Protein 2ZDO (pdb70)

InterPro domains:
  IPR007138 Antibiotic biosynthesis monooxygenase domain [PF03992] (3-78)
  IPR007138 Antibiotic biosynthesis monooxygenase domain [PS51725] (3-92)
  IPR011008 Dimeric alpha-beta barrel [SSF54909] (1-104)
  IPR023953 Heme oxygenase IsdG [MF_01272] (2-107)
  IPR050404 Heme-degrading monooxygenase [PTHR34474] (3-103)

Organism: Staphylococcus aureus (strain N315) (NCBI:txid158879)

CATH classification: 3.30.70.100

Secondary structure (DSSP, 8-state):
---EEEEEEEEEETT-HHHHHHHTTS--SGGG-TTEEEEEEEEETT-SSEEEEEEEEEES-HHHHHHHHTSHHHHHHHTT---TTT-TT--EEEEEEEEEEEEEEEE-/---EEEEEEEEEETT-HHHHHHGGGS--SGGG-TTEEEEEEEEESS-SSEEEEEEEEEES-HHHHHHHHTSHHHHHHHTT---TTT-TT--EEEEEEEEEEEEEEEE-/---EEEEEEEEEETT-HHHHHHGGGS--SGGG-TTEEEEEEEEETT-SSEEEEEEEEEES-HHHHHHHHTSHHHHHHHTT---TTT-TT--EEEEEEEEEEEEEEEE-/----EEEEEEEEEETT-HHHHHGGGGS--SGGG-TTEEEEEEEEESS-SSEEEEEEEEEES-HHHHHHHTTSHHHHHHHTT---TTT-TT--EEEEEEEEEEEEEEEE-

Nearest PDB structures (foldseek):
  2zdo-assembly2_C  TM=1.009E+00  e=5.649E-21  Staphylococcus aureus
  1xbw-assembly2_D  TM=9.839E-01  e=9.891E-18  Staphylococcus aureus subsp. aureus MW2
  3lgm-assembly1_A  TM=9.649E-01  e=5.621E-16  Staphylococcus aureus subsp. aureus N315
  4fni-assembly1_B  TM=9.742E-01  e=1.591E-15  Staphylococcus aureus subsp. aureus N315
  8avi-assembly1_B  TM=8.873E-01  e=7.777E-10  Bacillus cereus ATCC 14579

Solvent-accessible surface area: 23780 Å² total; per-residue (Å²): 109,35,124,4,2,4,6,27,58,17,23,0,54,110,64,26,1,126,94,10,12,114,121,39,135,80,61,78,10,14,64,101,41,132,8,0,12,0,6,1,0,1,20,9,49,163,70,145,111,101,11,25,0,21,26,10,8,0,0,54,46,126,130,22,12,46,72,26,77,158,27,114,39,51,133,58,29,67,136,140,48,114,22,79,135,118,62,158,96,12,34,10,70,76,83,114,88,27,34,3,66,16,29,30,32,39,59,105,104,33,123,4,3,4,7,28,62,20,22,0,56,111,66,35,2,143,76,7,15,89,129,41,142,54,22,69,0,14,12,55,35,131,8,0,11,0,6,1,0,0,51,9,55,162,65,142,117,90,11,32,0,24,26,9,8,0,0,61,44,128,110,15,13,38,66,26,78,156,27,117,23,51,127,54,30,69,152,123,79,112,29,76,136,122,48,155,97,10,22,14,67,68,81,113,93,44,30,4,65,14,26,32,32,65,55,106,107,23,117,6,2,4,5,30,62,19,21,0,54,110,67,35,1,151,80,12,10,116,150,38,141,54,21,68,0,14,11,53,47,139,12,0,13,0,6,0,0,1,33,10,48,168,70,146,93,98,8,25,0,21,24,9,8,0,0,74,45,127,113,19,12,40,70,26,77,147,26,115,24,48,115,38,30,70,126,168,73,104,25,78,139,117,63,151,101,13,29,15,70,52,72,103,96,44,30,3,65,11,29,31,36,64,62,118,106,72,26,116,4,2,4,6,28,48,22,22,0,60,114,65,19,2,144,91,12,15,89,151,40,143,82,65,84,13,16,53,99,35,133,11,1,4,0,9,1,0,0,45,11,54,161,68,140,112,83,11,26,0,20,24,8,9,0,0,71,44,119,122,21,10,33,82,25,59,147,31,116,38,47,117,50,34,64,129,152,60,114,38,72,150,132,59,134,95,10,37,25,64,71,86,102,88,38,30,3,65,10,25,31,32,38,59,102

Radius of gyration: 27.75 Å; Cα contacts (8 Å, |Δi|>4): 948; chains: 4; bounding box: 49×83×62 Å

Sequence (433 aa):
TMKFMAEARLTLTKGTAKDIIERFYTRHGIETLEGFDGMFVTQTLEQEDFDEVKILTVWKSKQAFTDWLKSDVFKAAHKHVRSKNEDESSPIINNKVITYDIGYSYMKTMKFMAEARLTLTKGTAKDIIERFYTRHGIETLEGFDGMFVTQTLEQEDFDEVKILTVWKSKQAFTDWLKSDVFKAAHKHVRSKNEDESSPIINNKVITYDIGYSYMKTMKFMAEARLTLTKGTAKDIIERFYTRHGIETLEGFDGMFVTQTLEQEDFDEVKILTVWKSKQAFTDWLKSDVFKAAHKHVRSKNEDESSPIINNKVITYDIGYSYMKSTMKFMAEARLTLTKGTAKDIIERFYTRHGIETLEGFDGMFVTQTLEQEDFDEVKILTVWKSKQAFTDWLKSDVFKAAHKHVRSKNEDESSPIINNKVITYDIGYSYMK

Structure (mmCIF, N/CA/C/O backbone):
data_2ZDO
#
_entry.id   2ZDO
#
_cell.length_a   46.585
_cell.length_b   58.631
_cell.length_c   59.692
_cell.angle_alpha   77.57
_cell.angle_beta   74.39
_cell.angle_gamma   75.15
#
_symmetry.space_group_name_H-M   'P 1'
#
loop_
_entity.id
_entity.type
_entity.pdbx_description
1 polymer 'Heme-degrading monooxygenase isdG'
2 non-polymer 'PROTOPORPHYRIN IX CONTAINING FE'
3 water water
#
loop_
_atom_site.group_PDB
_atom_site.id
_atom_site.type_symbol
_atom_site.label_atom_id
_atom_site.label_alt_id
_atom_site.label_comp_id
_atom_site.label_asym_id
_atom_site.label_entity_id
_atom_site.label_seq_id
_atom_site.pdbx_PDB_ins_code
_atom_site.Cartn_x
_atom_site.Cartn_y
_atom_site.Cartn_z
_atom_site.occupancy
_atom_site.B_iso_or_equiv
_atom_site.auth_seq_id
_atom_site.auth_comp_id
_atom_site.auth_asym_id
_atom_site.auth_atom_id
_atom_site.pdbx_PDB_model_num
ATOM 1 N N . THR A 1 2 ? 56.060 8.811 9.068 1.00 36.40 0 THR A N 1
ATOM 2 C CA . THR A 1 2 ? 55.209 9.966 8.598 1.00 36.49 0 THR A CA 1
ATOM 3 C C . THR A 1 2 ? 54.343 9.695 7.350 1.00 34.72 0 THR A C 1
ATOM 4 O O . THR A 1 2 ? 53.538 10.539 6.969 1.00 36.02 0 THR A O 1
ATOM 8 N N . MET A 1 3 ? 54.506 8.540 6.722 1.00 32.53 1 MET A N 1
ATOM 9 C CA . MET A 1 3 ? 53.545 8.046 5.728 1.00 29.63 1 MET A CA 1
ATOM 10 C C . MET A 1 3 ? 53.176 9.041 4.614 1.00 27.16 1 MET A C 1
ATOM 11 O O . MET A 1 3 ? 52.064 9.569 4.582 1.00 26.85 1 MET A O 1
ATOM 16 N N . LYS A 1 4 ? 54.123 9.282 3.716 1.00 24.70 2 LYS A N 1
ATOM 17 C CA . LYS A 1 4 ? 53.955 10.221 2.618 1.00 22.98 2 LYS A CA 1
ATOM 18 C C . LYS A 1 4 ? 53.895 9.524 1.249 1.00 20.45 2 LYS A C 1
ATOM 19 O O . LYS A 1 4 ? 53.449 10.126 0.281 1.00 17.88 2 LYS A O 1
ATOM 25 N N . PHE A 1 5 ? 54.316 8.259 1.176 1.00 17.47 3 PHE A N 1
ATOM 26 C CA . PHE A 1 5 ? 54.400 7.547 -0.111 1.00 17.26 3 PHE A CA 1
ATOM 27 C C . PHE A 1 5 ? 53.921 6.096 0.042 1.00 17.20 3 PHE A C 1
ATOM 28 O O . PHE A 1 5 ? 54.243 5.457 1.038 1.00 17.83 3 PHE A O 1
ATOM 36 N N . MET A 1 6 ? 53.130 5.605 -0.920 1.00 16.95 4 MET A N 1
ATOM 37 C CA . MET A 1 6 ? 52.716 4.207 -0.929 1.00 17.22 4 MET A CA 1
ATOM 38 C C . MET A 1 6 ? 53.181 3.536 -2.222 1.00 16.93 4 MET A C 1
ATOM 39 O O . MET A 1 6 ? 53.032 4.109 -3.325 1.00 16.28 4 MET A O 1
ATOM 44 N N . ALA A 1 7 ? 53.718 2.322 -2.107 1.00 16.53 5 ALA A N 1
ATOM 45 C CA . ALA A 1 7 ? 53.940 1.471 -3.266 1.00 16.28 5 ALA A CA 1
ATOM 46 C C . ALA A 1 7 ? 53.148 0.171 -3.102 1.00 17.65 5 ALA A C 1
ATOM 47 O O . ALA A 1 7 ? 53.142 -0.432 -2.018 1.00 16.53 5 ALA A O 1
ATOM 49 N N . GLU A 1 8 ? 52.506 -0.252 -4.191 1.00 17.47 6 GLU A N 1
ATOM 50 C CA . GLU A 1 8 ? 51.668 -1.443 -4.224 1.00 18.13 6 GLU A CA 1
ATOM 51 C C . GLU A 1 8 ? 52.199 -2.437 -5.260 1.00 18.05 6 GLU A C 1
ATOM 52 O O . GLU A 1 8 ? 52.477 -2.049 -6.401 1.00 18.31 6 GLU A O 1
ATOM 58 N N . ALA A 1 9 ? 52.316 -3.707 -4.870 1.00 17.48 7 ALA A N 1
ATOM 59 C CA . ALA A 1 9 ? 52.511 -4.795 -5.819 1.00 17.29 7 ALA A CA 1
ATOM 60 C C . ALA A 1 9 ? 51.203 -5.573 -5.902 1.00 18.12 7 ALA A C 1
ATOM 61 O O . ALA A 1 9 ? 50.738 -6.132 -4.909 1.00 18.38 7 ALA A O 1
ATOM 63 N N . ARG A 1 10 ? 50.595 -5.579 -7.081 1.00 18.32 8 ARG A N 1
ATOM 64 C CA . ARG A 1 10 ? 49.329 -6.284 -7.284 1.00 18.21 8 ARG A CA 1
ATOM 65 C C . ARG A 1 10 ? 49.657 -7.598 -7.960 1.00 19.24 8 ARG A C 1
ATOM 66 O O . ARG A 1 10 ? 50.165 -7.581 -9.090 1.00 18.46 8 ARG A O 1
ATOM 74 N N . LEU A 1 11 ? 49.353 -8.715 -7.289 1.00 19.00 9 LEU A N 1
ATOM 75 C CA . LEU A 1 11 ? 49.626 -10.059 -7.817 1.00 19.91 9 LEU A CA 1
ATOM 76 C C . LEU A 1 11 ? 48.359 -10.769 -8.259 1.00 20.40 9 LEU A C 1
ATOM 77 O O . LEU A 1 11 ? 47.405 -10.881 -7.484 1.00 20.03 9 LEU A O 1
ATOM 82 N N . THR A 1 12 ? 48.345 -11.239 -9.507 1.00 20.54 10 THR A N 1
ATOM 83 C CA . THR A 1 12 ? 47.268 -12.121 -9.991 1.00 20.92 10 THR A CA 1
ATOM 84 C C . THR A 1 12 ? 47.707 -13.565 -9.807 1.00 20.86 10 THR A C 1
ATOM 85 O O . THR A 1 12 ? 48.773 -13.973 -10.290 1.00 20.94 10 THR A O 1
ATOM 89 N N . LEU A 1 13 ? 46.884 -14.338 -9.111 1.00 20.60 11 LEU A N 1
ATOM 90 C CA . LEU A 1 13 ? 47.242 -15.691 -8.702 1.00 21.39 11 LEU A CA 1
ATOM 91 C C . LEU A 1 13 ? 46.213 -16.693 -9.185 1.00 21.82 11 LEU A C 1
ATOM 92 O O . LEU A 1 13 ? 45.033 -16.363 -9.353 1.00 21.98 11 LEU A O 1
ATOM 97 N N . THR A 1 14 ? 46.671 -17.924 -9.390 1.00 23.52 12 THR A N 1
ATOM 98 C CA . THR A 1 14 ? 45.769 -19.062 -9.579 1.00 24.56 12 THR A CA 1
ATOM 99 C C . THR A 1 14 ? 44.735 -19.099 -8.444 1.00 25.75 12 THR A C 1
ATOM 100 O O . THR A 1 14 ? 45.104 -19.087 -7.264 1.00 26.34 12 THR A O 1
ATOM 104 N N . LYS A 1 15 ? 43.456 -19.158 -8.817 1.00 26.53 13 LYS A N 1
ATOM 105 C CA . LYS A 1 15 ? 42.344 -19.250 -7.876 1.00 28.22 13 LYS A CA 1
ATOM 106 C C . LYS A 1 15 ? 42.609 -20.300 -6.802 1.00 28.25 13 LYS A C 1
ATOM 107 O O . LYS A 1 15 ? 42.982 -21.435 -7.108 1.00 28.33 13 LYS A O 1
ATOM 113 N N . GLY A 1 16 ? 42.431 -19.909 -5.541 1.00 27.99 14 GLY A N 1
ATOM 114 C CA . GLY A 1 16 ? 42.629 -20.819 -4.415 1.00 27.94 14 GLY A CA 1
ATOM 115 C C . GLY A 1 16 ? 44.027 -20.851 -3.812 1.00 27.44 14 GLY A C 1
ATOM 116 O O . GLY A 1 16 ? 44.274 -21.598 -2.855 1.00 28.08 14 GLY A O 1
ATOM 117 N N . THR A 1 17 ? 44.939 -20.037 -4.340 1.00 26.36 15 THR A N 1
ATOM 118 C CA . THR A 1 17 ? 46.317 -20.031 -3.853 1.00 25.90 15 THR A CA 1
ATOM 119 C C . THR A 1 17 ? 46.716 -18.829 -2.978 1.00 25.97 15 THR A C 1
ATOM 120 O O . THR A 1 17 ? 47.850 -18.773 -2.488 1.00 25.88 15 THR A O 1
ATOM 124 N N . ALA A 1 18 ? 45.789 -17.886 -2.776 1.00 25.65 16 ALA A N 1
ATOM 125 C CA . ALA A 1 18 ? 46.086 -16.671 -2.023 1.00 26.04 16 ALA A CA 1
ATOM 126 C C . ALA A 1 18 ? 46.538 -16.968 -0.598 1.00 26.79 16 ALA A C 1
ATOM 127 O O . ALA A 1 18 ? 47.481 -16.363 -0.108 1.00 25.55 16 ALA A O 1
ATOM 129 N N . LYS A 1 19 ? 45.867 -17.903 0.068 1.00 27.49 17 LYS A N 1
ATOM 130 C CA . LYS A 1 19 ? 46.201 -18.189 1.469 1.00 29.45 17 LYS A CA 1
ATOM 131 C C . LYS A 1 19 ? 47.657 -18.583 1.643 1.00 29.33 17 LYS A C 1
ATOM 132 O O . LYS A 1 19 ? 48.352 -18.016 2.497 1.00 29.34 17 LYS A O 1
ATOM 138 N N . ASP A 1 20 ? 48.113 -19.519 0.812 1.00 29.53 18 ASP A N 1
ATOM 139 C CA . ASP A 1 20 ? 49.514 -19.964 0.783 1.00 30.04 18 ASP A CA 1
ATOM 140 C C . ASP A 1 20 ? 50.510 -18.814 0.567 1.00 28.60 18 ASP A C 1
ATOM 141 O O . ASP A 1 20 ? 51.519 -18.725 1.266 1.00 28.94 18 ASP A O 1
ATOM 146 N N . ILE A 1 21 ? 50.219 -17.946 -0.397 1.00 26.79 19 ILE A N 1
ATOM 147 C CA . ILE A 1 21 ? 51.070 -16.791 -0.690 1.00 25.36 19 ILE A CA 1
ATOM 148 C C . ILE A 1 21 ? 51.056 -15.796 0.482 1.00 24.14 19 ILE A C 1
ATOM 149 O O . ILE A 1 21 ? 52.109 -15.332 0.906 1.00 23.38 19 ILE A O 1
ATOM 154 N N . ILE A 1 22 ? 49.871 -15.499 1.013 1.00 23.33 20 ILE A N 1
ATOM 155 C CA . ILE A 1 22 ? 49.738 -14.510 2.094 1.00 22.74 20 ILE A CA 1
ATOM 156 C C . ILE A 1 22 ? 50.535 -14.944 3.332 1.00 23.11 20 ILE A C 1
ATOM 157 O O . ILE A 1 22 ? 51.238 -14.137 3.930 1.00 21.53 20 ILE A O 1
ATOM 162 N N . GLU A 1 23 ? 50.465 -16.229 3.672 1.00 23.76 21 GLU A N 1
ATOM 163 C CA . GLU A 1 23 ? 51.231 -16.763 4.807 1.00 25.82 21 GLU A CA 1
ATOM 164 C C . GLU A 1 23 ? 52.751 -16.523 4.751 1.00 25.22 21 GLU A C 1
ATOM 165 O O . GLU A 1 23 ? 53.417 -16.410 5.809 1.00 24.88 21 GLU A O 1
ATOM 171 N N . ARG A 1 24 ? 53.296 -16.420 3.541 1.00 25.09 22 ARG A N 1
ATOM 172 C CA . ARG A 1 24 ? 54.723 -16.135 3.349 1.00 26.73 22 ARG A CA 1
ATOM 173 C C . ARG A 1 24 ? 55.120 -14.779 3.955 1.00 26.10 22 ARG A C 1
ATOM 174 O O . ARG A 1 24 ? 56.251 -14.604 4.448 1.00 26.80 22 ARG A O 1
ATOM 182 N N . PHE A 1 25 ? 54.174 -13.841 3.964 1.00 24.45 23 PHE A N 1
ATOM 183 C CA . PHE A 1 25 ? 54.448 -12.484 4.460 1.00 23.86 23 PHE A CA 1
ATOM 184 C C . PHE A 1 25 ? 54.543 -12.351 5.973 1.00 23.15 23 PHE A C 1
ATOM 185 O O . PHE A 1 25 ? 54.953 -11.319 6.477 1.00 22.11 23 PHE A O 1
ATOM 193 N N . TYR A 1 26 ? 54.201 -13.402 6.708 1.00 22.64 24 TYR A N 1
ATOM 194 C CA . TYR A 1 26 ? 54.417 -13.428 8.149 1.00 23.46 24 TYR A CA 1
ATOM 195 C C . TYR A 1 26 ? 55.891 -13.380 8.542 1.00 22.48 24 TYR A C 1
ATOM 196 O O . TYR A 1 26 ? 56.229 -12.991 9.669 1.00 23.30 24 TYR A O 1
ATOM 205 N N . THR A 1 27 ? 56.761 -13.760 7.613 1.00 20.76 25 THR A N 1
ATOM 206 C CA . THR A 1 27 ? 58.193 -13.777 7.857 1.00 20.25 25 THR A CA 1
ATOM 207 C C . THR A 1 27 ? 58.857 -12.509 7.343 1.00 19.22 25 THR A C 1
ATOM 208 O O . THR A 1 27 ? 58.843 -12.244 6.150 1.00 19.67 25 THR A O 1
ATOM 212 N N . ARG A 1 28 ? 59.480 -11.745 8.239 1.00 18.11 26 ARG A N 1
ATOM 213 C CA . ARG A 1 28 ? 60.190 -10.544 7.820 1.00 18.11 26 ARG A CA 1
ATOM 214 C C . ARG A 1 28 ? 61.542 -10.896 7.220 1.00 17.65 26 ARG A C 1
ATOM 215 O O . ARG A 1 28 ? 62.136 -11.901 7.601 1.00 18.57 26 ARG A O 1
ATOM 223 N N . HIS A 1 29 ? 62.018 -10.059 6.295 1.00 17.60 27 HIS A N 1
ATOM 224 C CA . HIS A 1 29 ? 63.320 -10.234 5.658 1.00 18.17 27 HIS A CA 1
ATOM 225 C C . HIS A 1 29 ? 64.198 -8.992 5.743 1.00 18.61 27 HIS A C 1
ATOM 226 O O . HIS A 1 29 ? 65.178 -8.862 4.996 1.00 19.52 27 HIS A O 1
ATOM 233 N N . GLY A 1 30 ? 63.837 -8.069 6.627 1.00 18.28 28 GLY A N 1
ATOM 234 C CA . GLY A 1 30 ? 64.681 -6.916 6.874 1.00 17.44 28 GLY A CA 1
ATOM 235 C C . GLY A 1 30 ? 64.123 -5.566 6.475 1.00 17.53 28 GLY A C 1
ATOM 236 O O . GLY A 1 30 ? 64.732 -4.542 6.768 1.00 16.87 28 GLY A O 1
ATOM 237 N N . ILE A 1 31 ? 62.971 -5.548 5.807 1.00 17.11 29 ILE A N 1
ATOM 238 C CA . ILE A 1 31 ? 62.355 -4.256 5.452 1.00 16.50 29 ILE A CA 1
ATOM 239 C C . ILE A 1 31 ? 62.165 -3.356 6.688 1.00 16.49 29 ILE A C 1
ATOM 240 O O . ILE A 1 31 ? 62.329 -2.128 6.611 1.00 16.70 29 ILE A O 1
ATOM 245 N N . GLU A 1 32 ? 61.891 -3.978 7.836 1.00 17.47 30 GLU A N 1
ATOM 246 C CA . GLU A 1 32 ? 61.635 -3.261 9.086 1.00 18.00 30 GLU A CA 1
ATOM 247 C C . GLU A 1 32 ? 62.860 -2.492 9.616 1.00 18.81 30 GLU A C 1
ATOM 248 O O . GLU A 1 32 ? 62.721 -1.627 10.487 1.00 18.58 30 GLU A O 1
ATOM 254 N N . THR A 1 33 ? 64.034 -2.802 9.070 1.00 18.60 31 THR A N 1
ATOM 255 C CA . THR A 1 33 ? 65.285 -2.160 9.493 1.00 18.73 31 THR A CA 1
ATOM 256 C C . THR A 1 33 ? 65.521 -0.818 8.798 1.00 19.23 31 THR A C 1
ATOM 257 O O . THR A 1 33 ? 66.505 -0.114 9.123 1.00 19.37 31 THR A O 1
ATOM 261 N N . LEU A 1 34 ? 64.644 -0.457 7.854 1.00 18.57 32 LEU A N 1
ATOM 262 C CA . LEU A 1 34 ? 64.842 0.770 7.058 1.00 19.91 32 LEU A CA 1
ATOM 263 C C . LEU A 1 34 ? 64.061 1.883 7.726 1.00 19.43 32 LEU A C 1
ATOM 264 O O . LEU A 1 34 ? 62.851 1.747 7.955 1.00 18.93 32 LEU A O 1
ATOM 269 N N . GLU A 1 35 ? 64.747 2.978 8.054 1.00 19.57 33 GLU A N 1
ATOM 270 C CA . GLU A 1 35 ? 64.122 4.098 8.773 1.00 20.99 33 GLU A CA 1
ATOM 271 C C . GLU A 1 35 ? 62.884 4.634 8.041 1.00 19.64 33 GLU A C 1
ATOM 272 O O . GLU A 1 35 ? 61.912 5.020 8.681 1.00 20.84 33 GLU A O 1
ATOM 278 N N . GLY A 1 36 ? 62.955 4.673 6.715 1.00 19.84 34 GLY A N 1
ATOM 279 C CA . GLY A 1 36 ? 61.903 5.240 5.865 1.00 18.71 34 GLY A CA 1
ATOM 280 C C . GLY A 1 36 ? 60.697 4.329 5.648 1.00 17.93 34 GLY A C 1
ATOM 281 O O . GLY A 1 36 ? 59.737 4.743 5.029 1.00 18.82 34 GLY A O 1
ATOM 282 N N . PHE A 1 37 ? 60.762 3.090 6.123 1.00 17.43 35 PHE A N 1
ATOM 283 C CA . PHE A 1 37 ? 59.618 2.166 6.048 1.00 16.26 35 PHE A CA 1
ATOM 284 C C . PHE A 1 37 ? 58.702 2.365 7.239 1.00 16.68 35 PHE A C 1
ATOM 285 O O . PHE A 1 37 ? 59.160 2.313 8.376 1.00 18.23 35 PHE A O 1
ATOM 293 N N . ASP A 1 38 ? 57.401 2.534 6.984 1.00 16.24 36 ASP A N 1
ATOM 294 C CA . ASP A 1 38 ? 56.404 2.794 8.032 1.00 16.70 36 ASP A CA 1
ATOM 295 C C . ASP A 1 38 ? 55.482 1.622 8.251 1.00 16.12 36 ASP A C 1
ATOM 296 O O . ASP A 1 38 ? 54.943 1.440 9.358 1.00 17.17 36 ASP A O 1
ATOM 301 N N . GLY A 1 39 ? 55.241 0.829 7.208 1.00 14.72 37 GLY A N 1
ATOM 302 C CA . GLY A 1 39 ? 54.304 -0.298 7.422 1.00 13.94 37 GLY A CA 1
ATOM 303 C C . GLY A 1 39 ? 53.847 -1.007 6.159 1.00 13.67 37 GLY A C 1
ATOM 304 O O . GLY A 1 39 ? 54.104 -0.537 5.070 1.00 13.94 37 GLY A O 1
ATOM 305 N N . MET A 1 40 ? 53.122 -2.118 6.308 1.00 13.48 38 MET A N 1
ATOM 306 C CA . MET A 1 40 ? 52.673 -2.864 5.137 1.00 14.83 38 MET A CA 1
ATOM 307 C C . MET A 1 40 ? 51.350 -3.556 5.428 1.00 14.32 38 MET A C 1
ATOM 308 O O . MET A 1 40 ? 51.043 -3.856 6.579 1.00 14.88 38 MET A O 1
ATOM 313 N N . PHE A 1 41 ? 50.569 -3.761 4.381 1.00 15.11 39 PHE A N 1
ATOM 314 C CA . PHE A 1 41 ? 49.334 -4.545 4.450 1.00 15.52 39 PHE A CA 1
ATOM 315 C C . PHE A 1 41 ? 49.385 -5.521 3.302 1.00 15.78 39 PHE A C 1
ATOM 316 O O . PHE A 1 41 ? 49.828 -5.160 2.203 1.00 17.23 39 PHE A O 1
ATOM 324 N N . VAL A 1 42 ? 48.870 -6.731 3.527 1.00 15.50 40 VAL A N 1
ATOM 325 C CA . VAL A 1 42 ? 48.777 -7.711 2.458 1.00 15.92 40 VAL A CA 1
ATOM 326 C C . VAL A 1 42 ? 47.311 -8.115 2.389 1.00 16.30 40 VAL A C 1
ATOM 327 O O . VAL A 1 42 ? 46.766 -8.609 3.371 1.00 15.49 40 VAL A O 1
ATOM 331 N N . THR A 1 43 ? 46.695 -7.864 1.235 1.00 16.76 41 THR A N 1
ATOM 332 C CA . THR A 1 43 ? 45.256 -7.960 1.095 1.00 17.29 41 THR A CA 1
ATOM 333 C C . THR A 1 43 ? 44.851 -8.971 0.036 1.00 17.41 41 THR A C 1
ATOM 334 O O . THR A 1 43 ? 45.618 -9.272 -0.876 1.00 16.02 41 THR A O 1
ATOM 338 N N . GLN A 1 44 ? 43.639 -9.496 0.190 1.00 17.21 42 GLN A N 1
ATOM 339 C CA . GLN A 1 44 ? 43.016 -10.309 -0.853 1.00 18.32 42 GLN A CA 1
ATOM 340 C C . GLN A 1 44 ? 41.724 -9.648 -1.302 1.00 17.97 42 GLN A C 1
ATOM 341 O O . GLN A 1 44 ? 40.847 -9.377 -0.478 1.00 17.18 42 GLN A O 1
ATOM 347 N N . THR A 1 45 ? 41.615 -9.365 -2.597 1.00 18.27 43 THR A N 1
ATOM 348 C CA . THR A 1 45 ? 40.421 -8.727 -3.133 1.00 19.28 43 THR A CA 1
ATOM 349 C C . THR A 1 45 ? 39.207 -9.653 -3.057 1.00 21.06 43 THR A C 1
ATOM 350 O O . THR A 1 45 ? 39.268 -10.817 -3.445 1.00 20.95 43 THR A O 1
ATOM 354 N N . LEU A 1 46 ? 38.099 -9.117 -2.555 1.00 22.09 44 LEU A N 1
ATOM 355 C CA . LEU A 1 46 ? 36.881 -9.886 -2.443 1.00 24.95 44 LEU A CA 1
ATOM 356 C C . LEU A 1 46 ? 36.090 -9.872 -3.751 1.00 27.16 44 LEU A C 1
ATOM 357 O O . LEU A 1 46 ? 36.142 -8.911 -4.519 1.00 27.67 44 LEU A O 1
ATOM 362 N N . GLU A 1 47 ? 35.380 -10.967 -3.979 1.00 30.13 45 GLU A N 1
ATOM 363 C CA . GLU A 1 47 ? 34.471 -11.160 -5.128 1.00 33.89 45 GLU A CA 1
ATOM 364 C C . GLU A 1 47 ? 35.156 -11.372 -6.485 1.00 34.43 45 GLU A C 1
ATOM 365 O O . GLU A 1 47 ? 34.565 -11.095 -7.532 1.00 35.69 45 GLU A O 1
ATOM 371 N N . GLN A 1 48 ? 36.392 -11.866 -6.468 1.00 35.52 46 GLN A N 1
ATOM 372 C CA . GLN A 1 48 ? 37.119 -12.199 -7.700 1.00 36.30 46 GLN A CA 1
ATOM 373 C C . GLN A 1 48 ? 36.695 -13.568 -8.206 1.00 36.84 46 GLN A C 1
ATOM 374 O O . GLN A 1 48 ? 36.632 -14.531 -7.425 1.00 37.17 46 GLN A O 1
ATOM 380 N N . GLU A 1 49 ? 36.398 -13.649 -9.505 1.00 36.90 47 GLU A N 1
ATOM 381 C CA . GLU A 1 49 ? 35.827 -14.868 -10.080 1.00 37.36 47 GLU A CA 1
ATOM 382 C C . GLU A 1 49 ? 36.848 -15.889 -10.609 1.00 36.11 47 GLU A C 1
ATOM 383 O O . GLU A 1 49 ? 36.798 -17.060 -10.219 1.00 36.88 47 GLU A O 1
ATOM 389 N N . ASP A 1 50 ? 37.751 -15.457 -11.491 1.00 34.26 48 ASP A N 1
ATOM 390 C CA . ASP A 1 50 ? 38.619 -16.396 -12.230 1.00 32.73 48 ASP A CA 1
ATOM 391 C C . ASP A 1 50 ? 40.014 -16.572 -11.643 1.00 30.73 48 ASP A C 1
ATOM 392 O O . ASP A 1 50 ? 40.697 -17.568 -11.923 1.00 30.25 48 ASP A O 1
ATOM 397 N N . PHE A 1 51 ? 40.448 -15.584 -10.865 1.00 28.57 49 PHE A N 1
ATOM 398 C CA . PHE A 1 51 ? 41.796 -15.564 -10.279 1.00 27.03 49 PHE A CA 1
ATOM 399 C C . PHE A 1 51 ? 41.706 -14.965 -8.887 1.00 25.74 49 PHE A C 1
ATOM 400 O O . PHE A 1 51 ? 40.763 -14.233 -8.606 1.00 25.86 49 PHE A O 1
ATOM 408 N N . ASP A 1 52 ? 42.664 -15.303 -8.022 1.00 24.06 50 ASP A N 1
ATOM 409 C CA . ASP A 1 52 ? 42.801 -14.628 -6.733 1.00 22.70 50 ASP A CA 1
ATOM 410 C C . ASP A 1 52 ? 43.615 -13.356 -7.004 1.00 21.68 50 ASP A C 1
ATOM 411 O O . ASP A 1 52 ? 44.470 -13.340 -7.887 1.00 20.53 50 ASP A O 1
ATOM 416 N N . GLU A 1 53 ? 43.356 -12.300 -6.243 1.00 20.57 51 GLU A N 1
ATOM 417 C CA . GLU A 1 53 ? 44.152 -11.095 -6.370 1.00 20.25 51 GLU A CA 1
ATOM 418 C C . GLU A 1 53 ? 44.716 -10.712 -5.011 1.00 20.13 51 GLU A C 1
ATOM 419 O O . GLU A 1 53 ? 43.961 -10.500 -4.057 1.00 19.55 51 GLU A O 1
ATOM 425 N N . VAL A 1 54 ? 46.037 -10.624 -4.932 1.00 19.62 52 VAL A N 1
ATOM 426 C CA . VAL A 1 54 ? 46.695 -10.274 -3.674 1.00 19.02 52 VAL A CA 1
ATOM 427 C C . VAL A 1 54 ? 47.450 -8.972 -3.867 1.00 18.85 52 VAL A C 1
ATOM 428 O O . VAL A 1 54 ? 48.148 -8.812 -4.848 1.00 19.52 52 VAL A O 1
ATOM 432 N N . LYS A 1 55 ? 47.281 -8.024 -2.952 1.00 17.39 53 LYS A N 1
ATOM 433 C CA . LYS A 1 55 ? 48.032 -6.778 -3.071 1.00 16.76 53 LYS A CA 1
ATOM 434 C C . LYS A 1 55 ? 48.971 -6.656 -1.890 1.00 16.64 53 LYS A C 1
ATOM 435 O O . LYS A 1 55 ? 48.609 -6.976 -0.769 1.00 16.99 53 LYS A O 1
ATOM 441 N N . ILE A 1 56 ? 50.176 -6.174 -2.146 1.00 15.50 54 ILE A N 1
ATOM 442 C CA . ILE A 1 56 ? 51.107 -5.869 -1.065 1.00 15.77 54 ILE A CA 1
ATOM 443 C C . ILE A 1 56 ? 51.209 -4.352 -1.066 1.00 15.83 54 ILE A C 1
ATOM 444 O O . ILE A 1 56 ? 51.696 -3.758 -2.045 1.00 15.47 54 ILE A O 1
ATOM 449 N N . LEU A 1 57 ? 50.705 -3.722 -0.011 1.00 15.73 55 LEU A N 1
ATOM 450 C CA . LEU A 1 57 ? 50.766 -2.267 0.115 1.00 16.41 55 LEU A CA 1
ATOM 451 C C . LEU A 1 57 ? 51.869 -1.913 1.098 1.00 16.65 55 LEU A C 1
ATOM 452 O O . LEU A 1 57 ? 51.941 -2.490 2.192 1.00 17.64 55 LEU A O 1
ATOM 457 N N . THR A 1 58 ? 52.757 -1.007 0.700 1.00 15.06 56 THR A N 1
ATOM 458 C CA . THR A 1 58 ? 53.822 -0.588 1.589 1.00 15.06 56 THR A CA 1
ATOM 459 C C . THR A 1 58 ? 53.788 0.933 1.747 1.00 15.29 56 THR A C 1
ATOM 460 O O . THR A 1 58 ? 53.511 1.664 0.804 1.00 14.86 56 THR A O 1
ATOM 464 N N . VAL A 1 59 ? 54.039 1.391 2.968 1.00 14.66 57 VAL A N 1
ATOM 465 C CA . VAL A 1 59 ? 53.901 2.781 3.314 1.00 16.34 57 VAL A CA 1
ATOM 466 C C . VAL A 1 59 ? 55.266 3.301 3.750 1.00 16.31 57 VAL A C 1
ATOM 467 O O . VAL A 1 59 ? 55.972 2.638 4.529 1.00 15.72 57 VAL A O 1
ATOM 471 N N . TRP A 1 60 ? 55.646 4.461 3.202 1.00 16.04 58 TRP A N 1
ATOM 472 C CA . TRP A 1 60 ? 57.001 4.998 3.326 1.00 16.70 58 TRP A CA 1
ATOM 473 C C . TRP A 1 60 ? 56.998 6.490 3.664 1.00 17.53 58 TRP A C 1
ATOM 474 O O . TRP A 1 60 ? 56.061 7.234 3.335 1.00 17.04 58 TRP A O 1
ATOM 485 N N . LYS A 1 61 ?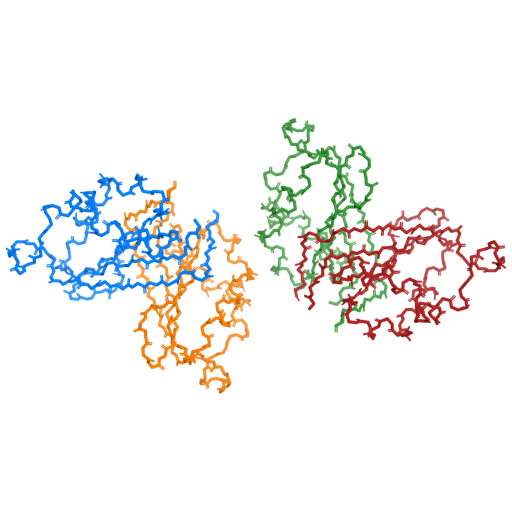 58.084 6.942 4.279 1.00 18.87 59 LYS A N 1
ATOM 486 C CA . LYS A 1 61 ? 58.273 8.373 4.534 1.00 19.44 59 LYS A CA 1
ATOM 487 C C . LYS A 1 61 ? 58.524 9.197 3.258 1.00 20.27 59 LYS A C 1
ATOM 488 O O . LYS A 1 61 ? 58.354 10.411 3.283 1.00 19.84 59 LYS A O 1
ATOM 494 N N . SER A 1 62 ? 58.942 8.544 2.173 1.00 20.65 60 SER A N 1
ATOM 495 C CA . SER A 1 62 ? 59.304 9.219 0.925 1.00 21.32 60 SER A CA 1
ATOM 496 C C . SER A 1 62 ? 59.443 8.223 -0.228 1.00 21.70 60 SER A C 1
ATOM 497 O O . SER A 1 62 ? 59.695 7.033 -0.006 1.00 21.52 60 SER A O 1
ATOM 500 N N . LYS A 1 63 ? 59.291 8.706 -1.466 1.00 22.69 61 LYS A N 1
ATOM 501 C CA . LYS A 1 63 ? 59.549 7.879 -2.643 1.00 23.26 61 LYS A CA 1
A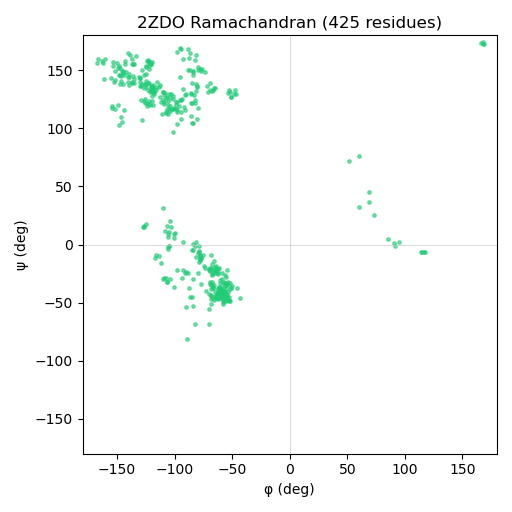TOM 502 C C . LYS A 1 63 ? 60.976 7.318 -2.623 1.00 24.04 61 LYS A C 1
ATOM 503 O O . LYS A 1 63 ? 61.199 6.153 -2.962 1.00 24.26 61 LYS A O 1
ATOM 509 N N . GLN A 1 64 ? 61.940 8.154 -2.237 1.00 24.73 62 GLN A N 1
ATOM 510 C CA . GLN A 1 64 ? 63.345 7.739 -2.178 1.00 25.29 62 GLN A CA 1
ATOM 511 C C . GLN A 1 64 ? 63.575 6.534 -1.263 1.00 24.30 62 GLN A C 1
ATOM 512 O O . GLN A 1 64 ? 64.322 5.638 -1.619 1.00 24.77 62 GLN A O 1
ATOM 518 N N . ALA A 1 65 ? 62.931 6.508 -0.100 1.00 23.29 63 ALA A N 1
ATOM 519 C CA . ALA A 1 65 ? 63.021 5.333 0.794 1.00 21.94 63 ALA A CA 1
ATOM 520 C C . ALA A 1 65 ? 62.634 4.045 0.077 1.00 21.08 63 ALA A C 1
ATOM 521 O O . ALA A 1 65 ? 63.327 3.032 0.194 1.00 20.09 63 ALA A O 1
ATOM 523 N N . PHE A 1 66 ? 61.536 4.090 -0.680 1.00 20.62 64 PHE A N 1
ATOM 524 C CA . PHE A 1 66 ? 61.058 2.937 -1.445 1.00 20.70 64 PHE A CA 1
ATOM 525 C C . PHE A 1 66 ? 61.990 2.556 -2.609 1.00 21.12 64 PHE A C 1
ATOM 526 O O . PHE A 1 66 ? 62.284 1.381 -2.811 1.00 20.16 64 PHE A O 1
ATOM 534 N N . THR A 1 67 ? 62.427 3.540 -3.394 1.00 22.47 65 THR A N 1
ATOM 535 C CA . THR A 1 67 ? 63.306 3.206 -4.526 1.00 24.41 65 THR A CA 1
ATOM 536 C C . THR A 1 67 ? 64.671 2.694 -4.050 1.00 24.81 65 THR A C 1
ATOM 537 O O . THR A 1 67 ? 65.254 1.832 -4.700 1.00 26.16 65 THR A O 1
ATOM 541 N N . ASP A 1 68 ? 65.154 3.200 -2.910 1.00 25.06 66 ASP A N 1
ATOM 542 C CA . ASP A 1 68 ? 66.363 2.658 -2.262 1.00 24.88 66 ASP A CA 1
ATOM 543 C C . ASP A 1 68 ? 66.178 1.197 -1.817 1.00 24.64 66 ASP A C 1
ATOM 544 O O . ASP A 1 68 ? 67.071 0.370 -2.014 1.00 24.33 66 ASP A O 1
ATOM 549 N N . TRP A 1 69 ? 65.011 0.872 -1.251 1.00 23.42 67 TRP A N 1
ATOM 550 C CA . TRP A 1 69 ? 64.700 -0.510 -0.879 1.00 22.30 67 TRP A CA 1
ATOM 551 C C . TRP A 1 69 ? 64.699 -1.424 -2.089 1.00 22.80 67 TRP A C 1
ATOM 552 O O . TRP A 1 69 ? 65.223 -2.525 -2.022 1.00 22.47 67 TRP A O 1
ATOM 563 N N . LEU A 1 70 ? 64.119 -0.961 -3.197 1.00 24.00 68 LEU A N 1
ATOM 564 C CA . LEU A 1 70 ? 64.064 -1.744 -4.431 1.00 26.26 68 LEU A CA 1
ATOM 565 C C . LEU A 1 70 ? 65.430 -2.284 -4.860 1.00 27.00 68 LEU A C 1
ATOM 566 O O . LEU A 1 70 ? 65.528 -3.401 -5.355 1.00 27.41 68 LEU A O 1
ATOM 571 N N . LYS A 1 71 ? 66.479 -1.493 -4.667 1.00 28.10 69 LYS A N 1
ATOM 572 C CA . LYS A 1 71 ? 67.821 -1.931 -5.061 1.00 29.24 69 LYS A CA 1
ATOM 573 C C . LYS A 1 71 ? 68.667 -2.455 -3.881 1.00 29.28 69 LYS A C 1
ATOM 574 O O . LYS A 1 71 ? 69.865 -2.727 -4.038 1.00 30.62 69 LYS A O 1
ATOM 580 N N . SER A 1 72 ? 68.031 -2.626 -2.722 1.00 28.59 70 SER A N 1
ATOM 581 C CA . SER A 1 72 ? 68.709 -3.047 -1.484 1.00 27.49 70 SER A CA 1
ATOM 582 C C . SER A 1 72 ? 68.945 -4.555 -1.364 1.00 27.40 70 SER A C 1
ATOM 583 O O . SER A 1 72 ? 68.314 -5.365 -2.051 1.00 26.57 70 SER A O 1
ATOM 586 N N . ASP A 1 73 ? 69.847 -4.927 -0.454 1.00 27.14 71 ASP A N 1
ATOM 587 C CA . ASP A 1 73 ? 70.115 -6.340 -0.179 1.00 27.25 71 ASP A CA 1
ATOM 588 C C . ASP A 1 73 ? 68.950 -7.032 0.516 1.00 25.75 71 ASP A C 1
ATOM 589 O O . ASP A 1 73 ? 68.694 -8.211 0.273 1.00 25.58 71 ASP A O 1
ATOM 594 N N . VAL A 1 74 ? 68.228 -6.302 1.369 1.00 24.60 72 VAL A N 1
ATOM 595 C CA . VAL A 1 74 ? 67.050 -6.896 2.029 1.00 23.36 72 VAL A CA 1
ATOM 596 C C . VAL A 1 74 ? 65.907 -7.144 1.038 1.00 22.70 72 VAL A C 1
ATOM 597 O O . VAL A 1 74 ? 65.163 -8.106 1.211 1.00 22.10 72 VAL A O 1
ATOM 601 N N . PHE A 1 75 ? 65.773 -6.302 0.008 1.00 22.95 73 PHE A N 1
ATOM 602 C CA . PHE A 1 75 ? 64.829 -6.618 -1.084 1.00 23.36 73 PHE A CA 1
ATOM 603 C C . PHE A 1 75 ? 65.179 -7.965 -1.752 1.00 23.73 73 PHE A C 1
ATOM 604 O O . PHE A 1 75 ? 64.310 -8.816 -1.972 1.00 23.72 73 PHE A O 1
ATOM 612 N N . LYS A 1 76 ? 66.463 -8.153 -2.063 1.00 25.31 74 LYS A N 1
ATOM 613 C CA . LYS A 1 76 ? 66.932 -9.415 -2.665 1.00 26.53 74 LYS A CA 1
ATOM 614 C C . LYS A 1 76 ? 66.693 -10.620 -1.775 1.00 26.64 74 LYS A C 1
ATOM 615 O O . LYS A 1 76 ? 66.285 -11.677 -2.251 1.00 26.59 74 LYS A O 1
ATOM 621 N N . ALA A 1 77 ? 66.944 -10.463 -0.478 1.00 26.96 75 ALA A N 1
ATOM 622 C CA . ALA A 1 77 ? 66.720 -11.531 0.482 1.00 26.67 75 ALA A CA 1
ATOM 623 C C . ALA A 1 77 ? 65.238 -11.931 0.490 1.00 26.72 75 ALA A C 1
ATOM 624 O O . ALA A 1 77 ? 64.902 -13.119 0.529 1.00 26.51 75 ALA A O 1
ATOM 626 N N . ALA A 1 78 ? 64.355 -10.938 0.433 1.00 25.87 76 ALA A N 1
ATOM 627 C CA . ALA A 1 78 ? 62.914 -11.201 0.431 1.00 25.89 76 ALA A CA 1
ATOM 628 C C . ALA A 1 78 ? 62.455 -11.918 -0.846 1.00 26.40 76 ALA A C 1
ATOM 629 O O . ALA A 1 78 ? 61.580 -12.788 -0.806 1.00 26.17 76 ALA A O 1
ATOM 631 N N . HIS A 1 79 ? 63.059 -11.549 -1.971 1.00 26.79 77 HIS A N 1
ATOM 632 C CA . HIS A 1 79 ? 62.567 -11.990 -3.270 1.00 27.32 77 HIS A CA 1
ATOM 633 C C . HIS A 1 79 ? 63.455 -13.068 -3.910 1.00 29.13 77 HIS A C 1
ATOM 634 O O . HIS A 1 79 ? 63.217 -13.470 -5.047 1.00 27.93 77 HIS A O 1
ATOM 641 N N . LYS A 1 80 ? 64.443 -13.540 -3.146 1.00 30.92 78 LYS A N 1
ATOM 642 C CA . LYS A 1 80 ? 65.425 -14.521 -3.637 1.00 34.31 78 LYS A CA 1
ATOM 643 C C . LYS A 1 80 ? 64.788 -15.762 -4.268 1.00 34.87 78 LYS A C 1
ATOM 644 O O . LYS A 1 80 ? 65.182 -16.172 -5.372 1.00 36.07 78 LYS A O 1
ATOM 650 N N . HIS A 1 81 ? 63.814 -16.350 -3.575 1.00 36.09 79 HIS A N 1
ATOM 651 C CA . HIS A 1 81 ? 63.191 -17.591 -4.029 1.00 37.25 79 HIS A CA 1
ATOM 652 C C . HIS A 1 81 ? 61.746 -17.381 -4.504 1.00 36.99 79 HIS A C 1
ATOM 653 O O . HIS A 1 81 ? 60.886 -18.272 -4.348 1.00 37.39 79 HIS A O 1
ATOM 660 N N . VAL A 1 82 ? 61.493 -16.189 -5.055 1.00 35.94 80 VAL A N 1
ATOM 661 C CA . VAL A 1 82 ? 60.209 -15.830 -5.649 1.00 34.86 80 VAL A CA 1
ATOM 662 C C . VAL A 1 82 ? 60.256 -15.977 -7.168 1.00 34.66 80 VAL A C 1
ATOM 663 O O . VAL A 1 82 ? 61.072 -15.346 -7.848 1.00 34.52 80 VAL A O 1
ATOM 667 N N . ARG A 1 83 ? 59.352 -16.796 -7.690 1.00 34.68 81 ARG A N 1
ATOM 668 C CA . ARG A 1 83 ? 59.246 -16.998 -9.126 1.00 34.78 81 ARG A CA 1
ATOM 669 C C . ARG A 1 83 ? 57.809 -16.830 -9.579 1.00 34.45 81 ARG A C 1
ATOM 670 O O . ARG A 1 83 ? 56.884 -17.208 -8.864 1.00 34.06 81 ARG A O 1
ATOM 678 N N . SER A 1 84 ? 57.636 -16.248 -10.762 1.00 33.97 82 SER A N 1
ATOM 679 C CA . SER A 1 84 ? 56.335 -16.216 -11.417 1.00 33.99 82 SER A CA 1
ATOM 680 C C . SER A 1 84 ? 56.197 -17.381 -12.402 1.00 33.77 82 SER A C 1
ATOM 681 O O . SER A 1 84 ? 57.177 -18.083 -12.696 1.00 33.29 82 SER A O 1
ATOM 684 N N . LYS A 1 85 ? 54.975 -17.600 -12.880 1.00 33.80 83 LYS A N 1
ATOM 685 C CA . LYS A 1 85 ? 54.645 -18.777 -13.692 1.00 34.61 83 LYS A CA 1
ATOM 686 C C . LYS A 1 85 ? 55.515 -18.877 -14.953 1.00 35.14 83 LYS A C 1
ATOM 687 O O . LYS A 1 85 ? 55.859 -19.984 -15.386 1.00 34.87 83 LYS A O 1
ATOM 693 N N . ASN A 1 86 ? 55.881 -17.721 -15.511 1.00 36.49 84 ASN A N 1
ATOM 694 C CA . ASN A 1 86 ? 56.724 -17.629 -16.712 1.00 38.26 84 ASN A CA 1
ATOM 695 C C . ASN A 1 86 ? 58.153 -18.151 -16.519 1.00 39.05 84 ASN A C 1
ATOM 696 O O . ASN A 1 86 ? 58.854 -18.449 -17.495 1.00 39.27 84 ASN A O 1
ATOM 701 N N . GLU A 1 87 ? 58.572 -18.236 -15.256 1.00 39.62 85 GLU A N 1
ATOM 702 C CA . GLU A 1 87 ? 59.914 -18.659 -14.878 1.00 39.96 85 GLU A CA 1
ATOM 703 C C . GLU A 1 87 ? 59.890 -20.058 -14.288 1.00 40.03 85 GLU A C 1
ATOM 704 O O . GLU A 1 87 ? 60.857 -20.812 -14.430 1.00 40.43 85 GLU A O 1
ATOM 710 N N . ASP A 1 88 ? 58.794 -20.388 -13.604 1.00 39.67 86 ASP A N 1
ATOM 711 C CA . ASP A 1 88 ? 58.614 -21.683 -12.959 1.00 39.37 86 ASP A CA 1
ATOM 712 C C . ASP A 1 88 ? 57.122 -22.036 -12.981 1.00 39.20 86 ASP A C 1
ATOM 713 O O . ASP A 1 88 ? 56.338 -21.499 -12.195 1.00 38.59 86 ASP A O 1
ATOM 718 N N . GLU A 1 89 ? 56.738 -22.932 -13.894 1.00 38.78 87 GLU A N 1
ATOM 719 C CA . GLU A 1 89 ? 55.323 -23.254 -14.149 1.00 38.80 87 GLU A CA 1
ATOM 720 C C . GLU A 1 89 ? 54.537 -23.671 -12.908 1.00 37.27 87 GLU A C 1
ATOM 721 O O . GLU A 1 89 ? 53.312 -23.576 -12.899 1.00 37.08 87 GLU A O 1
ATOM 727 N N . SER A 1 90 ? 55.236 -24.140 -11.875 1.00 36.17 88 SER A N 1
ATOM 728 C CA . SER A 1 90 ? 54.591 -24.523 -10.617 1.00 35.05 88 SER A CA 1
ATOM 729 C C . SER A 1 90 ? 54.141 -23.323 -9.751 1.00 33.74 88 SER A C 1
ATOM 730 O O . SER A 1 90 ? 53.304 -23.487 -8.871 1.00 34.11 88 SER A O 1
ATOM 733 N N . SER A 1 91 ? 54.694 -22.134 -10.004 1.00 32.06 89 SER A N 1
ATOM 734 C CA . SER A 1 91 ? 54.287 -20.909 -9.281 1.00 30.37 89 SER A CA 1
ATOM 735 C C . SER A 1 91 ? 52.836 -20.523 -9.589 1.00 29.62 89 SER A C 1
ATOM 736 O O . SER A 1 91 ? 52.436 -20.529 -10.761 1.00 28.63 89 SER A O 1
ATOM 739 N N . PRO A 1 92 ? 52.041 -20.164 -8.545 1.00 28.21 90 PRO A N 1
ATOM 740 C CA . PRO A 1 92 ? 50.698 -19.654 -8.847 1.00 27.49 90 PRO A CA 1
ATOM 741 C C . PRO A 1 92 ? 50.690 -18.178 -9.233 1.00 26.71 90 PRO A C 1
ATOM 742 O O . PRO A 1 92 ? 49.631 -17.624 -9.481 1.00 25.93 90 PRO A O 1
ATOM 746 N N . ILE A 1 93 ? 51.863 -17.545 -9.292 1.00 26.33 91 ILE A N 1
ATOM 747 C CA . ILE A 1 93 ? 51.941 -16.111 -9.616 1.00 26.63 91 ILE A CA 1
ATOM 748 C C . ILE A 1 93 ? 51.945 -15.881 -11.127 1.00 26.59 91 ILE A C 1
ATOM 749 O O . ILE A 1 93 ? 52.956 -16.066 -11.811 1.00 26.98 91 ILE A O 1
ATOM 754 N N . ILE A 1 94 ? 50.800 -15.443 -11.623 1.00 25.89 92 ILE A N 1
ATOM 755 C CA . ILE A 1 94 ? 50.577 -15.294 -13.052 1.00 26.05 92 ILE A CA 1
ATOM 756 C C . ILE A 1 94 ? 51.118 -13.961 -13.543 1.00 26.15 92 ILE A C 1
ATOM 757 O O . ILE A 1 94 ? 51.929 -13.911 -14.479 1.00 26.89 92 ILE A O 1
ATOM 762 N N . ASN A 1 95 ? 50.691 -12.883 -12.890 1.00 24.80 93 ASN A N 1
ATOM 763 C CA . ASN A 1 95 ? 51.044 -11.546 -13.319 1.00 24.51 93 ASN A CA 1
ATOM 764 C C . ASN A 1 95 ? 51.274 -10.644 -12.107 1.00 23.76 93 ASN A C 1
ATOM 765 O O . ASN A 1 95 ? 50.805 -10.950 -11.019 1.00 21.91 93 ASN A O 1
ATOM 770 N N . ASN A 1 96 ? 52.024 -9.564 -12.322 1.00 23.10 94 ASN A N 1
ATOM 771 C CA . ASN A 1 96 ? 52.265 -8.542 -11.317 1.00 23.71 94 ASN A CA 1
ATOM 772 C C . ASN A 1 96 ? 52.250 -7.148 -11.948 1.00 24.11 94 ASN A C 1
ATOM 773 O O . ASN A 1 96 ? 52.680 -6.957 -13.110 1.00 23.29 94 ASN A O 1
ATOM 778 N N . LYS A 1 97 ? 51.726 -6.181 -11.197 1.00 23.12 95 LYS A N 1
ATOM 779 C CA . LYS A 1 97 ? 51.756 -4.783 -11.618 1.00 24.37 95 LYS A CA 1
ATOM 780 C C . LYS A 1 97 ? 52.177 -3.941 -10.426 1.00 22.91 95 LYS A C 1
ATOM 781 O O . LYS A 1 97 ? 51.741 -4.209 -9.314 1.00 22.41 95 LYS A O 1
ATOM 787 N N . VAL A 1 98 ? 53.026 -2.945 -10.641 1.00 21.80 96 VAL A N 1
ATOM 788 C CA . VAL A 1 98 ? 53.420 -2.061 -9.546 1.00 22.30 96 VAL A CA 1
ATOM 789 C C . VAL A 1 98 ? 52.802 -0.681 -9.762 1.00 21.75 96 VAL A C 1
ATOM 790 O O . VAL A 1 98 ? 52.869 -0.127 -10.863 1.00 20.81 96 VAL A O 1
ATOM 794 N N . ILE A 1 99 ? 52.171 -0.152 -8.714 1.00 20.72 97 ILE A N 1
ATOM 795 C CA . ILE A 1 99 ? 51.508 1.158 -8.757 1.00 20.65 97 ILE A CA 1
ATOM 796 C C . ILE A 1 99 ? 52.031 1.969 -7.583 1.00 19.72 97 ILE A C 1
ATOM 797 O O . ILE A 1 99 ? 52.204 1.427 -6.490 1.00 18.43 97 ILE A O 1
ATOM 802 N N . THR A 1 100 ? 52.308 3.252 -7.796 1.00 18.94 98 THR A N 1
ATOM 803 C CA . THR A 1 100 ? 52.791 4.098 -6.695 1.00 18.52 98 THR A CA 1
ATOM 804 C C . THR A 1 100 ? 51.876 5.295 -6.468 1.00 18.17 98 THR A C 1
ATOM 805 O O . THR A 1 100 ? 51.137 5.726 -7.376 1.00 17.63 98 THR A O 1
ATOM 809 N N . TYR A 1 101 ? 51.925 5.823 -5.248 1.00 17.35 99 TYR A N 1
ATOM 810 C CA . TYR A 1 101 ? 50.997 6.853 -4.806 1.00 17.70 99 TYR A CA 1
ATOM 811 C C . TYR A 1 101 ? 51.677 7.851 -3.873 1.00 17.78 99 TYR A C 1
ATOM 812 O O . TYR A 1 101 ? 52.561 7.492 -3.094 1.00 17.25 99 TYR A O 1
ATOM 821 N N . ASP A 1 102 ? 51.230 9.106 -3.922 1.00 17.74 100 ASP A N 1
ATOM 822 C CA . ASP A 1 102 ? 51.505 10.042 -2.859 1.00 18.34 100 ASP A CA 1
ATOM 823 C C . ASP A 1 102 ? 50.438 9.817 -1.799 1.00 17.92 100 ASP A C 1
ATOM 824 O O . ASP A 1 102 ? 49.262 9.677 -2.140 1.00 18.73 100 ASP A O 1
ATOM 829 N N . ILE A 1 103 ? 50.800 9.837 -0.519 1.00 16.83 101 ILE A N 1
ATOM 830 C CA . ILE A 1 103 ? 49.768 9.772 0.526 1.00 16.70 101 ILE A CA 1
ATOM 831 C C . ILE A 1 103 ? 49.504 11.189 1.000 1.00 17.78 101 ILE A C 1
ATOM 832 O O . ILE A 1 103 ? 50.403 11.864 1.559 1.00 18.66 101 ILE A O 1
ATOM 837 N N . GLY A 1 104 ? 48.296 11.665 0.728 1.00 17.70 102 GLY A N 1
ATOM 838 C CA . GLY A 1 104 ? 47.931 13.045 0.995 1.00 17.92 102 GLY A CA 1
ATOM 839 C C . GLY A 1 104 ? 47.354 13.226 2.378 1.00 18.29 102 GLY A C 1
ATOM 840 O O . GLY A 1 104 ? 47.376 14.309 2.921 1.00 18.05 102 GLY A O 1
ATOM 841 N N . TYR A 1 105 ? 46.811 12.157 2.961 1.00 17.66 103 TYR A N 1
ATOM 842 C CA . TYR A 1 105 ? 46.324 12.226 4.323 1.00 17.89 103 TYR A CA 1
ATOM 843 C C . TYR A 1 105 ? 46.343 10.825 4.911 1.00 17.67 103 TYR A C 1
ATOM 844 O O . TYR A 1 105 ? 46.085 9.860 4.202 1.00 16.24 103 TYR A O 1
ATOM 853 N N . SER A 1 106 ? 46.664 10.726 6.197 1.00 17.93 104 SER A N 1
ATOM 854 C CA . SER A 1 106 ? 46.550 9.437 6.890 1.00 18.45 104 SER A CA 1
ATOM 855 C C . SER A 1 106 ? 46.174 9.637 8.347 1.00 19.08 104 SER A C 1
ATOM 856 O O . SER A 1 106 ? 46.492 10.660 8.946 1.00 18.74 104 SER A O 1
ATOM 859 N N . TYR A 1 107 ? 45.490 8.649 8.914 1.00 19.05 105 TYR A N 1
ATOM 860 C CA . TYR A 1 107 ? 45.122 8.700 10.314 1.00 19.91 105 TYR A CA 1
ATOM 861 C C . TYR A 1 107 ? 44.952 7.277 10.784 1.00 21.00 105 TYR A C 1
ATOM 862 O O . TYR A 1 107 ? 44.116 6.556 10.250 1.00 20.07 105 TYR A O 1
ATOM 871 N N . MET A 1 108 ? 45.760 6.878 11.770 1.00 22.01 106 MET A N 1
ATOM 872 C CA . MET A 1 108 ? 45.620 5.558 12.401 1.00 23.90 106 MET A CA 1
ATOM 873 C C . MET A 1 108 ? 45.092 5.758 13.816 1.00 25.12 106 MET A C 1
ATOM 874 O O . MET A 1 108 ? 45.726 6.445 14.629 1.00 25.45 106 MET A O 1
ATOM 879 N N . LYS A 1 109 ? 43.936 5.166 14.099 1.00 26.49 107 LYS A N 1
ATOM 880 C CA . LYS A 1 109 ? 43.177 5.437 15.332 1.00 28.34 107 LYS A CA 1
ATOM 881 C C . LYS A 1 109 ? 43.902 4.963 16.581 1.00 28.91 107 LYS A C 1
ATOM 882 O O . LYS A 1 109 ? 44.851 4.178 16.500 1.00 30.62 107 LYS A O 1
ATOM 888 N N . THR B 1 2 ? 43.722 -7.293 14.788 1.00 33.22 0 THR B N 1
ATOM 889 C CA . THR B 1 2 ? 42.980 -5.990 14.829 1.00 32.59 0 THR B CA 1
ATOM 890 C C . THR B 1 2 ? 42.571 -5.469 13.432 1.00 31.16 0 THR B C 1
ATOM 891 O O . THR B 1 2 ? 41.420 -5.093 13.233 1.00 32.83 0 THR B O 1
ATOM 895 N N . MET B 1 3 ? 43.488 -5.450 12.469 1.00 27.94 1 MET B N 1
ATOM 896 C CA . MET B 1 3 ? 43.185 -4.877 11.142 1.00 26.23 1 MET B CA 1
ATOM 897 C C . MET B 1 3 ? 42.912 -6.001 10.145 1.00 23.79 1 MET B C 1
ATOM 898 O O . MET B 1 3 ? 43.848 -6.560 9.589 1.00 23.29 1 MET B O 1
ATOM 903 N N . LYS B 1 4 ? 41.640 -6.313 9.917 1.00 19.99 2 LYS B N 1
ATOM 904 C CA . LYS B 1 4 ? 41.264 -7.522 9.186 1.00 19.29 2 LYS B CA 1
ATOM 905 C C . LYS B 1 4 ? 40.514 -7.279 7.869 1.00 16.84 2 LYS B C 1
ATOM 906 O O . LYS B 1 4 ? 40.362 -8.184 7.073 1.00 15.85 2 LYS B O 1
ATOM 912 N N . PHE B 1 5 ? 40.077 -6.046 7.636 1.00 15.24 3 PHE B N 1
ATOM 913 C CA . PHE B 1 5 ? 39.251 -5.757 6.464 1.00 14.93 3 PHE B CA 1
ATOM 914 C C . PHE B 1 5 ? 39.569 -4.354 5.957 1.00 14.58 3 PHE B C 1
ATOM 915 O O . PHE B 1 5 ? 39.788 -3.448 6.758 1.00 13.84 3 PHE B O 1
ATOM 923 N N . MET B 1 6 ? 39.611 -4.197 4.638 1.00 14.44 4 MET B N 1
ATOM 924 C CA . MET B 1 6 ? 39.869 -2.901 4.016 1.00 15.87 4 MET B CA 1
ATOM 925 C C . MET B 1 6 ? 38.798 -2.616 2.975 1.00 14.51 4 MET B C 1
ATOM 926 O O . MET B 1 6 ? 38.446 -3.500 2.173 1.00 13.96 4 MET B O 1
ATOM 931 N N . ALA B 1 7 ? 38.309 -1.377 2.981 1.00 14.64 5 ALA B N 1
ATOM 932 C CA . ALA B 1 7 ? 37.401 -0.881 1.957 1.00 14.99 5 ALA B CA 1
ATOM 933 C C . ALA B 1 7 ? 38.046 0.330 1.281 1.00 16.04 5 ALA B C 1
ATOM 934 O O . ALA B 1 7 ? 38.570 1.240 1.951 1.00 15.92 5 ALA B O 1
ATOM 936 N N . GLU B 1 8 ? 37.975 0.350 -0.046 1.00 16.47 6 GLU B N 1
ATOM 937 C CA . GLU B 1 8 ? 38.535 1.425 -0.836 1.00 17.23 6 GLU B CA 1
ATOM 938 C C . GLU B 1 8 ? 37.455 2.130 -1.657 1.00 17.17 6 GLU B C 1
ATOM 939 O O . GLU B 1 8 ? 36.632 1.473 -2.273 1.00 17.19 6 GLU B O 1
ATOM 945 N N . ALA B 1 9 ? 37.446 3.461 -1.635 1.00 17.17 7 ALA B N 1
ATOM 946 C CA . ALA B 1 9 ? 36.649 4.222 -2.603 1.00 17.00 7 ALA B CA 1
ATOM 947 C C . ALA B 1 9 ? 37.634 4.796 -3.587 1.00 17.85 7 ALA B C 1
ATOM 948 O O . ALA B 1 9 ? 38.522 5.536 -3.191 1.00 17.24 7 ALA B O 1
ATOM 950 N N . ARG B 1 10 ? 37.490 4.440 -4.871 1.00 17.44 8 ARG B N 1
ATOM 951 C CA . ARG B 1 10 ? 38.406 4.917 -5.885 1.00 17.86 8 ARG B CA 1
ATOM 952 C C . ARG B 1 10 ? 37.670 6.013 -6.645 1.00 18.97 8 ARG B C 1
ATOM 953 O O . ARG B 1 10 ? 36.641 5.731 -7.280 1.00 17.95 8 ARG B O 1
ATOM 961 N N . LEU B 1 11 ? 38.179 7.241 -6.537 1.00 18.68 9 LEU B N 1
ATOM 962 C CA . LEU B 1 11 ? 37.566 8.409 -7.151 1.00 19.07 9 LEU B CA 1
ATOM 963 C C . LEU B 1 11 ? 38.342 8.852 -8.366 1.00 18.94 9 LEU B C 1
ATOM 964 O O . LEU B 1 11 ? 39.546 9.038 -8.308 1.00 18.76 9 LEU B O 1
ATOM 969 N N . THR B 1 12 ? 37.630 9.045 -9.473 1.00 19.48 10 THR B N 1
ATOM 970 C CA . THR B 1 12 ? 38.229 9.613 -10.669 1.00 20.78 10 THR B CA 1
ATOM 971 C C . THR B 1 12 ? 37.802 11.074 -10.701 1.00 20.43 10 THR B C 1
ATOM 972 O O . THR B 1 12 ? 36.611 11.365 -10.626 1.00 20.99 10 THR B O 1
ATOM 976 N N . LEU B 1 13 ? 38.776 11.974 -10.7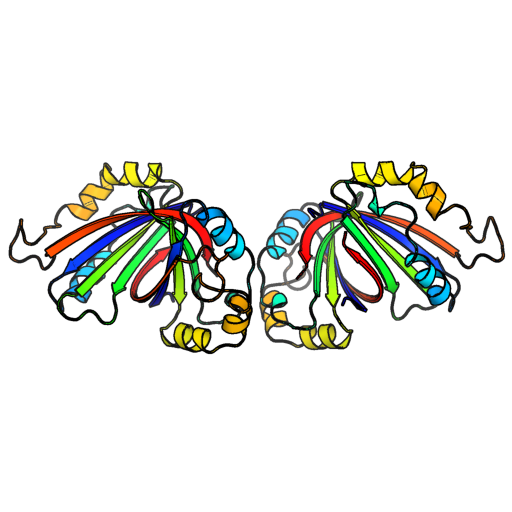80 1.00 20.23 11 LEU B N 1
ATOM 977 C CA . LEU B 1 13 ? 38.550 13.414 -10.639 1.00 21.29 11 LEU B CA 1
ATOM 978 C C . LEU B 1 13 ? 39.079 14.202 -11.828 1.00 22.02 11 LEU B C 1
ATOM 979 O O . LEU B 1 13 ? 40.029 13.793 -12.487 1.00 21.22 11 LEU B O 1
ATOM 984 N N . THR B 1 14 ? 38.471 15.362 -12.065 1.00 23.52 12 THR B N 1
ATOM 985 C CA . THR B 1 14 ? 38.989 16.291 -13.051 1.00 24.57 12 THR B CA 1
ATOM 986 C C . THR B 1 14 ? 40.439 16.547 -12.713 1.00 25.99 12 THR B C 1
ATOM 987 O O . THR B 1 14 ? 40.785 16.829 -11.542 1.00 26.60 12 THR B O 1
ATOM 991 N N . LYS B 1 15 ? 41.292 16.424 -13.723 1.00 26.97 13 LYS B N 1
ATOM 992 C CA . LYS B 1 15 ? 42.718 16.639 -13.544 1.00 29.11 13 LYS B CA 1
ATOM 993 C C . LYS B 1 15 ? 42.989 17.986 -12.866 1.00 29.68 13 LYS B C 1
ATOM 994 O O . LYS B 1 15 ? 42.409 19.004 -13.246 1.00 30.00 13 LYS B O 1
ATOM 1000 N N . GLY B 1 16 ? 43.830 17.964 -11.828 1.00 29.27 14 GLY B N 1
ATOM 1001 C CA . GLY B 1 16 ? 44.180 19.156 -11.068 1.00 29.09 14 GLY B CA 1
ATOM 1002 C C . GLY B 1 16 ? 43.322 19.459 -9.849 1.00 28.68 14 GLY B C 1
ATOM 1003 O O . GLY B 1 16 ? 43.566 20.442 -9.152 1.00 29.74 14 GLY B O 1
ATOM 1004 N N . THR B 1 17 ? 42.315 18.638 -9.573 1.00 27.81 15 THR B N 1
ATOM 1005 C CA . THR B 1 17 ? 41.434 18.906 -8.440 1.00 28.00 15 THR B CA 1
ATOM 1006 C C . THR B 1 17 ? 41.682 18.006 -7.222 1.00 27.41 15 THR B C 1
ATOM 1007 O O . THR B 1 17 ? 41.013 18.150 -6.199 1.00 27.77 15 THR B O 1
ATOM 1011 N N . ALA B 1 18 ? 42.628 17.086 -7.349 1.00 27.36 16 ALA B N 1
ATOM 1012 C CA . ALA B 1 18 ? 42.967 16.149 -6.275 1.00 27.36 16 ALA B CA 1
ATOM 1013 C C . ALA B 1 18 ? 43.338 16.839 -4.960 1.00 28.19 16 ALA B C 1
ATOM 1014 O O . ALA B 1 18 ? 42.820 16.475 -3.912 1.00 27.87 16 ALA B O 1
ATOM 1016 N N . LYS B 1 19 ? 44.218 17.836 -5.003 1.00 29.47 17 LYS B N 1
ATOM 1017 C CA . LYS B 1 19 ? 44.600 18.545 -3.770 1.00 31.48 17 LYS B CA 1
ATOM 1018 C C . LYS B 1 19 ? 43.405 19.104 -2.985 1.00 31.03 17 LYS B C 1
ATOM 1019 O O . LYS B 1 19 ? 43.355 18.985 -1.759 1.00 31.16 17 LYS B O 1
ATOM 1025 N N . ASP B 1 20 ? 42.444 19.699 -3.690 1.00 31.08 18 ASP B N 1
ATOM 1026 C CA . ASP B 1 20 ? 41.254 20.270 -3.064 1.00 31.09 18 ASP B CA 1
ATOM 1027 C C . ASP B 1 20 ? 40.373 19.209 -2.391 1.00 29.40 18 ASP B C 1
ATOM 1028 O O . ASP B 1 20 ? 39.865 19.431 -1.291 1.00 29.51 18 ASP B O 1
ATOM 1033 N N . ILE B 1 21 ? 40.218 18.062 -3.037 1.00 27.05 19 ILE B N 1
ATOM 1034 C CA . ILE B 1 21 ? 39.418 16.966 -2.478 1.00 25.59 19 ILE B CA 1
ATOM 1035 C C . ILE B 1 21 ? 40.149 16.401 -1.252 1.00 24.89 19 ILE B C 1
ATOM 1036 O O . ILE B 1 21 ? 39.533 16.145 -0.215 1.00 23.29 19 ILE B O 1
ATOM 1041 N N . ILE B 1 22 ? 41.465 16.237 -1.385 1.00 23.12 20 ILE B N 1
ATOM 1042 C CA . ILE B 1 22 ? 42.267 15.604 -0.332 1.00 23.34 20 ILE B CA 1
ATOM 1043 C C . ILE B 1 22 ? 42.226 16.408 0.976 1.00 23.08 20 ILE B C 1
ATOM 1044 O O . ILE B 1 22 ? 42.071 15.829 2.055 1.00 21.72 20 ILE B O 1
ATOM 1049 N N . GLU B 1 23 ? 42.314 17.735 0.868 1.00 23.33 21 GLU B N 1
ATOM 1050 C CA . GLU B 1 23 ? 42.288 18.595 2.064 1.00 24.46 21 GLU B CA 1
ATOM 1051 C C . GLU B 1 23 ? 41.022 18.459 2.910 1.00 23.74 21 GLU B C 1
ATOM 1052 O O . GLU B 1 23 ? 41.052 18.714 4.111 1.00 23.82 21 GLU B O 1
ATOM 1058 N N . ARG B 1 24 ? 39.930 18.033 2.285 1.00 23.00 22 ARG B N 1
ATOM 1059 C CA . ARG B 1 24 ? 38.670 17.815 2.994 1.00 23.63 22 ARG B CA 1
ATOM 1060 C C . ARG B 1 24 ? 38.776 16.726 4.070 1.00 23.41 22 ARG B C 1
ATOM 1061 O O . ARG B 1 24 ? 38.037 16.739 5.057 1.00 22.66 22 ARG B O 1
ATOM 1069 N N . PHE B 1 25 ? 39.721 15.807 3.883 1.00 22.54 23 PHE B N 1
ATOM 1070 C CA . PHE B 1 25 ? 39.829 14.636 4.774 1.00 22.08 23 PHE B CA 1
ATOM 1071 C C . PHE B 1 25 ? 40.471 14.908 6.126 1.00 21.88 23 PHE B C 1
ATOM 1072 O O . PHE B 1 25 ? 40.396 14.080 7.034 1.00 20.78 23 PHE B O 1
ATOM 1080 N N . TYR B 1 26 ? 41.072 16.088 6.272 1.00 22.26 24 TYR B N 1
ATOM 1081 C CA . TYR B 1 26 ? 41.569 16.557 7.574 1.00 23.29 24 TYR B CA 1
ATOM 1082 C C . TYR B 1 26 ? 40.471 16.737 8.627 1.00 23.21 24 TYR B C 1
ATOM 1083 O O . TYR B 1 26 ? 40.728 16.677 9.835 1.00 24.07 24 TYR B O 1
ATOM 1092 N N . THR B 1 27 ? 39.248 16.928 8.161 1.00 22.05 25 THR B N 1
ATOM 1093 C CA . THR B 1 27 ? 38.112 17.153 9.040 1.00 21.19 25 THR B CA 1
ATOM 1094 C C . THR B 1 27 ? 37.321 15.859 9.271 1.00 20.48 25 THR B C 1
ATOM 1095 O O . THR B 1 27 ? 36.728 15.319 8.335 1.00 20.07 25 THR B O 1
ATOM 1099 N N . ARG B 1 28 ? 37.296 15.391 10.519 1.00 19.28 26 ARG B N 1
ATOM 1100 C CA . ARG B 1 28 ? 36.514 14.202 10.881 1.00 19.57 26 ARG B CA 1
ATOM 1101 C C . ARG B 1 28 ? 35.025 14.482 10.912 1.00 19.41 26 ARG B C 1
ATOM 1102 O O . ARG B 1 28 ? 34.608 15.598 11.239 1.00 19.79 26 ARG B O 1
ATOM 1110 N N . HIS B 1 29 ? 34.233 13.459 10.583 1.00 19.52 27 HIS B N 1
ATOM 1111 C CA . HIS B 1 29 ? 32.780 13.518 10.663 1.00 20.12 27 HIS B CA 1
ATOM 1112 C C . HIS B 1 29 ? 32.188 12.380 11.485 1.00 19.52 27 HIS B C 1
ATOM 1113 O O . HIS B 1 29 ? 30.979 12.134 11.425 1.00 20.94 27 HIS B O 1
ATOM 1120 N N . GLY B 1 30 ? 33.029 11.695 12.250 1.00 18.32 28 GLY B N 1
ATOM 1121 C CA . GLY B 1 30 ? 32.554 10.718 13.231 1.00 17.63 28 GLY B CA 1
ATOM 1122 C C . GLY B 1 30 ? 32.985 9.272 12.994 1.00 17.22 28 GLY B C 1
ATOM 1123 O O . GLY B 1 30 ? 32.718 8.402 13.829 1.00 16.79 28 GLY B O 1
ATOM 1124 N N . ILE B 1 31 ? 33.634 9.001 11.864 1.00 15.49 29 ILE B N 1
ATOM 1125 C CA . ILE B 1 31 ? 34.140 7.647 11.598 1.00 15.18 29 ILE B CA 1
ATOM 1126 C C . ILE B 1 31 ? 35.015 7.151 12.749 1.00 15.97 29 ILE B C 1
ATOM 1127 O O . ILE B 1 31 ? 35.023 5.957 13.086 1.00 16.37 29 ILE B O 1
ATOM 1132 N N . GLU B 1 32 ? 35.743 8.082 13.358 1.00 16.60 30 GLU B N 1
ATOM 1133 C CA . GLU B 1 32 ? 36.623 7.783 14.491 1.00 17.52 30 GLU B CA 1
ATOM 1134 C C . GLU B 1 32 ? 35.902 7.237 15.724 1.00 18.25 30 GLU B C 1
ATOM 1135 O O . GLU B 1 32 ? 36.538 6.586 16.551 1.00 19.04 30 GLU B O 1
ATOM 1141 N N . THR B 1 33 ? 34.589 7.471 15.826 1.00 18.56 31 THR B N 1
ATOM 1142 C CA . THR B 1 33 ? 33.796 7.028 16.982 1.00 19.75 31 THR B CA 1
ATOM 1143 C C . THR B 1 33 ? 33.459 5.544 16.940 1.00 20.72 31 THR B C 1
ATOM 1144 O O . THR B 1 33 ? 33.024 4.989 17.962 1.00 21.72 31 THR B O 1
ATOM 1148 N N . LEU B 1 34 ? 33.671 4.909 15.779 1.00 20.39 32 LEU B N 1
ATOM 1149 C CA . LEU B 1 34 ? 33.360 3.482 15.597 1.00 21.00 32 LEU B CA 1
ATOM 1150 C C . LEU B 1 34 ? 34.463 2.590 16.132 1.00 20.19 32 LEU B C 1
ATOM 1151 O O . LEU B 1 34 ? 35.616 2.671 15.692 1.00 18.82 32 LEU B O 1
ATOM 1156 N N . GLU B 1 35 ? 34.099 1.717 17.069 1.00 19.98 33 GLU B N 1
ATOM 1157 C CA . GLU B 1 35 ? 35.058 0.809 17.706 1.00 20.37 33 GLU B CA 1
ATOM 1158 C C . GLU B 1 35 ? 35.792 -0.030 16.651 1.00 19.22 33 GLU B C 1
ATOM 1159 O O . GLU B 1 35 ? 36.984 -0.333 16.793 1.00 19.39 33 GLU B O 1
ATOM 1165 N N . GLY B 1 36 ? 35.069 -0.392 15.602 1.00 17.95 34 GLY B N 1
ATOM 1166 C CA . GLY B 1 36 ? 35.602 -1.238 14.540 1.00 16.84 34 GLY B CA 1
ATOM 1167 C C . GLY B 1 36 ? 36.513 -0.546 13.536 1.00 15.68 34 GLY B C 1
ATOM 1168 O O . GLY B 1 36 ? 37.149 -1.220 12.721 1.00 15.23 34 GLY B O 1
ATOM 1169 N N . PHE B 1 37 ? 36.582 0.780 13.579 1.00 14.80 35 PHE B N 1
ATOM 1170 C CA . PHE B 1 37 ? 37.428 1.534 12.648 1.00 15.51 35 PHE B CA 1
ATOM 1171 C C . PHE B 1 37 ? 38.858 1.652 13.162 1.00 15.68 35 PHE B C 1
ATOM 1172 O O . PHE B 1 37 ? 39.060 2.054 14.315 1.00 16.86 35 PHE B O 1
ATOM 1180 N N . ASP B 1 38 ? 39.843 1.323 12.314 1.00 15.23 36 ASP B N 1
ATOM 1181 C CA . ASP B 1 38 ? 41.259 1.350 12.688 1.00 16.02 36 ASP B CA 1
ATOM 1182 C C . ASP B 1 38 ? 42.046 2.490 12.088 1.00 16.03 36 ASP B C 1
ATOM 1183 O O . ASP B 1 38 ? 43.021 2.952 12.687 1.00 16.14 36 ASP B O 1
ATOM 1188 N N . GLY B 1 39 ? 41.684 2.931 10.886 1.00 15.46 37 GLY B N 1
ATOM 1189 C CA . GLY B 1 39 ? 42.512 3.977 10.267 1.00 14.55 37 GLY B CA 1
ATOM 1190 C C . GLY B 1 39 ? 42.183 4.177 8.806 1.00 15.32 37 GLY B C 1
ATOM 1191 O O . GLY B 1 39 ? 41.366 3.438 8.244 1.00 14.05 37 GLY B O 1
ATOM 1192 N N . MET B 1 40 ? 42.809 5.186 8.202 1.00 15.00 38 MET B N 1
ATOM 1193 C CA . MET B 1 40 ? 42.503 5.551 6.825 1.00 16.07 38 MET B CA 1
ATOM 1194 C C . MET B 1 40 ? 43.713 6.208 6.194 1.00 15.58 38 MET B C 1
ATOM 1195 O O . MET B 1 40 ? 44.562 6.779 6.899 1.00 14.76 38 MET B O 1
ATOM 1200 N N . PHE B 1 41 ? 43.780 6.094 4.870 1.00 16.00 39 PHE B N 1
ATOM 1201 C CA . PHE B 1 41 ? 44.821 6.704 4.044 1.00 16.22 39 PHE B CA 1
ATOM 1202 C C . PHE B 1 41 ? 44.076 7.271 2.857 1.00 16.78 39 PHE B C 1
ATOM 1203 O O . PHE B 1 41 ? 43.167 6.615 2.319 1.00 17.16 39 PHE B O 1
ATOM 1211 N N . VAL B 1 42 ? 44.476 8.464 2.440 1.00 15.73 40 VAL B N 1
ATOM 1212 C CA . VAL B 1 42 ? 43.930 9.056 1.220 1.00 16.05 40 VAL B CA 1
ATOM 1213 C C . VAL B 1 42 ? 45.122 9.298 0.289 1.00 16.30 40 VAL B C 1
ATOM 1214 O O . VAL B 1 42 ? 46.047 10.010 0.639 1.00 16.47 40 VAL B O 1
ATOM 1218 N N . THR B 1 43 ? 45.092 8.670 -0.881 1.00 16.78 41 THR B N 1
ATOM 1219 C CA . THR B 1 43 ? 46.238 8.613 -1.774 1.00 17.85 41 THR B CA 1
ATOM 1220 C C . THR B 1 43 ? 45.900 9.235 -3.119 1.00 18.07 41 THR B C 1
ATOM 1221 O O . THR B 1 43 ? 44.732 9.293 -3.492 1.00 17.30 41 THR B O 1
ATOM 1225 N N . GLN B 1 44 ? 46.919 9.710 -3.816 1.00 17.97 42 GLN B N 1
ATOM 1226 C CA . GLN B 1 44 ? 46.747 10.123 -5.204 1.00 18.79 42 GLN B CA 1
ATOM 1227 C C . GLN B 1 44 ? 47.675 9.271 -6.065 1.00 18.21 42 GLN B C 1
ATOM 1228 O O . GLN B 1 44 ? 48.879 9.182 -5.801 1.00 18.16 42 GLN B O 1
ATOM 1234 N N . THR B 1 45 ? 47.125 8.646 -7.101 1.00 19.08 43 THR B N 1
ATOM 1235 C CA . THR B 1 45 ? 47.901 7.750 -7.943 1.00 19.84 43 THR B CA 1
ATOM 1236 C C . THR B 1 45 ? 48.888 8.546 -8.785 1.00 21.36 43 THR B C 1
ATOM 1237 O O . THR B 1 45 ? 48.524 9.561 -9.381 1.00 21.65 43 THR B O 1
ATOM 1241 N N . LEU B 1 46 ? 50.144 8.114 -8.791 1.00 22.97 44 LEU B N 1
ATOM 1242 C CA . LEU B 1 46 ? 51.174 8.783 -9.588 1.00 25.04 44 LEU B CA 1
ATOM 1243 C C . LEU B 1 46 ? 51.079 8.363 -11.053 1.00 26.62 44 LEU B C 1
ATOM 1244 O O . LEU B 1 46 ? 50.603 7.277 -11.365 1.00 26.97 44 LEU B O 1
ATOM 1249 N N . GLU B 1 47 ? 51.474 9.270 -11.938 1.00 28.91 45 GLU B N 1
ATOM 1250 C CA . GLU B 1 47 ? 51.560 9.013 -13.380 1.00 31.85 45 GLU B CA 1
ATOM 1251 C C . GLU B 1 47 ? 50.223 8.816 -14.093 1.00 32.40 45 GLU B C 1
ATOM 1252 O O . GLU B 1 47 ? 50.111 8.008 -15.011 1.00 33.59 45 GLU B O 1
ATOM 1258 N N . GLN B 1 48 ? 49.211 9.565 -13.679 1.00 33.25 46 GLN B N 1
ATOM 1259 C CA . GLN B 1 48 ? 47.924 9.511 -14.360 1.00 34.37 46 GLN B CA 1
ATOM 1260 C C . GLN B 1 48 ? 47.836 10.574 -15.442 1.00 34.96 46 GLN B C 1
ATOM 1261 O O . GLN B 1 48 ? 48.199 11.742 -15.218 1.00 36.00 46 GLN B O 1
ATOM 1267 N N . GLU B 1 49 ? 47.355 10.168 -16.614 1.00 35.05 47 GLU B N 1
ATOM 1268 C CA . GLU B 1 49 ? 47.263 11.080 -17.757 1.00 35.81 47 GLU B CA 1
ATOM 1269 C C . GLU B 1 49 ? 46.024 11.982 -17.767 1.00 34.75 47 GLU B C 1
ATOM 1270 O O . GLU B 1 49 ? 46.146 13.190 -17.594 1.00 35.69 47 GLU B O 1
ATOM 1276 N N . ASP B 1 50 ? 44.846 11.396 -17.961 1.00 33.66 48 ASP B N 1
ATOM 1277 C CA . ASP B 1 50 ? 43.639 12.162 -18.297 1.00 32.15 48 ASP B CA 1
ATOM 1278 C C . ASP B 1 50 ? 42.897 12.763 -17.111 1.00 30.65 48 ASP B C 1
ATOM 1279 O O . ASP B 1 50 ? 42.248 13.814 -17.234 1.00 29.49 48 ASP B O 1
ATOM 1284 N N . PHE B 1 51 ? 42.997 12.078 -15.974 1.00 28.38 49 PHE B N 1
ATOM 1285 C CA . PHE B 1 51 ? 42.260 12.430 -14.775 1.00 26.46 49 PHE B CA 1
ATOM 1286 C C . PHE B 1 51 ? 43.185 12.266 -13.570 1.00 25.16 49 PHE B C 1
ATOM 1287 O O . PHE B 1 51 ? 44.229 11.616 -13.664 1.00 24.93 49 PHE B O 1
ATOM 1295 N N . ASP B 1 52 ? 42.798 12.860 -12.454 1.00 23.58 50 ASP B N 1
ATOM 1296 C CA . ASP B 1 52 ? 43.452 12.563 -11.178 1.00 22.56 50 ASP B CA 1
ATOM 1297 C C . ASP B 1 52 ? 42.738 11.348 -10.611 1.00 21.72 50 ASP B C 1
ATOM 1298 O O . ASP B 1 52 ? 41.536 11.154 -10.842 1.00 20.71 50 ASP B O 1
ATOM 1303 N N . GLU B 1 53 ? 43.456 10.525 -9.845 1.00 20.38 51 GLU B N 1
ATOM 1304 C CA . GLU B 1 53 ? 42.786 9.413 -9.185 1.00 19.15 51 GLU B CA 1
ATOM 1305 C C . GLU B 1 53 ? 43.098 9.525 -7.697 1.00 18.93 51 GLU B C 1
ATOM 1306 O O . GLU B 1 53 ? 44.268 9.613 -7.340 1.00 18.12 51 GLU B O 1
ATOM 1312 N N . VAL B 1 54 ? 42.062 9.563 -6.866 1.00 18.27 52 VAL B N 1
ATOM 1313 C CA . VAL B 1 54 ? 42.239 9.626 -5.412 1.00 18.00 52 VAL B CA 1
ATOM 1314 C C . VAL B 1 54 ? 41.578 8.365 -4.829 1.00 18.32 52 VAL B C 1
ATOM 1315 O O . VAL B 1 54 ? 40.440 8.045 -5.158 1.00 18.27 52 VAL B O 1
ATOM 1319 N N . LYS B 1 55 ? 42.290 7.655 -3.956 1.00 16.97 53 LYS B N 1
ATOM 1320 C CA . LYS B 1 55 ? 41.706 6.487 -3.313 1.00 16.69 53 LYS B CA 1
ATOM 1321 C C . LYS B 1 55 ? 41.560 6.762 -1.828 1.00 16.70 53 LYS B C 1
ATOM 1322 O O . LYS B 1 55 ? 42.464 7.305 -1.209 1.00 16.46 53 LYS B O 1
ATOM 1328 N N . ILE B 1 56 ? 40.411 6.412 -1.261 1.00 15.93 54 ILE B N 1
ATOM 1329 C CA . ILE B 1 56 ? 40.241 6.527 0.169 1.00 16.14 54 ILE B CA 1
ATOM 1330 C C . ILE B 1 56 ? 40.260 5.102 0.697 1.00 16.37 54 ILE B C 1
ATOM 1331 O O . ILE B 1 56 ? 39.379 4.302 0.378 1.00 15.54 54 ILE B O 1
ATOM 1336 N N . LEU B 1 57 ? 41.285 4.777 1.470 1.00 15.98 55 LEU B N 1
ATOM 1337 C CA . LEU B 1 57 ? 41.473 3.426 1.969 1.00 16.36 55 LEU B CA 1
ATOM 1338 C C . LEU B 1 57 ? 41.120 3.425 3.438 1.00 16.69 55 LEU B C 1
ATOM 1339 O O . LEU B 1 57 ? 41.603 4.276 4.190 1.00 16.84 55 LEU B O 1
ATOM 1344 N N . THR B 1 58 ? 40.229 2.517 3.839 1.00 15.33 56 THR B N 1
ATOM 1345 C CA . THR B 1 58 ? 39.802 2.469 5.239 1.00 15.41 56 THR B CA 1
ATOM 1346 C C . THR B 1 58 ? 40.048 1.067 5.770 1.00 15.65 56 THR B C 1
ATOM 1347 O O . THR B 1 58 ? 39.781 0.080 5.072 1.00 14.73 56 THR B O 1
ATOM 1351 N N . VAL B 1 59 ? 40.549 1.005 7.002 1.00 15.10 57 VAL B N 1
ATOM 1352 C CA . VAL B 1 59 ? 40.980 -0.240 7.648 1.00 15.79 57 VAL B CA 1
ATOM 1353 C C . VAL B 1 59 ? 40.103 -0.501 8.857 1.00 15.40 57 VAL B C 1
ATOM 1354 O O . VAL B 1 59 ? 39.862 0.408 9.676 1.00 14.77 57 VAL B O 1
ATOM 1358 N N . TRP B 1 60 ? 39.629 -1.747 8.963 1.00 14.90 58 TRP B N 1
ATOM 1359 C CA . TRP B 1 60 ? 38.580 -2.093 9.914 1.00 15.20 58 TRP B CA 1
ATOM 1360 C C . TRP B 1 60 ? 38.913 -3.395 10.625 1.00 15.65 58 TRP B C 1
ATOM 1361 O O . TRP B 1 60 ? 39.636 -4.236 10.086 1.00 15.49 58 TRP B O 1
ATOM 1372 N N . LYS B 1 61 ? 38.356 -3.549 11.816 1.00 15.80 59 LYS B N 1
ATOM 1373 C CA . LYS B 1 61 ? 38.466 -4.794 12.604 1.00 17.39 59 LYS B CA 1
ATOM 1374 C C . LYS B 1 61 ? 37.656 -5.947 11.982 1.00 17.33 59 LYS B C 1
ATOM 1375 O O . LYS B 1 61 ? 37.955 -7.119 12.239 1.00 17.41 59 LYS B O 1
ATOM 1381 N N . SER B 1 62 ? 36.651 -5.613 11.156 1.00 17.57 60 SER B N 1
ATOM 1382 C CA . SER B 1 62 ? 35.763 -6.589 10.524 1.00 17.56 60 SER B CA 1
ATOM 1383 C C . SER B 1 62 ? 35.018 -5.980 9.335 1.00 17.37 60 SER B C 1
ATOM 1384 O O . SER B 1 62 ? 34.794 -4.762 9.275 1.00 16.96 60 SER B O 1
ATOM 1387 N N . LYS B 1 63 ? 34.596 -6.837 8.414 1.00 17.91 61 LYS B N 1
ATOM 1388 C CA . LYS B 1 63 ? 33.647 -6.433 7.375 1.00 19.41 61 LYS B CA 1
ATOM 1389 C C . LYS B 1 63 ? 32.381 -5.798 7.967 1.00 19.42 61 LYS B C 1
ATOM 1390 O O . LYS B 1 63 ? 31.871 -4.809 7.433 1.00 18.90 61 LYS B O 1
ATOM 1396 N N . GLN B 1 64 ? 31.884 -6.377 9.066 1.00 20.13 62 GLN B N 1
ATOM 1397 C CA . GLN B 1 64 ? 30.674 -5.875 9.749 1.00 20.43 62 GLN B CA 1
ATOM 1398 C C . GLN B 1 64 ? 30.824 -4.412 10.202 1.00 19.88 62 GLN B C 1
ATOM 1399 O O . GLN B 1 64 ? 29.877 -3.626 10.102 1.00 20.04 62 GLN B O 1
ATOM 1405 N N . ALA B 1 65 ? 32.001 -4.043 10.703 1.00 19.64 63 ALA B N 1
ATOM 1406 C CA . ALA B 1 65 ? 32.221 -2.639 11.107 1.00 18.50 63 ALA B CA 1
ATOM 1407 C C . ALA B 1 65 ? 32.041 -1.685 9.915 1.00 17.87 63 ALA B C 1
ATOM 1408 O O . ALA B 1 65 ? 31.438 -0.608 10.056 1.00 17.64 63 ALA B O 1
ATOM 1410 N N . PHE B 1 66 ? 32.574 -2.065 8.759 1.00 16.66 64 PHE B N 1
ATOM 1411 C CA . PHE B 1 66 ? 32.457 -1.257 7.548 1.00 16.45 64 PHE B CA 1
ATOM 1412 C C . PHE B 1 66 ? 30.998 -1.234 7.046 1.00 17.95 64 PHE B C 1
ATOM 1413 O O . PHE B 1 66 ? 30.473 -0.172 6.679 1.00 16.36 64 PHE B O 1
ATOM 1421 N N . THR B 1 67 ? 30.345 -2.397 7.044 1.00 18.61 65 THR B N 1
ATOM 1422 C CA . THR B 1 67 ? 28.991 -2.445 6.485 1.00 21.71 65 THR B CA 1
ATOM 1423 C C . THR B 1 67 ? 28.004 -1.631 7.360 1.00 21.39 65 THR B C 1
ATOM 1424 O O . THR B 1 67 ? 27.080 -0.984 6.832 1.00 22.97 65 THR B O 1
ATOM 1428 N N . ASP B 1 68 ? 28.228 -1.649 8.676 1.00 21.38 66 ASP B N 1
ATOM 1429 C CA . ASP B 1 68 ? 27.493 -0.832 9.623 1.00 21.54 66 ASP B CA 1
ATOM 1430 C C . ASP B 1 68 ? 27.759 0.655 9.393 1.00 20.86 66 ASP B C 1
ATOM 1431 O O . ASP B 1 68 ? 26.826 1.464 9.402 1.00 20.36 66 ASP B O 1
ATOM 1436 N N . TRP B 1 69 ? 29.029 1.019 9.181 1.00 18.68 67 TRP B N 1
ATOM 1437 C CA . TRP B 1 69 ? 29.358 2.419 8.872 1.00 18.02 67 TRP B CA 1
ATOM 1438 C C . TRP B 1 69 ? 28.590 2.945 7.666 1.00 18.54 67 TRP B C 1
ATOM 1439 O O . TRP B 1 69 ? 28.050 4.051 7.707 1.00 17.94 67 TRP B O 1
ATOM 1450 N N . LEU B 1 70 ? 28.574 2.173 6.583 1.00 18.69 68 LEU B N 1
ATOM 1451 C CA . LEU B 1 70 ? 27.853 2.562 5.383 1.00 19.50 68 LEU B CA 1
ATOM 1452 C C . LEU B 1 70 ? 26.405 2.928 5.680 1.00 20.64 68 LEU B C 1
ATOM 1453 O O . LEU B 1 70 ? 25.861 3.794 5.007 1.00 20.53 68 LEU B O 1
ATOM 1458 N N . LYS B 1 71 ? 25.805 2.258 6.672 1.00 21.52 69 LYS B N 1
ATOM 1459 C CA . LYS B 1 71 ? 24.404 2.484 7.059 1.00 23.37 69 LYS B CA 1
ATOM 1460 C C . LYS B 1 71 ? 24.241 3.519 8.187 1.00 23.73 69 LYS B C 1
ATOM 1461 O O . LYS B 1 71 ? 23.117 3.776 8.639 1.00 25.76 69 LYS B O 1
ATOM 1467 N N . SER B 1 72 ? 25.346 4.114 8.653 1.00 23.15 70 SER B N 1
ATOM 1468 C CA . SER B 1 72 ? 25.314 4.928 9.878 1.00 21.60 70 SER B CA 1
ATOM 1469 C C . SER B 1 72 ? 24.960 6.393 9.622 1.00 21.43 70 SER B C 1
ATOM 1470 O O . SER B 1 72 ? 25.099 6.905 8.515 1.00 19.94 70 SER B O 1
ATOM 1473 N N . ASP B 1 73 ? 24.521 7.074 10.687 1.00 21.97 71 ASP B N 1
ATOM 1474 C CA . ASP B 1 73 ? 24.315 8.519 10.633 1.00 22.00 71 ASP B CA 1
ATOM 1475 C C . ASP B 1 73 ? 25.597 9.288 10.332 1.00 20.67 71 ASP B C 1
ATOM 1476 O O . ASP B 1 73 ? 25.550 10.298 9.635 1.00 21.05 71 ASP B O 1
ATOM 1481 N N . VAL B 1 74 ? 26.735 8.830 10.859 1.00 20.39 72 VAL B N 1
ATOM 1482 C CA . VAL B 1 74 ? 28.009 9.548 10.624 1.00 20.05 72 VAL B CA 1
ATOM 1483 C C . VAL B 1 74 ? 28.470 9.449 9.158 1.00 19.78 72 VAL B C 1
ATOM 1484 O O . VAL B 1 74 ? 29.054 10.404 8.608 1.00 18.29 72 VAL B O 1
ATOM 1488 N N . PHE B 1 75 ? 28.200 8.309 8.524 1.00 19.54 73 PHE B N 1
ATOM 1489 C CA . PHE B 1 75 ? 28.468 8.191 7.088 1.00 20.26 73 PHE B CA 1
ATOM 1490 C C . PHE B 1 75 ? 27.646 9.229 6.331 1.00 20.47 73 PHE B C 1
ATOM 1491 O O . PHE B 1 75 ? 28.169 9.925 5.464 1.00 19.77 73 PHE B O 1
ATOM 1499 N N . LYS B 1 76 ? 26.361 9.334 6.676 1.00 21.60 74 LYS B N 1
ATOM 1500 C CA . LYS B 1 76 ? 25.453 10.344 6.062 1.00 23.31 74 LYS B CA 1
ATOM 1501 C C . LYS B 1 76 ? 25.998 11.780 6.229 1.00 22.94 74 LYS B C 1
ATOM 1502 O O . LYS B 1 76 ? 26.021 12.585 5.283 1.00 23.03 74 LYS B O 1
ATOM 1508 N N . ALA B 1 77 ? 26.472 12.081 7.434 1.00 23.29 75 ALA B N 1
ATOM 1509 C CA . ALA B 1 77 ? 27.031 13.395 7.756 1.00 22.54 75 ALA B CA 1
ATOM 1510 C C . ALA B 1 77 ? 28.253 13.706 6.927 1.00 22.95 75 ALA B C 1
ATOM 1511 O O . ALA B 1 77 ? 28.382 14.820 6.404 1.00 22.81 75 ALA B O 1
ATOM 1513 N N . ALA B 1 78 ? 29.171 12.744 6.818 1.00 22.24 76 ALA B N 1
ATOM 1514 C CA . ALA B 1 78 ? 30.398 12.956 6.039 1.00 23.08 76 ALA B CA 1
ATOM 1515 C C . ALA B 1 78 ? 30.064 13.252 4.572 1.00 23.90 76 ALA B C 1
ATOM 1516 O O . ALA B 1 78 ? 30.715 14.077 3.940 1.00 23.87 76 ALA B O 1
ATOM 1518 N N . HIS B 1 79 ? 29.032 12.593 4.054 1.00 25.33 77 HIS B N 1
ATOM 1519 C CA . HIS B 1 79 ? 28.747 12.628 2.615 1.00 26.85 77 HIS B CA 1
ATOM 1520 C C . HIS B 1 79 ? 27.555 13.515 2.239 1.00 28.90 77 HIS B C 1
ATOM 1521 O O 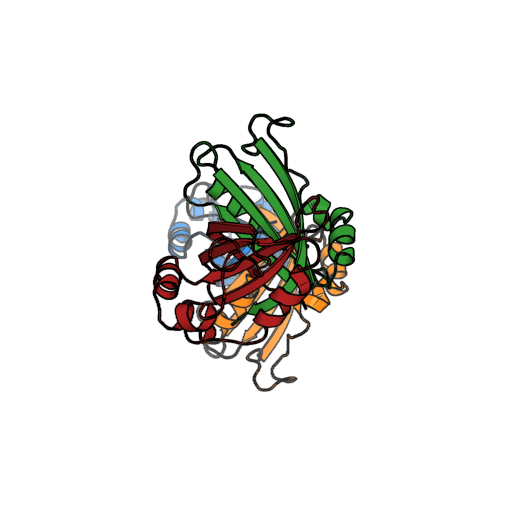. HIS B 1 79 ? 27.098 13.494 1.087 1.00 28.28 77 HIS B O 1
ATOM 1528 N N . LYS B 1 80 ? 27.081 14.298 3.208 1.00 30.79 78 LYS B N 1
ATOM 1529 C CA . LYS B 1 80 ? 25.878 15.122 3.053 1.00 33.81 78 LYS B CA 1
ATOM 1530 C C . LYS B 1 80 ? 25.964 16.041 1.836 1.00 34.42 78 LYS B C 1
ATOM 1531 O O . LYS B 1 80 ? 25.025 16.109 1.038 1.00 34.82 78 LYS B O 1
ATOM 1537 N N . HIS B 1 81 ? 27.097 16.725 1.704 1.00 35.46 79 HIS B N 1
ATOM 1538 C CA . HIS B 1 81 ? 27.304 17.710 0.649 1.00 36.60 79 HIS B CA 1
ATOM 1539 C C . HIS B 1 81 ? 28.198 17.188 -0.474 1.00 36.54 79 HIS B C 1
ATOM 1540 O O . HIS B 1 81 ? 28.767 17.968 -1.248 1.00 37.06 79 HIS B O 1
ATOM 1547 N N . VAL B 1 82 ? 28.310 15.867 -0.563 1.00 35.88 80 VAL B N 1
ATOM 1548 C CA . VAL B 1 82 ? 29.108 15.240 -1.602 1.00 35.44 80 VAL B CA 1
ATOM 1549 C C . VAL B 1 82 ? 28.225 14.952 -2.805 1.00 35.83 80 VAL B C 1
ATOM 1550 O O . VAL B 1 82 ? 27.252 14.186 -2.715 1.00 35.42 80 VAL B O 1
ATOM 1554 N N . ARG B 1 83 ? 28.580 15.574 -3.927 1.00 36.05 81 ARG B N 1
ATOM 1555 C CA . ARG B 1 83 ? 27.891 15.345 -5.188 1.00 36.73 81 ARG B CA 1
ATOM 1556 C C . ARG B 1 83 ? 28.899 14.958 -6.261 1.00 36.68 81 ARG B C 1
ATOM 1557 O O . ARG B 1 83 ? 30.034 15.431 -6.254 1.00 36.00 81 ARG B O 1
ATOM 1565 N N . SER B 1 84 ? 28.476 14.091 -7.175 1.00 36.80 82 SER B N 1
ATOM 1566 C CA . SER B 1 84 ? 29.270 13.791 -8.358 1.00 37.06 82 SER B CA 1
ATOM 1567 C C . SER B 1 84 ? 28.765 14.623 -9.540 1.00 37.43 82 SER B C 1
ATOM 1568 O O . SER B 1 84 ? 27.673 15.210 -9.473 1.00 36.48 82 SER B O 1
ATOM 1571 N N . LYS B 1 85 ? 29.568 14.673 -10.606 1.00 37.76 83 LYS B N 1
ATOM 1572 C CA . LYS B 1 85 ? 29.307 15.570 -11.741 1.00 38.98 83 LYS B CA 1
ATOM 1573 C C . LYS B 1 85 ? 27.908 15.423 -12.350 1.00 39.95 83 LYS B C 1
ATOM 1574 O O . LYS B 1 85 ? 27.337 16.406 -12.825 1.00 40.25 83 LYS B O 1
ATOM 1580 N N . ASN B 1 86 ? 27.361 14.207 -12.309 1.00 41.42 84 ASN B N 1
ATOM 1581 C CA . ASN B 1 86 ? 26.002 13.914 -12.788 1.00 42.97 84 ASN B CA 1
ATOM 1582 C C . ASN B 1 86 ? 24.883 14.579 -11.972 1.00 43.62 84 ASN B C 1
ATOM 1583 O O . ASN B 1 86 ? 23.751 14.730 -12.455 1.00 43.94 84 ASN B O 1
ATOM 1588 N N . GLU B 1 87 ? 25.203 14.947 -10.731 1.00 43.87 85 GLU B N 1
ATOM 1589 C CA . GLU B 1 87 ? 24.247 15.568 -9.805 1.00 44.26 85 GLU B CA 1
ATOM 1590 C C . GLU B 1 87 ? 24.505 17.065 -9.686 1.00 43.66 85 GLU B C 1
ATOM 1591 O O . GLU B 1 87 ? 23.581 17.842 -9.436 1.00 43.83 85 GLU B O 1
ATOM 1597 N N . ASP B 1 88 ? 25.769 17.450 -9.861 1.00 42.94 86 ASP B N 1
ATOM 1598 C CA . ASP B 1 88 ? 26.215 18.843 -9.805 1.00 42.58 86 ASP B CA 1
ATOM 1599 C C . ASP B 1 88 ? 27.367 19.000 -10.790 1.00 42.14 86 ASP B C 1
ATOM 1600 O O . ASP B 1 88 ? 28.461 18.492 -10.549 1.00 42.04 86 ASP B O 1
ATOM 1605 N N . GLU B 1 89 ? 27.120 19.711 -11.892 1.00 41.34 87 GLU B N 1
ATOM 1606 C CA . GLU B 1 89 ? 28.110 19.892 -12.965 1.00 41.07 87 GLU B CA 1
ATOM 1607 C C . GLU B 1 89 ? 29.440 20.489 -12.501 1.00 39.46 87 GLU B C 1
ATOM 1608 O O . GLU B 1 89 ? 30.474 20.240 -13.110 1.00 39.16 87 GLU B O 1
ATOM 1614 N N . SER B 1 90 ? 29.409 21.255 -11.414 1.00 37.75 88 SER B N 1
ATOM 1615 C CA . SER B 1 90 ? 30.608 21.883 -10.866 1.00 36.71 88 SER B CA 1
ATOM 1616 C C . SER B 1 90 ? 31.486 20.909 -10.062 1.00 35.09 88 SER B C 1
ATOM 1617 O O . SER B 1 90 ? 32.619 21.233 -9.709 1.00 35.35 88 SER B O 1
ATOM 1620 N N . SER B 1 91 ? 30.960 19.729 -9.769 1.00 33.40 89 SER B N 1
ATOM 1621 C CA . SER B 1 91 ? 31.727 18.724 -9.025 1.00 31.84 89 SER B CA 1
ATOM 1622 C C . SER B 1 91 ? 32.831 18.136 -9.898 1.00 30.31 89 SER B C 1
ATOM 1623 O O . SER B 1 91 ? 32.581 17.814 -11.067 1.00 29.24 89 SER B O 1
ATOM 1626 N N . PRO B 1 92 ? 34.048 17.976 -9.335 1.00 29.24 90 PRO B N 1
ATOM 1627 C CA . PRO B 1 92 ? 35.129 17.354 -10.104 1.00 28.23 90 PRO B CA 1
ATOM 1628 C C . PRO B 1 92 ? 35.102 15.823 -10.055 1.00 27.94 90 PRO B C 1
ATOM 1629 O O . PRO B 1 92 ? 35.958 15.189 -10.650 1.00 26.52 90 PRO B O 1
ATOM 1633 N N . ILE B 1 93 ? 34.127 15.238 -9.354 1.00 27.75 91 ILE B N 1
ATOM 1634 C CA . ILE B 1 93 ? 34.067 13.791 -9.214 1.00 28.67 91 ILE B CA 1
ATOM 1635 C C . ILE B 1 93 ? 33.450 13.165 -10.471 1.00 28.75 91 ILE B C 1
ATOM 1636 O O . ILE B 1 93 ? 32.242 13.280 -10.700 1.00 29.62 91 ILE B O 1
ATOM 1641 N N . ILE B 1 94 ? 34.295 12.497 -11.256 1.00 28.09 92 ILE B N 1
ATOM 1642 C CA . ILE B 1 94 ? 33.931 11.926 -12.564 1.00 28.74 92 ILE B CA 1
ATOM 1643 C C . ILE B 1 94 ? 33.304 10.535 -12.420 1.00 28.22 92 ILE B C 1
ATOM 1644 O O . ILE B 1 94 ? 32.285 10.237 -13.040 1.00 28.77 92 ILE B O 1
ATOM 1649 N N . ASN B 1 95 ? 33.909 9.684 -11.594 1.00 26.27 93 ASN B N 1
ATOM 1650 C CA . ASN B 1 95 ? 33.470 8.303 -11.441 1.00 24.98 93 ASN B CA 1
ATOM 1651 C C . ASN B 1 95 ? 33.888 7.851 -10.036 1.00 24.44 93 ASN B C 1
ATOM 1652 O O . ASN B 1 95 ? 34.760 8.464 -9.433 1.00 23.02 93 ASN B O 1
ATOM 1657 N N . ASN B 1 96 ? 33.221 6.836 -9.507 1.00 23.99 94 ASN B N 1
ATOM 1658 C CA . ASN B 1 96 ? 33.639 6.217 -8.248 1.00 24.52 94 ASN B CA 1
ATOM 1659 C C . ASN B 1 96 ? 33.465 4.715 -8.364 1.00 24.66 94 ASN B C 1
ATOM 1660 O O . ASN B 1 96 ? 32.512 4.249 -9.004 1.00 24.01 94 ASN B O 1
ATOM 1665 N N . LYS B 1 97 ? 34.373 3.953 -7.759 1.00 24.10 95 LYS B N 1
ATOM 1666 C CA . LYS B 1 97 ? 34.176 2.509 -7.599 1.00 24.41 95 LYS B CA 1
ATOM 1667 C C . LYS B 1 97 ? 34.587 2.137 -6.168 1.00 23.19 95 LYS B C 1
ATOM 1668 O O . LYS B 1 97 ? 35.500 2.743 -5.626 1.00 22.22 95 LYS B O 1
ATOM 1674 N N . VAL B 1 98 ? 33.886 1.171 -5.580 1.00 21.33 96 VAL B N 1
ATOM 1675 C CA . VAL B 1 98 ? 34.196 0.659 -4.251 1.00 20.80 96 VAL B CA 1
ATOM 1676 C C . VAL B 1 98 ? 34.739 -0.771 -4.371 1.00 20.69 96 VAL B C 1
ATOM 1677 O O . VAL B 1 98 ? 34.169 -1.604 -5.075 1.00 19.81 96 VAL B O 1
ATOM 1681 N N . ILE B 1 99 ? 35.857 -1.048 -3.703 1.00 19.23 97 ILE B N 1
ATOM 1682 C CA . ILE B 1 99 ? 36.480 -2.373 -3.753 1.00 19.02 97 ILE B CA 1
ATOM 1683 C C . ILE B 1 99 ? 36.722 -2.751 -2.302 1.00 18.61 97 ILE B C 1
ATOM 1684 O O . ILE B 1 99 ? 37.078 -1.885 -1.518 1.00 17.83 97 ILE B O 1
ATOM 1689 N N . THR B 1 100 ? 36.493 -4.015 -1.941 1.00 18.27 98 THR B N 1
ATOM 1690 C CA . THR B 1 100 ? 36.757 -4.478 -0.571 1.00 19.01 98 THR B CA 1
ATOM 1691 C C . THR B 1 100 ? 37.722 -5.642 -0.572 1.00 18.80 98 THR B C 1
ATOM 1692 O O . THR B 1 100 ? 37.884 -6.327 -1.600 1.00 19.16 98 THR B O 1
ATOM 1696 N N . TYR B 1 101 ? 38.370 -5.854 0.579 1.00 18.00 99 TYR B N 1
ATOM 1697 C CA . TYR B 1 101 ? 39.476 -6.784 0.714 1.00 17.48 99 TYR B CA 1
ATOM 1698 C C . TYR B 1 101 ? 39.496 -7.393 2.107 1.00 17.59 99 TYR B C 1
ATOM 1699 O O . TYR B 1 101 ? 39.194 -6.718 3.086 1.00 17.06 99 TYR B O 1
ATOM 1708 N N . ASP B 1 102 ? 39.915 -8.648 2.204 1.00 17.59 100 ASP B N 1
ATOM 1709 C CA . ASP B 1 102 ? 40.370 -9.177 3.478 1.00 18.37 100 ASP B CA 1
ATOM 1710 C C . ASP B 1 102 ? 41.818 -8.722 3.684 1.00 18.00 100 ASP B C 1
ATOM 1711 O O . ASP B 1 102 ? 42.584 -8.740 2.746 1.00 19.39 100 ASP B O 1
ATOM 1716 N N . ILE B 1 103 ? 42.193 -8.306 4.888 1.00 16.89 101 ILE B N 1
ATOM 1717 C CA . ILE B 1 103 ? 43.605 -8.052 5.164 1.00 17.62 101 ILE B CA 1
ATOM 1718 C C . ILE B 1 103 ? 44.161 -9.318 5.777 1.00 18.35 101 ILE B C 1
ATOM 1719 O O . ILE B 1 103 ? 43.758 -9.709 6.879 1.00 19.03 101 ILE B O 1
ATOM 1724 N N . GLY B 1 104 ? 45.079 -9.966 5.062 1.00 18.66 102 GLY B N 1
ATOM 1725 C CA . GLY B 1 104 ? 45.614 -11.244 5.511 1.00 18.99 102 GLY B CA 1
ATOM 1726 C C . GLY B 1 104 ? 46.826 -11.081 6.412 1.00 19.10 102 GLY B C 1
ATOM 1727 O O . GLY B 1 104 ? 47.141 -11.972 7.197 1.00 19.60 102 GLY B O 1
ATOM 1728 N N . TYR B 1 105 ? 47.521 -9.954 6.277 1.00 18.30 103 TYR B N 1
ATOM 1729 C CA . TYR B 1 105 ? 48.672 -9.629 7.100 1.00 18.48 103 TYR B CA 1
ATOM 1730 C C . TYR B 1 105 ? 48.789 -8.116 7.194 1.00 18.92 103 TYR B C 1
ATOM 1731 O O . TYR B 1 105 ? 48.587 -7.408 6.207 1.00 17.86 103 TYR B O 1
ATOM 1740 N N . SER B 1 106 ? 49.157 -7.630 8.372 1.00 19.75 104 SER B N 1
ATOM 1741 C CA . SER B 1 106 ? 49.471 -6.213 8.526 1.00 20.89 104 SER B CA 1
ATOM 1742 C C . SER B 1 106 ? 50.593 -6.031 9.533 1.00 21.42 104 SER B C 1
ATOM 1743 O O . SER B 1 106 ? 50.780 -6.843 10.460 1.00 20.29 104 SER B O 1
ATOM 1746 N N . TYR B 1 107 ? 51.368 -4.980 9.315 1.00 21.39 105 TYR B N 1
ATOM 1747 C CA . TYR B 1 107 ? 52.403 -4.613 10.256 1.00 22.13 105 TYR B CA 1
ATOM 1748 C C . TYR B 1 107 ? 52.677 -3.126 10.132 1.00 22.34 105 TYR B C 1
ATOM 1749 O O . TYR B 1 107 ? 53.092 -2.643 9.077 1.00 21.42 105 TYR B O 1
ATOM 1758 N N . MET B 1 108 ? 52.422 -2.397 11.214 1.00 23.06 106 MET B N 1
ATOM 1759 C CA . MET B 1 108 ? 52.714 -0.966 11.248 1.00 24.70 106 MET B CA 1
ATOM 1760 C C . MET B 1 108 ? 53.896 -0.769 12.180 1.00 25.30 106 MET B C 1
ATOM 1761 O O . MET B 1 108 ? 53.853 -1.183 13.353 1.00 25.18 106 MET B O 1
ATOM 1766 N N . LYS B 1 109 ? 54.955 -0.170 11.645 1.00 26.21 107 LYS B N 1
ATOM 1767 C CA . LYS B 1 109 ? 56.251 -0.138 12.322 1.00 27.66 107 LYS B CA 1
ATOM 1768 C C . LYS B 1 109 ? 56.189 0.648 13.615 1.00 28.06 107 LYS B C 1
ATOM 1769 O O . LYS B 1 109 ? 56.697 0.163 14.639 1.00 29.76 107 LYS B O 1
ATOM 1775 N N . THR C 1 2 ? 24.510 28.241 15.751 1.00 36.55 0 THR C N 1
ATOM 1776 C CA . THR C 1 2 ? 23.787 29.464 16.241 1.00 36.95 0 THR C CA 1
ATOM 1777 C C . THR C 1 2 ? 24.374 30.088 17.532 1.00 35.72 0 THR C C 1
ATOM 1778 O O . THR C 1 2 ? 24.159 31.267 17.809 1.00 37.03 0 THR C O 1
ATOM 1782 N N . MET C 1 3 ? 25.122 29.302 18.295 1.00 34.26 1 MET C N 1
ATOM 1783 C CA . MET C 1 3 ? 26.047 29.826 19.309 1.00 31.94 1 MET C CA 1
ATOM 1784 C C . MET C 1 3 ? 25.399 30.671 20.412 1.00 29.79 1 MET C C 1
ATOM 1785 O O . MET C 1 3 ? 25.522 31.890 20.415 1.00 29.08 1 MET C O 1
ATOM 1790 N N . LYS C 1 4 ? 24.741 30.000 21.350 1.00 27.53 2 LYS C N 1
ATOM 1791 C CA . LYS C 1 4 ? 24.046 30.664 22.460 1.00 25.57 2 LYS C CA 1
ATOM 1792 C C . LYS C 1 4 ? 24.630 30.325 23.836 1.00 24.00 2 LYS C C 1
ATOM 1793 O O . LYS C 1 4 ? 24.247 30.932 24.841 1.00 22.49 2 LYS C O 1
ATOM 1799 N N . PHE C 1 5 ? 25.539 29.357 23.884 1.00 21.68 3 PHE C N 1
ATOM 1800 C CA . PHE C 1 5 ? 26.068 28.855 25.160 1.00 20.90 3 PHE C CA 1
ATOM 1801 C C . PHE C 1 5 ? 27.543 28.480 25.012 1.00 20.63 3 PHE C C 1
ATOM 1802 O O . PHE C 1 5 ? 27.943 27.889 24.004 1.00 19.66 3 PHE C O 1
ATOM 1810 N N . MET C 1 6 ? 28.343 28.832 26.015 1.00 19.64 4 MET C N 1
ATOM 1811 C CA . MET C 1 6 ? 29.745 28.492 26.028 1.00 20.94 4 MET C CA 1
ATOM 1812 C C . MET C 1 6 ? 30.083 27.788 27.332 1.00 20.15 4 MET C C 1
ATOM 1813 O O . MET C 1 6 ? 29.682 28.241 28.418 1.00 18.71 4 MET C O 1
ATOM 1818 N N . ALA C 1 7 ? 30.831 26.696 27.223 1.00 20.27 5 ALA C N 1
ATOM 1819 C CA . ALA C 1 7 ? 31.422 26.047 28.389 1.00 20.38 5 ALA C CA 1
ATOM 1820 C C . ALA C 1 7 ? 32.940 26.059 28.253 1.00 21.84 5 ALA C C 1
ATOM 1821 O O . ALA C 1 7 ? 33.479 25.759 27.165 1.00 21.52 5 ALA C O 1
ATOM 1823 N N . GLU C 1 8 ? 33.632 26.360 29.357 1.00 21.34 6 GLU C N 1
ATOM 1824 C CA . GLU C 1 8 ? 35.092 26.454 29.376 1.00 21.95 6 GLU C CA 1
ATOM 1825 C C . GLU C 1 8 ? 35.663 25.489 30.414 1.00 21.26 6 GLU C C 1
ATOM 1826 O O . GLU C 1 8 ? 35.149 25.423 31.534 1.00 20.66 6 GLU C O 1
ATOM 1832 N N . ALA C 1 9 ? 36.681 24.724 30.019 1.00 20.41 7 ALA C N 1
ATOM 1833 C CA . ALA C 1 9 ? 37.479 23.926 30.943 1.00 20.92 7 ALA C CA 1
ATOM 1834 C C . ALA C 1 9 ? 38.782 24.682 31.083 1.00 21.41 7 ALA C C 1
ATOM 1835 O O . ALA C 1 9 ? 39.514 24.818 30.119 1.00 21.34 7 ALA C O 1
ATOM 1837 N N . ARG C 1 10 ? 39.079 25.164 32.286 1.00 21.78 8 ARG C N 1
ATOM 1838 C CA . ARG C 1 10 ? 40.306 25.904 32.518 1.00 22.46 8 ARG C CA 1
ATOM 1839 C C . ARG C 1 10 ? 41.284 24.950 33.195 1.00 22.82 8 ARG C C 1
ATOM 1840 O O . ARG C 1 10 ? 41.006 24.493 34.293 1.00 22.26 8 ARG C O 1
ATOM 1848 N N . LEU C 1 11 ? 42.400 24.640 32.538 1.00 22.62 9 LEU C N 1
ATOM 1849 C CA . LEU C 1 11 ? 43.366 23.680 33.073 1.00 22.64 9 LEU C CA 1
ATOM 1850 C C . LEU C 1 11 ? 44.616 24.401 33.514 1.00 22.81 9 LEU C C 1
ATOM 1851 O O . LEU C 1 11 ? 45.199 25.196 32.759 1.00 22.90 9 LEU C O 1
ATOM 1856 N N . THR C 1 12 ? 45.025 24.133 34.753 1.00 22.97 10 THR C N 1
ATOM 1857 C CA . THR C 1 12 ? 46.338 24.588 35.244 1.00 22.77 10 THR C CA 1
ATOM 1858 C C . THR C 1 12 ? 47.354 23.453 35.054 1.00 22.79 10 THR C C 1
ATOM 1859 O O . THR C 1 12 ? 47.133 22.334 35.522 1.00 22.84 10 THR C O 1
ATOM 1863 N N . LEU C 1 13 ? 48.442 23.755 34.352 1.00 21.67 11 LEU C N 1
ATOM 1864 C CA . LEU C 1 13 ? 49.432 22.749 33.955 1.00 22.96 11 LEU C CA 1
ATOM 1865 C C . LEU C 1 13 ? 50.824 23.080 34.464 1.00 23.49 11 LEU C C 1
ATOM 1866 O O . LEU C 1 13 ? 51.179 24.251 34.615 1.00 23.76 11 LEU C O 1
ATOM 1871 N N . THR C 1 14 ? 51.618 22.042 34.688 1.00 24.34 12 THR C N 1
ATOM 1872 C CA . THR C 1 14 ? 53.055 22.202 34.878 1.00 26.27 12 THR C CA 1
ATOM 1873 C C . THR C 1 14 ? 53.613 23.105 33.766 1.00 27.05 12 THR C C 1
ATOM 1874 O O . THR C 1 14 ? 53.311 22.904 32.580 1.00 27.10 12 THR C O 1
ATOM 1878 N N . LYS C 1 15 ? 54.367 24.128 34.165 1.00 28.20 13 LYS C N 1
ATOM 1879 C CA . LYS C 1 15 ? 55.027 25.050 33.244 1.00 29.72 13 LYS C CA 1
ATOM 1880 C C . LYS C 1 15 ? 55.822 24.283 32.192 1.00 30.16 13 LYS C C 1
ATOM 1881 O O . LYS C 1 15 ? 56.635 23.402 32.518 1.00 30.19 13 LYS C O 1
ATOM 1887 N N . GLY C 1 16 ? 55.553 24.598 30.924 1.00 29.92 14 GLY C N 1
ATOM 1888 C CA . GLY C 1 16 ? 56.251 23.991 29.794 1.00 30.02 14 GLY C CA 1
ATOM 1889 C C . GLY C 1 16 ? 55.572 22.789 29.163 1.00 30.12 14 GLY C C 1
ATOM 1890 O O . GLY C 1 16 ? 56.114 22.188 28.234 1.00 30.97 14 GLY C O 1
ATOM 1891 N N . THR C 1 17 ? 54.396 22.425 29.666 1.00 29.49 15 THR C N 1
ATOM 1892 C CA . THR C 1 17 ? 53.674 21.257 29.173 1.00 29.36 15 THR C CA 1
ATOM 1893 C C . THR C 1 17 ? 52.450 21.590 28.303 1.00 28.94 15 THR C C 1
ATOM 1894 O O . THR C 1 17 ? 51.791 20.676 27.777 1.00 29.57 15 THR C O 1
ATOM 1898 N N . ALA C 1 18 ? 52.143 22.874 28.158 1.00 28.62 16 ALA C N 1
ATOM 1899 C CA . ALA C 1 18 ? 50.976 23.293 27.376 1.00 28.87 16 ALA C CA 1
ATOM 1900 C C . ALA C 1 18 ? 50.999 22.828 25.919 1.00 29.51 16 ALA C C 1
ATOM 1901 O O . ALA C 1 18 ? 49.979 22.330 25.427 1.00 28.48 16 ALA C O 1
ATOM 1903 N N . LYS C 1 19 ? 52.137 22.974 25.232 1.00 30.32 17 LYS C N 1
ATOM 1904 C CA . LYS C 1 19 ? 52.240 22.520 23.834 1.00 31.96 17 LYS C CA 1
ATOM 1905 C C . LYS C 1 19 ? 51.810 21.059 23.650 1.00 32.17 17 LYS C C 1
ATOM 1906 O O . LYS C 1 19 ? 51.021 20.746 22.749 1.00 32.38 17 LYS C O 1
ATOM 1912 N N . ASP C 1 20 ? 52.314 20.171 24.505 1.00 31.77 18 ASP C N 1
ATOM 1913 C CA . ASP C 1 20 ? 51.963 18.756 24.429 1.00 32.04 18 ASP C CA 1
ATOM 1914 C C . ASP C 1 20 ? 50.475 18.490 24.660 1.00 30.56 18 ASP C C 1
ATOM 1915 O O . ASP C 1 20 ? 49.890 17.614 24.020 1.00 31.11 18 ASP C O 1
ATOM 1920 N N . ILE C 1 21 ? 49.867 19.225 25.584 1.00 28.47 19 ILE C N 1
ATOM 1921 C CA . ILE C 1 21 ? 48.449 19.073 25.858 1.00 26.96 19 ILE C CA 1
ATOM 1922 C C . ILE C 1 21 ? 47.627 19.610 24.667 1.00 25.96 19 ILE C C 1
ATOM 1923 O O . ILE C 1 21 ? 46.644 19.000 24.253 1.00 24.57 19 ILE C O 1
ATOM 1928 N N . ILE C 1 22 ? 48.044 20.757 24.139 1.00 24.70 20 ILE C N 1
ATOM 1929 C CA . ILE C 1 22 ? 47.306 21.426 23.067 1.00 24.35 20 ILE C CA 1
ATOM 1930 C C . ILE C 1 22 ? 47.258 20.534 21.826 1.00 24.69 20 ILE C C 1
ATOM 1931 O O . ILE C 1 22 ? 46.229 20.470 21.135 1.00 24.15 20 ILE C O 1
ATOM 1936 N N . GLU C 1 23 ? 48.352 19.821 21.563 1.00 25.50 21 GLU C N 1
ATOM 1937 C CA . GLU C 1 23 ? 48.431 18.998 20.344 1.00 26.93 21 GLU C CA 1
ATOM 1938 C C . GLU C 1 23 ? 47.452 17.833 20.316 1.00 26.74 21 GLU C C 1
ATOM 1939 O O . GLU C 1 23 ? 47.051 17.366 19.239 1.00 26.99 21 GLU C O 1
ATOM 1945 N N . ARG C 1 24 ? 47.038 17.401 21.500 1.00 26.66 22 ARG C N 1
ATOM 1946 C CA . ARG C 1 24 ? 46.053 16.340 21.646 1.00 26.86 22 ARG C CA 1
ATOM 1947 C C . ARG C 1 24 ? 44.693 16.734 21.085 1.00 26.41 22 ARG C C 1
ATOM 1948 O O . ARG C 1 24 ? 43.899 15.863 20.700 1.00 26.47 22 ARG C O 1
ATOM 1956 N N . PHE C 1 25 ? 44.426 18.042 21.025 1.00 25.03 23 PHE C N 1
ATOM 1957 C CA . PHE C 1 25 ? 43.134 18.545 20.541 1.00 24.81 23 PHE C CA 1
ATOM 1958 C C . PHE C 1 25 ? 42.955 18.538 19.022 1.00 24.24 23 PHE C C 1
ATOM 1959 O O . PHE C 1 25 ? 41.858 18.759 18.531 1.00 24.30 23 PHE C O 1
ATOM 1967 N N . TYR C 1 26 ? 44.018 18.255 18.277 1.00 23.68 24 TYR C N 1
ATOM 1968 C CA . TYR C 1 26 ? 43.920 18.077 16.826 1.00 24.26 24 TYR C CA 1
ATOM 1969 C C . TYR C 1 26 ? 43.145 16.821 16.431 1.00 23.43 24 TYR C C 1
ATOM 1970 O O . TYR C 1 26 ? 42.651 16.714 15.304 1.00 23.67 24 TYR C O 1
ATOM 1979 N N . THR C 1 27 ? 43.046 15.881 17.363 1.00 21.93 25 THR C N 1
ATOM 1980 C CA . THR C 1 27 ? 42.354 14.613 17.120 1.00 21.41 25 THR C CA 1
ATOM 1981 C C . THR C 1 27 ? 40.948 14.654 17.679 1.00 20.83 25 THR C C 1
ATOM 1982 O O . THR C 1 27 ? 40.776 14.769 18.889 1.00 20.45 25 THR C O 1
ATOM 1986 N N . ARG C 1 28 ? 39.941 14.538 16.809 1.00 19.93 26 ARG C N 1
ATOM 1987 C CA . ARG C 1 28 ? 38.547 14.536 17.253 1.00 20.60 26 ARG C CA 1
ATOM 1988 C C . ARG C 1 28 ? 38.162 13.196 17.864 1.00 20.51 26 ARG C C 1
ATOM 1989 O O . ARG C 1 28 ? 38.703 12.156 17.490 1.00 21.11 26 ARG C O 1
ATOM 1997 N N . HIS C 1 29 ? 37.218 13.228 18.796 1.00 20.44 27 HIS C N 1
ATOM 1998 C CA . HIS C 1 29 ? 36.719 12.021 19.442 1.00 20.86 27 HIS C CA 1
ATOM 1999 C C . HIS C 1 29 ? 35.199 11.914 19.381 1.00 20.54 27 HIS C C 1
ATOM 2000 O O . HIS C 1 29 ? 34.606 11.113 20.110 1.00 21.97 27 HIS C O 1
ATOM 2007 N N . GLY C 1 30 ? 34.570 12.713 18.523 1.00 19.52 28 GLY C N 1
ATOM 2008 C CA . GLY C 1 30 ? 33.147 12.592 18.263 1.00 18.41 28 GLY C CA 1
ATOM 2009 C C . GLY C 1 30 ? 32.299 13.791 18.647 1.00 18.37 28 GLY C C 1
ATOM 2010 O O . GLY C 1 30 ? 31.118 13.828 18.325 1.00 18.53 28 GLY C O 1
ATOM 2011 N N . ILE C 1 31 ? 32.884 14.794 19.307 1.00 17.89 29 ILE C N 1
ATOM 2012 C CA . ILE C 1 31 ? 32.064 15.984 19.674 1.00 17.75 29 ILE C CA 1
ATOM 2013 C C . ILE C 1 31 ? 31.443 16.651 18.423 1.00 18.14 29 ILE C C 1
ATOM 2014 O O . ILE C 1 31 ? 30.349 17.245 18.486 1.00 18.36 29 ILE C O 1
ATOM 2019 N N . GLU C 1 32 ? 32.133 16.530 17.288 1.00 17.89 30 GLU C N 1
ATOM 2020 C CA . GLU C 1 32 ? 31.704 17.170 16.040 1.00 18.70 30 GLU C CA 1
ATOM 2021 C C . GLU C 1 32 ? 30.415 16.565 15.478 1.00 19.06 30 GLU C C 1
ATOM 2022 O O . GLU C 1 32 ? 29.768 17.196 14.647 1.00 18.85 30 GLU C O 1
ATOM 2028 N N . THR C 1 33 ? 30.055 15.371 15.948 1.00 19.23 31 THR C N 1
ATOM 2029 C CA . THR C 1 33 ? 28.871 14.654 15.460 1.00 20.35 31 THR C CA 1
ATOM 2030 C C . THR C 1 33 ? 27.587 15.162 16.118 1.00 21.85 31 THR C C 1
ATOM 2031 O O . THR C 1 33 ? 26.479 14.798 15.692 1.00 22.25 31 THR C O 1
ATOM 2035 N N . LEU C 1 34 ? 27.728 15.977 17.164 1.00 22.29 32 LEU C N 1
ATOM 2036 C CA . LEU C 1 34 ? 26.558 16.507 17.880 1.00 23.07 32 LEU C CA 1
ATOM 2037 C C . LEU C 1 34 ? 25.981 17.723 17.169 1.00 23.08 32 LEU C C 1
ATOM 2038 O O . LEU C 1 34 ? 26.683 18.703 16.918 1.00 21.73 32 LEU C O 1
ATOM 2043 N N . GLU C 1 35 ? 24.689 17.661 16.844 1.00 23.28 33 GLU C N 1
ATOM 2044 C CA . GLU C 1 35 ? 24.000 18.761 16.167 1.00 24.63 33 GLU C CA 1
ATOM 2045 C C . GLU C 1 35 ? 24.135 20.088 16.943 1.00 23.67 33 GLU C C 1
ATOM 2046 O O . GLU C 1 35 ? 24.230 21.163 16.348 1.00 24.33 33 GLU C O 1
ATOM 2052 N N . GLY C 1 36 ? 24.186 19.984 18.263 1.00 23.28 34 GLY C N 1
ATOM 2053 C CA . GLY C 1 36 ? 24.181 21.148 19.142 1.00 22.11 34 GLY C CA 1
ATOM 2054 C C . GLY C 1 36 ? 25.567 21.751 19.367 1.00 21.92 34 GLY C C 1
ATOM 2055 O O . GLY C 1 36 ? 25.681 22.785 20.002 1.00 21.45 34 GLY C O 1
ATOM 2056 N N . PHE C 1 37 ? 26.613 21.108 18.838 1.00 20.36 35 PHE C N 1
ATOM 2057 C CA . PHE C 1 37 ? 27.982 21.627 18.961 1.00 19.97 35 PHE C CA 1
ATOM 2058 C C . PHE C 1 37 ? 28.320 22.516 17.775 1.00 20.01 35 PHE C C 1
ATOM 2059 O O . PHE C 1 37 ? 28.164 22.100 16.613 1.00 19.70 35 PHE C O 1
ATOM 2067 N N . ASP C 1 38 ? 28.816 23.722 18.059 1.00 18.96 36 ASP C N 1
ATOM 2068 C CA . ASP C 1 38 ? 29.149 24.688 17.012 1.00 19.66 36 ASP C CA 1
ATOM 2069 C C . ASP C 1 38 ? 30.647 24.871 16.792 1.00 18.97 36 ASP C C 1
ATOM 2070 O O . ASP C 1 38 ? 31.084 25.225 15.682 1.00 19.06 36 ASP C O 1
ATOM 2075 N N . GLY C 1 39 ? 31.450 24.677 17.836 1.00 18.21 37 GLY C N 1
ATOM 2076 C CA . GLY C 1 39 ? 32.879 24.936 17.675 1.00 17.48 37 GLY C CA 1
ATOM 2077 C C . GLY C 1 39 ? 33.702 24.970 18.949 1.00 17.02 37 GLY C C 1
ATOM 2078 O O . GLY C 1 39 ? 33.150 24.963 20.046 1.00 16.85 37 GLY C O 1
ATOM 2079 N N . MET C 1 40 ? 35.025 25.056 18.798 1.00 16.10 38 MET C N 1
ATOM 2080 C CA . MET C 1 40 ? 35.918 25.053 19.955 1.00 16.95 38 MET C CA 1
ATOM 2081 C C . MET C 1 40 ? 37.179 25.849 19.679 1.00 16.88 38 MET C C 1
ATOM 2082 O O . MET C 1 40 ? 37.587 26.003 18.523 1.00 16.38 38 MET C O 1
ATOM 2087 N N . PHE C 1 41 ? 37.795 26.313 20.763 1.00 16.79 39 PHE C N 1
ATOM 2088 C CA . PHE C 1 41 ? 39.058 27.012 20.730 1.00 17.49 39 PHE C CA 1
ATOM 2089 C C . PHE C 1 41 ? 39.826 26.429 21.888 1.00 17.66 39 PHE C C 1
ATOM 2090 O O . PHE C 1 41 ? 39.251 26.212 22.956 1.00 18.80 39 PHE C O 1
ATOM 2098 N N . VAL C 1 42 ? 41.110 26.196 21.683 1.00 17.25 40 VAL C N 1
ATOM 2099 C CA . VAL C 1 42 ? 42.001 25.815 22.787 1.00 17.68 40 VAL C CA 1
ATOM 2100 C C . VAL C 1 42 ? 43.065 26.899 22.870 1.00 17.58 40 VAL C C 1
ATOM 2101 O O . VAL C 1 42 ? 43.788 27.149 21.897 1.00 18.01 40 VAL C O 1
ATOM 2105 N N . THR C 1 43 ? 43.134 27.553 24.027 1.00 18.78 41 THR C N 1
ATOM 2106 C CA . THR C 1 43 ? 43.978 28.729 24.210 1.00 18.80 41 THR C CA 1
ATOM 2107 C C . THR C 1 43 ? 45.027 28.519 25.297 1.00 19.00 41 THR C C 1
ATOM 2108 O O . THR C 1 43 ? 44.870 27.672 26.175 1.00 17.04 41 THR C O 1
ATOM 2112 N N . GLN C 1 44 ? 46.091 29.306 25.209 1.00 18.96 42 GLN C N 1
ATOM 2113 C CA . GLN C 1 44 ? 47.128 29.349 26.249 1.00 20.79 42 GLN C CA 1
ATOM 2114 C C . GLN C 1 44 ? 47.262 30.781 26.716 1.00 19.96 42 GLN C C 1
ATOM 2115 O O . GLN C 1 44 ? 47.533 31.672 25.917 1.00 20.30 42 GLN C O 1
ATOM 2121 N N . THR C 1 45 ? 47.058 30.999 28.010 1.00 20.66 43 THR C N 1
ATOM 2122 C CA . THR C 1 45 ? 47.089 32.345 28.581 1.00 21.56 43 THR C CA 1
ATOM 2123 C C . THR C 1 45 ? 48.512 32.896 28.553 1.00 22.44 43 THR C C 1
ATOM 2124 O O . THR C 1 45 ? 49.474 32.204 28.916 1.00 22.56 43 THR C O 1
ATOM 2128 N N . LEU C 1 46 ? 48.654 34.131 28.088 1.00 23.46 44 LEU C N 1
ATOM 2129 C CA . LEU C 1 46 ? 49.968 34.735 27.993 1.00 25.73 44 LEU C CA 1
ATOM 2130 C C . LEU C 1 46 ? 50.393 35.308 29.341 1.00 27.50 44 LEU C C 1
ATOM 2131 O O . LEU C 1 46 ? 49.555 35.529 30.217 1.00 26.86 44 LEU C O 1
ATOM 2136 N N . GLU C 1 47 ? 51.704 35.484 29.497 1.00 30.11 45 GLU C N 1
ATOM 2137 C CA . GLU C 1 47 ? 52.323 36.114 30.677 1.00 33.44 45 GLU C CA 1
ATOM 2138 C C . GLU C 1 47 ? 52.042 35.407 32.018 1.00 34.02 45 GLU C C 1
ATOM 2139 O O . GLU C 1 47 ? 51.981 36.052 33.072 1.00 34.35 45 GLU C O 1
ATOM 2145 N N . GLN C 1 48 ? 51.902 34.078 31.972 1.00 34.99 46 GLN C N 1
ATOM 2146 C CA . GLN C 1 48 ? 51.704 33.253 33.178 1.00 36.09 46 GLN C CA 1
ATOM 2147 C C . GLN C 1 48 ? 53.022 32.860 33.836 1.00 36.43 46 GLN C C 1
ATOM 2148 O O . GLN C 1 48 ? 53.858 32.202 33.206 1.00 37.14 46 GLN C O 1
ATOM 2154 N N . GLU C 1 49 ? 53.186 33.243 35.105 1.00 36.45 47 GLU C N 1
ATOM 2155 C CA . GLU C 1 49 ? 54.439 33.016 35.843 1.00 36.80 47 GLU C CA 1
ATOM 2156 C C . GLU C 1 49 ? 54.743 31.548 36.204 1.00 35.05 47 GLU C C 1
ATOM 2157 O O . GLU C 1 49 ? 55.680 30.956 35.664 1.00 35.11 47 GLU C O 1
ATOM 2163 N N . ASP C 1 50 ? 53.955 30.965 37.101 1.00 33.50 48 ASP C N 1
ATOM 2164 C CA . ASP C 1 50 ? 54.363 29.715 37.752 1.00 31.87 48 ASP C CA 1
ATOM 2165 C C . ASP C 1 50 ? 53.871 28.434 37.072 1.00 30.27 48 ASP C C 1
ATOM 2166 O O . ASP C 1 50 ? 54.446 27.363 37.279 1.00 29.25 48 ASP C O 1
ATOM 2171 N N . PHE C 1 51 ? 52.800 28.550 36.287 1.00 28.10 49 PHE C N 1
ATOM 2172 C CA . PHE C 1 51 ? 52.183 27.408 35.632 1.00 26.52 49 PHE C CA 1
ATOM 2173 C C . PHE C 1 51 ? 51.757 27.829 34.235 1.00 25.75 49 PHE C C 1
ATOM 2174 O O . PHE C 1 51 ? 51.707 29.024 33.937 1.00 25.38 49 PHE C O 1
ATOM 2182 N N . ASP C 1 52 ? 51.465 26.852 33.389 1.00 24.81 50 ASP C N 1
ATOM 2183 C CA . ASP C 1 52 ? 50.797 27.145 32.117 1.00 24.21 50 ASP C CA 1
ATOM 2184 C C . ASP C 1 52 ? 49.308 27.116 32.373 1.00 23.46 50 ASP C C 1
ATOM 2185 O O . ASP C 1 52 ? 48.837 26.372 33.233 1.00 22.62 50 ASP C O 1
ATOM 2190 N N . GLU C 1 53 ? 48.541 27.900 31.614 1.00 22.19 51 GLU C N 1
ATOM 2191 C CA . GLU C 1 53 ? 47.109 27.812 31.732 1.00 21.80 51 GLU C CA 1
ATOM 2192 C C . GLU C 1 53 ? 46.537 27.574 30.348 1.00 21.65 51 GLU C C 1
ATOM 2193 O O . GLU C 1 53 ? 46.820 28.331 29.422 1.00 21.36 51 GLU C O 1
ATOM 2199 N N . VAL C 1 54 ? 45.788 26.487 30.220 1.00 20.89 52 VAL C N 1
ATOM 2200 C CA . VAL C 1 54 ? 45.144 26.144 28.947 1.00 20.68 52 VAL C CA 1
ATOM 2201 C C . VAL C 1 54 ? 43.641 26.152 29.149 1.00 20.33 52 VAL C C 1
ATOM 2202 O O . VAL C 1 54 ? 43.128 25.510 30.076 1.00 20.18 52 VAL C O 1
ATOM 2206 N N . LYS C 1 55 ? 42.925 26.853 28.268 1.00 20.03 53 LYS C N 1
ATOM 2207 C CA . LYS C 1 55 ? 41.482 26.833 28.335 1.00 20.01 53 LYS C CA 1
ATOM 2208 C C . LYS C 1 55 ? 40.916 26.117 27.122 1.00 19.70 53 LYS C C 1
ATOM 2209 O O . LYS C 1 55 ? 41.366 26.328 26.013 1.00 19.42 53 LYS C O 1
ATOM 2215 N N . ILE C 1 56 ? 39.915 25.278 27.344 1.00 19.44 54 ILE C N 1
ATOM 2216 C CA . ILE C 1 56 ? 39.184 24.672 26.240 1.00 19.19 54 ILE C CA 1
ATOM 2217 C C . ILE C 1 56 ? 37.835 25.346 26.231 1.00 19.37 54 ILE C C 1
ATOM 2218 O O . ILE C 1 56 ? 37.043 25.192 27.175 1.00 19.78 54 ILE C O 1
ATOM 2223 N N . LEU C 1 57 ? 37.576 26.115 25.178 1.00 19.07 55 LEU C N 1
ATOM 2224 C CA . LEU C 1 57 ? 36.311 26.832 25.044 1.00 18.29 55 LEU C CA 1
ATOM 2225 C C . LEU C 1 57 ? 35.426 26.124 24.025 1.00 18.46 55 LEU C C 1
ATOM 2226 O O . LEU C 1 57 ? 35.878 25.811 22.906 1.00 18.53 55 LEU C O 1
ATOM 2231 N N . THR C 1 58 ? 34.206 25.792 24.430 1.00 17.71 56 THR C N 1
ATOM 2232 C CA . THR C 1 58 ? 33.284 25.106 23.532 1.00 18.09 56 THR C CA 1
ATOM 2233 C C . THR C 1 58 ? 31.999 25.908 23.362 1.00 18.37 56 THR C C 1
ATOM 2234 O O . THR C 1 58 ? 31.452 26.466 24.328 1.00 17.81 56 THR C O 1
ATOM 2238 N N . VAL C 1 59 ? 31.514 25.951 22.127 1.00 17.85 57 VAL C N 1
ATOM 2239 C CA . VAL C 1 59 ? 30.401 26.793 21.779 1.00 18.83 57 VAL C CA 1
ATOM 2240 C C . VAL C 1 59 ? 29.245 25.913 21.304 1.00 19.29 57 VAL C C 1
ATOM 2241 O O . VAL C 1 59 ? 29.448 24.978 20.505 1.00 18.25 57 VAL C O 1
ATOM 2245 N N . TRP C 1 60 ? 28.045 26.213 21.810 1.00 19.05 58 TRP C N 1
ATOM 2246 C CA . TRP C 1 60 ? 26.902 25.312 21.682 1.00 20.15 58 TRP C CA 1
ATOM 2247 C C . TRP C 1 60 ? 25.641 26.072 21.328 1.00 21.30 58 TRP C C 1
ATOM 2248 O O . TRP C 1 60 ? 25.499 27.267 21.631 1.00 21.16 58 TRP C O 1
ATOM 2259 N N . LYS C 1 61 ? 24.708 25.368 20.700 1.00 22.85 59 LYS C N 1
ATOM 2260 C CA . LYS C 1 61 ? 23.378 25.927 20.435 1.00 24.69 59 LYS C CA 1
ATOM 2261 C C . LYS C 1 61 ? 22.549 26.158 21.701 1.00 25.72 59 LYS C C 1
ATOM 2262 O O . LYS C 1 61 ? 21.662 27.016 21.710 1.00 25.80 59 LYS C O 1
ATOM 2268 N N . SER C 1 62 ? 22.831 25.379 22.749 1.00 25.84 60 SER C N 1
ATOM 2269 C CA . SER C 1 62 ? 22.102 25.449 24.013 1.00 25.98 60 SER C CA 1
ATOM 2270 C C . SER C 1 62 ? 22.903 24.833 25.154 1.00 25.84 60 SER C C 1
ATOM 2271 O O . SER C 1 62 ? 23.820 24.034 24.931 1.00 25.53 60 SER C O 1
ATOM 2274 N N . LYS C 1 63 ? 22.550 25.206 26.382 1.00 25.96 61 LYS C N 1
ATOM 2275 C CA . LYS C 1 63 ? 23.095 24.564 27.576 1.00 26.78 61 LYS C CA 1
ATOM 2276 C C . LYS C 1 63 ? 22.835 23.056 27.552 1.00 26.80 61 LYS C C 1
ATOM 2277 O O . LYS C 1 63 ? 23.690 22.259 27.954 1.00 26.70 61 LYS C O 1
ATOM 2283 N N . GLN C 1 64 ? 21.637 22.687 27.099 1.00 27.20 62 GLN C N 1
ATOM 2284 C CA . GLN C 1 64 ? 21.206 21.296 27.030 1.00 28.34 62 GLN C CA 1
ATOM 2285 C C . GLN C 1 64 ? 22.121 20.460 26.135 1.00 27.34 62 GLN C C 1
ATOM 2286 O O . GLN C 1 64 ? 22.448 19.323 26.466 1.00 27.20 62 GLN C O 1
ATOM 2292 N N . ALA C 1 65 ? 22.530 21.031 25.007 1.00 27.50 63 ALA C N 1
ATOM 2293 C CA . ALA C 1 65 ? 23.456 20.351 24.098 1.00 26.88 63 ALA C CA 1
ATOM 2294 C C . ALA C 1 65 ? 24.731 19.972 24.843 1.00 26.35 63 ALA C C 1
ATOM 2295 O O . ALA C 1 65 ? 25.194 18.844 24.743 1.00 26.32 63 ALA C O 1
ATOM 2297 N N . PHE C 1 66 ? 25.266 20.914 25.621 1.00 25.44 64 PHE C N 1
ATOM 2298 C CA . PHE C 1 66 ? 26.466 20.703 26.432 1.00 25.02 64 PHE C CA 1
ATOM 2299 C C . PHE C 1 66 ? 26.301 19.689 27.567 1.00 25.75 64 PHE C C 1
ATOM 2300 O O . PHE C 1 66 ? 27.165 18.818 27.759 1.00 25.26 64 PHE C O 1
ATOM 2308 N N . THR C 1 67 ? 25.225 19.811 28.345 1.00 26.59 65 THR C N 1
ATOM 2309 C CA . THR C 1 67 ? 25.041 18.890 29.482 1.00 27.99 65 THR C CA 1
ATOM 2310 C C . THR C 1 67 ? 24.805 17.448 29.005 1.00 27.78 65 THR C C 1
ATOM 2311 O O . THR C 1 67 ? 25.320 16.508 29.610 1.00 28.30 65 THR C O 1
ATOM 2315 N N . ASP C 1 68 ? 24.069 17.291 27.904 1.00 27.87 66 ASP C N 1
ATOM 2316 C CA . ASP C 1 68 ? 23.927 16.005 27.216 1.00 28.23 66 ASP C CA 1
ATOM 2317 C C . ASP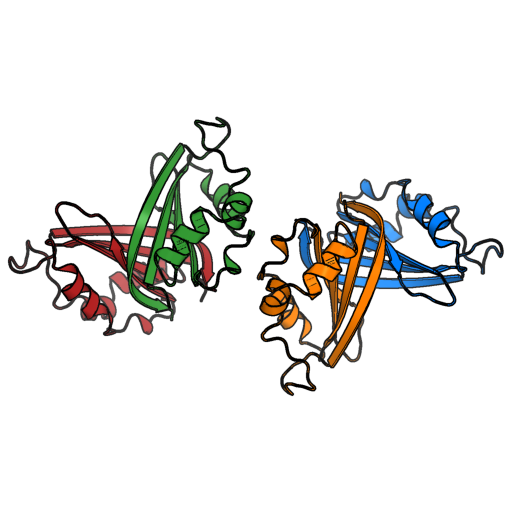 C 1 68 ? 25.271 15.433 26.739 1.00 27.96 66 ASP C C 1
ATOM 2318 O O . ASP C 1 68 ? 25.484 14.233 26.821 1.00 27.77 66 ASP C O 1
ATOM 2323 N N . TRP C 1 69 ? 26.171 16.289 26.259 1.00 26.95 67 TRP C N 1
ATOM 2324 C CA . TRP C 1 69 ? 27.519 15.844 25.881 1.00 26.23 67 TRP C CA 1
ATOM 2325 C C . TRP C 1 69 ? 28.318 15.331 27.082 1.00 26.91 67 TRP C C 1
ATOM 2326 O O . TRP C 1 69 ? 28.960 14.287 27.008 1.00 26.37 67 TRP C O 1
ATOM 2337 N N . LEU C 1 70 ? 28.262 16.059 28.196 1.00 27.66 68 LEU C N 1
ATOM 2338 C CA . LEU C 1 70 ? 28.955 15.662 29.422 1.00 29.15 68 LEU C CA 1
ATOM 2339 C C . LEU C 1 70 ? 28.681 14.207 29.838 1.00 29.93 68 LEU C C 1
ATOM 2340 O O . LEU C 1 70 ? 29.573 13.529 30.345 1.00 29.84 68 LEU C O 1
ATOM 2345 N N . LYS C 1 71 ? 27.460 13.736 29.605 1.00 31.13 69 LYS C N 1
ATOM 2346 C CA . LYS C 1 71 ? 27.070 12.372 30.007 1.00 32.69 69 LYS C CA 1
ATOM 2347 C C . LYS C 1 71 ? 27.035 11.382 28.833 1.00 32.11 69 LYS C C 1
ATOM 2348 O O . LYS C 1 71 ? 26.493 10.272 28.951 1.00 32.90 69 LYS C O 1
ATOM 2354 N N . SER C 1 72 ? 27.638 11.776 27.712 1.00 31.09 70 SER C N 1
ATOM 2355 C CA . SER C 1 72 ? 27.632 10.976 26.495 1.00 30.08 70 SER C CA 1
ATOM 2356 C C . SER C 1 72 ? 28.844 10.054 26.350 1.00 30.20 70 SER C C 1
ATOM 2357 O O . SER C 1 72 ? 29.903 10.280 26.956 1.00 30.00 70 SER C O 1
ATOM 2360 N N . ASP C 1 73 ? 28.673 9.028 25.514 1.00 30.13 71 ASP C N 1
ATOM 2361 C CA . ASP C 1 73 ? 29.751 8.120 25.112 1.00 29.53 71 ASP C CA 1
ATOM 2362 C C . ASP C 1 73 ? 30.960 8.828 24.479 1.00 28.36 71 ASP C C 1
ATOM 2363 O O . ASP C 1 73 ? 32.105 8.472 24.771 1.00 28.03 71 ASP C O 1
ATOM 2368 N N . VAL C 1 74 ? 30.724 9.807 23.602 1.00 26.96 72 VAL C N 1
ATOM 2369 C CA . VAL C 1 74 ? 31.860 10.497 22.980 1.00 26.22 72 VAL C CA 1
ATOM 2370 C C . VAL C 1 74 ? 32.670 11.287 24.015 1.00 25.77 72 VAL C C 1
ATOM 2371 O O . VAL C 1 74 ? 33.892 11.351 23.922 1.00 25.59 72 VAL C O 1
ATOM 2375 N N . PHE C 1 75 ? 31.993 11.849 25.015 1.00 25.76 73 PHE C N 1
ATOM 2376 C CA . PHE C 1 75 ? 32.718 12.498 26.109 1.00 26.20 73 PHE C CA 1
ATOM 2377 C C . PHE C 1 75 ? 33.661 11.499 26.789 1.00 26.06 73 PHE C C 1
ATOM 2378 O O . PHE C 1 75 ? 34.836 11.790 27.002 1.00 25.89 73 PHE C O 1
ATOM 2386 N N . LYS C 1 76 ? 33.134 10.321 27.137 1.00 26.75 74 LYS C N 1
ATOM 2387 C CA . LYS C 1 76 ? 33.944 9.273 27.787 1.00 28.31 74 LYS C CA 1
ATOM 2388 C C . LYS C 1 76 ? 35.131 8.846 26.925 1.00 28.11 74 LYS C C 1
ATOM 2389 O O . LYS C 1 76 ? 36.230 8.625 27.431 1.00 28.37 74 LYS C O 1
ATOM 2395 N N . ALA C 1 77 ? 34.913 8.751 25.616 1.00 28.42 75 ALA C N 1
ATOM 2396 C CA . ALA C 1 77 ? 35.979 8.425 24.676 1.00 28.47 75 ALA C CA 1
ATOM 2397 C C . ALA C 1 77 ? 37.088 9.475 24.680 1.00 28.40 75 ALA C C 1
ATOM 2398 O O . ALA C 1 77 ? 38.272 9.141 24.716 1.00 28.56 75 ALA C O 1
ATOM 2400 N N . ALA C 1 78 ? 36.697 10.745 24.627 1.00 28.10 76 ALA C N 1
ATOM 2401 C CA . ALA C 1 78 ? 37.640 11.847 24.665 1.00 28.22 76 ALA C CA 1
ATOM 2402 C C . ALA C 1 78 ? 38.486 11.812 25.944 1.00 29.08 76 ALA C C 1
ATOM 2403 O O . ALA C 1 78 ? 39.680 12.071 25.902 1.00 28.72 76 ALA C O 1
ATOM 2405 N N . HIS C 1 79 ? 37.848 11.476 27.065 1.00 30.41 77 HIS C N 1
ATOM 2406 C CA . HIS C 1 79 ? 38.463 11.638 28.391 1.00 31.94 77 HIS C CA 1
ATOM 2407 C C . HIS C 1 79 ? 38.863 10.333 29.062 1.00 33.88 77 HIS C C 1
ATOM 2408 O O . HIS C 1 79 ? 39.207 10.332 30.243 1.00 33.66 77 HIS C O 1
ATOM 2415 N N . LYS C 1 80 ? 38.836 9.247 28.291 1.00 35.77 78 LYS C N 1
ATOM 2416 C CA . LYS C 1 80 ? 39.146 7.899 28.773 1.00 38.50 78 LYS C CA 1
ATOM 2417 C C . LYS C 1 80 ? 40.516 7.795 29.447 1.00 38.94 78 LYS C C 1
ATOM 2418 O O . LYS C 1 80 ? 40.638 7.199 30.520 1.00 39.72 78 LYS C O 1
ATOM 2424 N N . HIS C 1 81 ? 41.539 8.367 28.824 1.00 39.74 79 HIS C N 1
ATOM 2425 C CA . HIS C 1 81 ? 42.888 8.259 29.361 1.00 40.78 79 HIS C CA 1
ATOM 2426 C C . HIS C 1 81 ? 43.344 9.514 30.113 1.00 40.53 79 HIS C C 1
ATOM 2427 O O . HIS C 1 81 ? 44.494 9.600 30.556 1.00 40.99 79 HIS C O 1
ATOM 2434 N N . VAL C 1 82 ? 42.431 10.469 30.286 1.00 39.88 80 VAL C N 1
ATOM 2435 C CA . VAL C 1 82 ? 42.775 11.736 30.923 1.00 39.10 80 VAL C CA 1
ATOM 2436 C C . VAL C 1 82 ? 42.812 11.607 32.444 1.00 39.06 80 VAL C C 1
ATOM 2437 O O . VAL C 1 82 ? 41.802 11.315 33.089 1.00 38.68 80 VAL C O 1
ATOM 2441 N N . ARG C 1 83 ? 43.999 11.837 32.997 1.00 39.11 81 ARG C N 1
ATOM 2442 C CA . ARG C 1 83 ? 44.197 11.820 34.439 1.00 39.11 81 ARG C CA 1
ATOM 2443 C C . ARG C 1 83 ? 44.815 13.131 34.888 1.00 38.75 81 ARG C C 1
ATOM 2444 O O . ARG C 1 83 ? 45.597 13.727 34.153 1.00 38.49 81 ARG C O 1
ATOM 2452 N N . SER C 1 84 ? 44.448 13.574 36.088 1.00 38.47 82 SER C N 1
ATOM 2453 C CA . SER C 1 84 ? 45.120 14.700 36.732 1.00 38.29 82 SER C CA 1
ATOM 2454 C C . SER C 1 84 ? 46.197 14.163 37.672 1.00 38.40 82 SER C C 1
ATOM 2455 O O . SER C 1 84 ? 46.258 12.956 37.933 1.00 37.57 82 SER C O 1
ATOM 2458 N N . LYS C 1 85 ? 47.041 15.068 38.164 1.00 38.40 83 LYS C N 1
ATOM 2459 C CA . LYS C 1 85 ? 48.178 14.717 39.013 1.00 39.03 83 LYS C CA 1
ATOM 2460 C C . LYS C 1 85 ? 47.775 13.937 40.261 1.00 39.74 83 LYS C C 1
ATOM 2461 O O . LYS C 1 85 ? 48.513 13.054 40.694 1.00 39.89 83 LYS C O 1
ATOM 2467 N N . ASN C 1 86 ? 46.609 14.256 40.826 1.00 40.92 84 ASN C N 1
ATOM 2468 C CA . ASN C 1 86 ? 46.094 13.569 42.017 1.00 42.41 84 ASN C CA 1
ATOM 2469 C C . ASN C 1 86 ? 45.778 12.086 41.784 1.00 43.09 84 ASN C C 1
ATOM 2470 O O . ASN C 1 86 ? 45.730 11.300 42.734 1.00 43.13 84 ASN C O 1
ATOM 2475 N N . GLU C 1 87 ? 45.546 11.722 40.520 1.00 43.42 85 GLU C N 1
ATOM 2476 C CA . GLU C 1 87 ? 45.216 10.352 40.136 1.00 43.85 85 GLU C CA 1
ATOM 2477 C C . GLU C 1 87 ? 46.444 9.654 39.582 1.00 43.60 85 GLU C C 1
ATOM 2478 O O . GLU C 1 87 ? 46.638 8.453 39.791 1.00 43.55 85 GLU C O 1
ATOM 2484 N N . ASP C 1 88 ? 47.258 10.419 38.859 1.00 43.14 86 ASP C N 1
ATOM 2485 C CA . ASP C 1 88 ? 48.465 9.922 38.235 1.00 43.24 86 ASP C CA 1
ATOM 2486 C C . ASP C 1 88 ? 49.483 11.048 38.282 1.00 43.06 86 ASP C C 1
ATOM 2487 O O . ASP C 1 88 ? 49.377 12.012 37.531 1.00 42.90 86 ASP C O 1
ATOM 2492 N N . GLU C 1 89 ? 50.470 10.934 39.167 1.00 42.70 87 GLU C N 1
ATOM 2493 C CA . GLU C 1 89 ? 51.384 12.055 39.403 1.00 42.34 87 GLU C CA 1
ATOM 2494 C C . GLU C 1 89 ? 52.319 12.397 38.229 1.00 40.77 87 GLU C C 1
ATOM 2495 O O . GLU C 1 89 ? 52.983 13.437 38.246 1.00 40.42 87 GLU C O 1
ATOM 2501 N N . SER C 1 90 ? 52.349 11.546 37.202 1.00 39.58 88 SER C N 1
ATOM 2502 C CA . SER C 1 90 ? 53.085 11.872 35.971 1.00 38.18 88 SER C CA 1
ATOM 2503 C C . SER C 1 90 ? 52.303 12.857 35.067 1.00 36.79 88 SER C C 1
ATOM 2504 O O . SER C 1 90 ? 52.872 13.425 34.138 1.00 36.61 88 SER C O 1
ATOM 2507 N N . SER C 1 91 ? 51.015 13.055 35.353 1.00 35.13 89 SER C N 1
ATOM 2508 C CA . SER C 1 91 ? 50.181 14.010 34.598 1.00 33.67 89 SER C CA 1
ATOM 2509 C C . SER C 1 91 ? 50.597 15.455 34.865 1.00 32.70 89 SER C C 1
ATOM 2510 O O . SER C 1 91 ? 50.902 15.798 36.015 1.00 32.07 89 SER C O 1
ATOM 2513 N N . PRO C 1 92 ? 50.626 16.307 33.810 1.00 31.84 90 PRO C N 1
ATOM 2514 C CA . PRO C 1 92 ? 50.893 17.732 34.039 1.00 31.22 90 PRO C CA 1
ATOM 2515 C C . PRO C 1 92 ? 49.666 18.525 34.473 1.00 30.83 90 PRO C C 1
ATOM 2516 O O . PRO C 1 92 ? 49.785 19.722 34.734 1.00 30.32 90 PRO C O 1
ATOM 2520 N N . ILE C 1 93 ? 48.510 17.867 34.563 1.00 30.48 91 ILE C N 1
ATOM 2521 C CA . ILE C 1 93 ? 47.270 18.548 34.937 1.00 30.82 91 ILE C CA 1
ATOM 2522 C C . ILE C 1 93 ? 47.108 18.668 36.461 1.00 31.01 91 ILE C C 1
ATOM 2523 O O . ILE C 1 93 ? 46.748 17.707 37.159 1.00 31.38 91 ILE C O 1
ATOM 2528 N N . ILE C 1 94 ? 47.345 19.882 36.942 1.00 31.23 92 ILE C N 1
ATOM 2529 C CA . ILE C 1 94 ? 47.366 20.207 38.366 1.00 31.35 92 ILE C CA 1
ATOM 2530 C C . ILE C 1 94 ? 45.968 20.537 38.889 1.00 31.43 92 ILE C C 1
ATOM 2531 O O . ILE C 1 94 ? 45.539 20.031 39.942 1.00 31.75 92 ILE C O 1
ATOM 2536 N N . ASN C 1 95 ? 45.236 21.350 38.135 1.00 29.94 93 ASN C N 1
ATOM 2537 C CA . ASN C 1 95 ? 43.926 21.796 38.557 1.00 29.28 93 ASN C CA 1
ATOM 2538 C C . ASN C 1 95 ? 43.030 22.011 37.336 1.00 28.63 93 ASN C C 1
ATOM 2539 O O . ASN C 1 95 ? 43.534 22.234 36.238 1.00 27.61 93 ASN C O 1
ATOM 2544 N N . ASN C 1 96 ? 41.723 21.8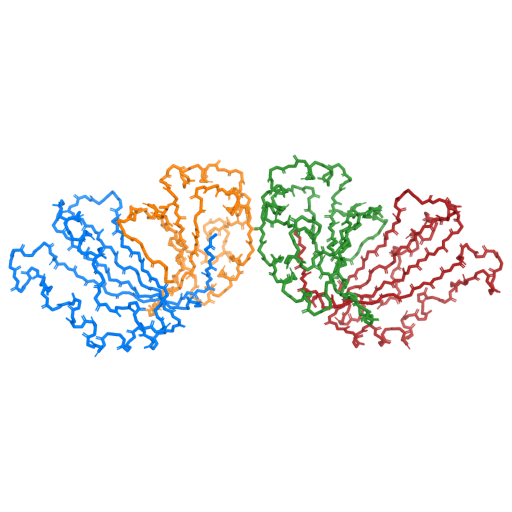87 37.543 1.00 27.70 94 ASN C N 1
ATOM 2545 C CA . ASN C 1 96 ? 40.730 22.203 36.522 1.00 28.07 94 ASN C CA 1
ATOM 2546 C C . ASN C 1 96 ? 39.529 22.916 37.134 1.00 28.04 94 ASN C C 1
ATOM 2547 O O . ASN C 1 96 ? 39.137 22.626 38.280 1.00 27.56 94 ASN C O 1
ATOM 2552 N N . LYS C 1 97 ? 38.926 23.820 36.360 1.00 27.55 95 LYS C N 1
ATOM 2553 C CA . LYS C 1 97 ? 37.695 24.502 36.762 1.00 27.33 95 LYS C CA 1
ATOM 2554 C C . LYS C 1 97 ? 36.786 24.619 35.541 1.00 26.34 95 LYS C C 1
ATOM 2555 O O . LYS C 1 97 ? 37.271 24.874 34.454 1.00 26.06 95 LYS C O 1
ATOM 2561 N N . VAL C 1 98 ? 35.486 24.414 35.719 1.00 25.06 96 VAL C N 1
ATOM 2562 C CA . VAL C 1 98 ? 34.522 24.536 34.618 1.00 24.54 96 VAL C CA 1
ATOM 2563 C C . VAL C 1 98 ? 33.686 25.800 34.843 1.00 24.15 96 VAL C C 1
ATOM 2564 O O . VAL C 1 98 ? 33.156 26.019 35.935 1.00 23.56 96 VAL C O 1
ATOM 2568 N N . ILE C 1 99 ? 33.577 26.626 33.804 1.00 23.16 97 ILE C N 1
ATOM 2569 C CA . ILE C 1 99 ? 32.878 27.911 33.871 1.00 22.54 97 ILE C CA 1
ATOM 2570 C C . ILE C 1 99 ? 31.938 27.899 32.673 1.00 22.15 97 ILE C C 1
ATOM 2571 O O . ILE C 1 99 ? 32.332 27.452 31.582 1.00 21.87 97 ILE C O 1
ATOM 2576 N N . THR C 1 100 ? 30.695 28.334 32.871 1.00 21.29 98 THR C N 1
ATOM 2577 C CA . THR C 1 100 ? 29.727 28.396 31.756 1.00 21.72 98 THR C CA 1
ATOM 2578 C C . THR C 1 100 ? 29.152 29.793 31.549 1.00 20.99 98 THR C C 1
ATOM 2579 O O . THR C 1 100 ? 29.170 30.635 32.466 1.00 20.61 98 THR C O 1
ATOM 2583 N N . TYR C 1 101 ? 28.659 30.037 30.332 1.00 20.43 99 TYR C N 1
ATOM 2584 C CA . TYR C 1 101 ? 28.276 31.365 29.895 1.00 20.14 99 TYR C CA 1
ATOM 2585 C C . TYR C 1 101 ? 27.111 31.294 28.944 1.00 20.20 99 TYR C C 1
ATOM 2586 O O . TYR C 1 101 ? 27.022 30.363 28.132 1.00 20.10 99 TYR C O 1
ATOM 2595 N N . ASP C 1 102 ? 26.244 32.306 29.015 1.00 20.50 100 ASP C N 1
ATOM 2596 C CA . ASP C 1 102 ? 25.340 32.617 27.914 1.00 21.10 100 ASP C CA 1
ATOM 2597 C C . ASP C 1 102 ? 26.129 33.417 26.885 1.00 21.16 100 ASP C C 1
ATOM 2598 O O . ASP C 1 102 ? 26.879 34.324 27.251 1.00 22.20 100 ASP C O 1
ATOM 2603 N N . ILE C 1 103 ? 25.956 33.098 25.609 1.00 19.77 101 ILE C N 1
ATOM 2604 C CA . ILE C 1 103 ? 26.520 33.927 24.550 1.00 19.48 101 ILE C CA 1
ATOM 2605 C C . ILE C 1 103 ? 25.469 34.929 24.081 1.00 20.54 101 ILE C C 1
ATOM 2606 O O . ILE C 1 103 ? 24.466 34.560 23.426 1.00 21.02 101 ILE C O 1
ATOM 2611 N N . GLY C 1 104 ? 25.687 36.193 24.433 1.00 20.35 102 GLY C N 1
ATOM 2612 C CA . GLY C 1 104 ? 24.760 37.276 24.078 1.00 20.89 102 GLY C CA 1
ATOM 2613 C C . GLY C 1 104 ? 24.878 37.805 22.654 1.00 21.38 102 GLY C C 1
ATOM 2614 O O . GLY C 1 104 ? 23.918 38.342 22.098 1.00 21.79 102 GLY C O 1
ATOM 2615 N N . TYR C 1 105 ? 26.059 37.643 22.056 1.00 20.02 103 TYR C N 1
ATOM 2616 C CA . TYR C 1 105 ? 26.326 38.139 20.716 1.00 19.78 103 TYR C CA 1
ATOM 2617 C C . TYR C 1 105 ? 27.541 37.398 20.172 1.00 20.08 103 TYR C C 1
ATOM 2618 O O . TYR C 1 105 ? 28.485 37.101 20.918 1.00 19.73 103 TYR C O 1
ATOM 2627 N N . SER C 1 106 ? 27.503 37.093 18.882 1.00 20.08 104 SER C N 1
ATOM 2628 C CA . SER C 1 106 ? 28.683 36.543 18.216 1.00 20.40 104 SER C CA 1
ATOM 2629 C C . SER C 1 106 ? 28.755 37.036 16.776 1.00 20.14 104 SER C C 1
ATOM 2630 O O . SER C 1 106 ? 27.716 37.302 16.134 1.00 20.10 104 SER C O 1
ATOM 2633 N N . TYR C 1 107 ? 29.985 37.172 16.272 1.00 19.57 105 TYR C N 1
ATOM 2634 C CA . TYR C 1 107 ? 30.195 37.531 14.880 1.00 19.47 105 TYR C CA 1
ATOM 2635 C C . TYR C 1 107 ? 31.524 36.953 14.410 1.00 20.35 105 TYR C C 1
ATOM 2636 O O . TYR C 1 107 ? 32.591 37.313 14.934 1.00 19.90 105 TYR C O 1
ATOM 2645 N N . MET C 1 108 ? 31.446 36.043 13.445 1.00 20.57 106 MET C N 1
ATOM 2646 C CA . MET C 1 108 ? 32.646 35.472 12.833 1.00 22.48 106 MET C CA 1
ATOM 2647 C C . MET C 1 108 ? 32.802 36.079 11.438 1.00 23.46 106 MET C C 1
ATOM 2648 O O . MET C 1 108 ? 31.869 36.031 10.630 1.00 22.80 106 MET C O 1
ATOM 2653 N N . LYS C 1 109 ? 33.956 36.696 11.184 1.00 24.82 107 LYS C N 1
ATOM 2654 C CA . LYS C 1 109 ? 34.154 37.520 9.987 1.00 26.44 107 LYS C CA 1
ATOM 2655 C C . LYS C 1 109 ? 34.136 36.700 8.691 1.00 26.98 107 LYS C C 1
ATOM 2656 O O . LYS C 1 109 ? 33.548 37.156 7.678 1.00 27.77 107 LYS C O 1
ATOM 2662 N N . SER D 1 1 ? 39.283 32.165 7.877 1.00 45.94 -1 SER D N 1
ATOM 2663 C CA . SER D 1 1 ? 40.102 32.783 8.961 1.00 45.54 -1 SER D CA 1
ATOM 2664 C C . SER D 1 1 ? 41.219 31.850 9.393 1.00 44.72 -1 SER D C 1
ATOM 2665 O O . SER D 1 1 ? 41.083 30.621 9.296 1.00 45.43 -1 SER D O 1
ATOM 2668 N N . THR D 1 2 ? 42.322 32.422 9.870 1.00 42.62 0 THR D N 1
ATOM 2669 C CA . THR D 1 2 ? 43.249 31.622 10.669 1.00 40.27 0 THR D CA 1
ATOM 2670 C C . THR D 1 2 ? 43.595 32.282 11.992 1.00 37.60 0 THR D C 1
ATOM 2671 O O . THR D 1 2 ? 44.336 33.266 12.077 1.00 37.96 0 THR D O 1
ATOM 2675 N N . MET D 1 3 ? 43.023 31.691 13.019 1.00 33.46 1 MET D N 1
ATOM 2676 C CA . MET D 1 3 ? 42.758 32.348 14.274 1.00 30.08 1 MET D CA 1
ATOM 2677 C C . MET D 1 3 ? 43.875 31.976 15.220 1.00 27.19 1 MET D C 1
ATOM 2678 O O . MET D 1 3 ? 43.896 30.865 15.720 1.00 26.68 1 MET D O 1
ATOM 2683 N N . LYS D 1 4 ? 44.811 32.892 15.444 1.00 23.67 2 LYS D N 1
ATOM 2684 C CA . LYS D 1 4 ? 45.995 32.582 16.247 1.00 22.15 2 LYS D CA 1
ATOM 2685 C C . LYS D 1 4 ? 46.132 33.307 17.580 1.00 20.21 2 LYS D C 1
ATOM 2686 O O . LYS D 1 4 ? 47.016 32.955 18.356 1.00 19.00 2 LYS D O 1
ATOM 2692 N N . PHE D 1 5 ? 45.291 34.309 17.841 1.00 18.18 3 PHE D N 1
ATOM 2693 C CA . PHE D 1 5 ? 45.447 35.155 19.036 1.00 17.96 3 PHE D CA 1
ATOM 2694 C C . PHE D 1 5 ? 44.060 35.578 19.499 1.00 18.35 3 PHE D C 1
ATOM 2695 O O . PHE D 1 5 ? 43.206 35.884 18.675 1.00 18.52 3 PHE D O 1
ATOM 2703 N N . MET D 1 6 ? 43.837 35.548 20.807 1.00 18.38 4 MET D N 1
ATOM 2704 C CA . MET D 1 6 ? 42.593 35.998 21.399 1.00 19.31 4 MET D CA 1
ATOM 2705 C C . MET D 1 6 ? 42.902 37.055 22.453 1.00 19.31 4 MET D C 1
ATOM 2706 O O . MET D 1 6 ? 43.849 36.909 23.247 1.00 19.04 4 MET D O 1
ATOM 2711 N N . ALA D 1 7 ? 42.115 38.127 22.434 1.00 19.29 5 ALA D N 1
ATOM 2712 C CA . ALA D 1 7 ? 42.124 39.122 23.503 1.00 19.44 5 ALA D CA 1
ATOM 2713 C C . ALA D 1 7 ? 40.743 39.185 24.136 1.00 19.48 5 ALA D C 1
ATOM 2714 O O . ALA D 1 7 ? 39.733 39.215 23.433 1.00 19.23 5 ALA D O 1
ATOM 2716 N N . GLU D 1 8 ? 40.704 39.225 25.470 1.00 19.38 6 GLU D N 1
ATOM 2717 C CA . GLU D 1 8 ? 39.463 39.254 26.215 1.00 19.65 6 GLU D CA 1
ATOM 2718 C C . GLU D 1 8 ? 39.414 40.516 27.064 1.00 20.04 6 GLU D C 1
ATOM 2719 O O . GLU D 1 8 ? 40.403 40.869 27.729 1.00 20.35 6 GLU D O 1
ATOM 2725 N N . ALA D 1 9 ? 38.282 41.207 27.027 1.00 19.79 7 ALA D N 1
ATOM 2726 C CA . ALA D 1 9 ? 38.007 42.259 28.001 1.00 20.64 7 ALA D CA 1
ATOM 2727 C C . ALA D 1 9 ? 37.009 41.672 28.984 1.00 21.31 7 ALA D C 1
ATOM 2728 O O . ALA D 1 9 ? 35.919 41.257 28.600 1.00 20.96 7 ALA D O 1
ATOM 2730 N N . ARG D 1 10 ? 37.395 41.593 30.254 1.00 21.30 8 ARG D N 1
ATOM 2731 C CA . ARG D 1 10 ? 36.525 41.012 31.268 1.00 22.19 8 ARG D CA 1
ATOM 2732 C C . ARG D 1 10 ? 35.916 42.177 32.042 1.00 22.68 8 ARG D C 1
ATOM 2733 O O . ARG D 1 10 ? 36.654 42.935 32.682 1.00 22.14 8 ARG D O 1
ATOM 2741 N N . LEU D 1 11 ? 34.592 42.306 31.961 1.00 22.97 9 LEU D N 1
ATOM 2742 C CA . LEU D 1 11 ? 33.875 43.456 32.521 1.00 24.15 9 LEU D CA 1
ATOM 2743 C C . LEU D 1 11 ? 33.064 43.047 33.726 1.00 24.13 9 LEU D C 1
ATOM 2744 O O . LEU D 1 11 ? 32.248 42.137 33.645 1.00 23.85 9 LEU D O 1
ATOM 2749 N N . THR D 1 12 ? 33.297 43.719 34.851 1.00 24.19 10 THR D N 1
ATOM 2750 C CA . THR D 1 12 ? 32.458 43.535 36.041 1.00 24.59 10 THR D CA 1
ATOM 2751 C C . THR D 1 12 ? 31.441 44.677 36.043 1.00 24.42 10 THR D C 1
ATOM 2752 O O . THR D 1 12 ? 31.819 45.845 35.978 1.00 24.43 10 THR D O 1
ATOM 2756 N N . LEU D 1 13 ? 30.163 44.319 36.052 1.00 25.72 11 LEU D N 1
ATOM 2757 C CA . LEU D 1 13 ? 29.063 45.274 35.897 1.00 26.71 11 LEU D CA 1
ATOM 2758 C C . LEU D 1 13 ? 28.118 45.214 37.084 1.00 27.51 11 LEU D C 1
ATOM 2759 O O . LEU D 1 13 ? 27.996 44.183 37.728 1.00 27.82 11 LEU D O 1
ATOM 2764 N N . THR D 1 14 ? 27.432 46.322 37.357 1.00 28.88 12 THR D N 1
ATOM 2765 C CA . THR D 1 14 ? 26.344 46.330 38.338 1.00 29.94 12 THR D CA 1
ATOM 2766 C C . THR D 1 14 ? 25.328 45.224 38.016 1.00 31.05 12 THR D C 1
ATOM 2767 O O . THR D 1 14 ? 24.911 45.041 36.856 1.00 30.93 12 THR D O 1
ATOM 2771 N N . LYS D 1 15 ? 24.948 44.467 39.033 1.00 32.14 13 LYS D N 1
ATOM 2772 C CA . LYS D 1 15 ? 23.982 43.392 38.855 1.00 33.31 13 LYS D CA 1
ATOM 2773 C C . LYS D 1 15 ? 22.752 43.850 38.063 1.00 33.89 13 LYS D C 1
ATOM 2774 O O . LYS D 1 15 ? 22.184 44.925 38.308 1.00 33.50 13 LYS D O 1
ATOM 2780 N N . GLY D 1 16 ? 22.374 43.042 37.075 1.00 34.14 14 GLY D N 1
ATOM 2781 C CA . GLY D 1 16 ? 21.174 43.290 36.291 1.00 34.41 14 GLY D CA 1
ATOM 2782 C C . GLY D 1 16 ? 21.350 44.233 35.117 1.00 34.52 14 GLY D C 1
ATOM 2783 O O . GLY D 1 16 ? 20.374 44.575 34.454 1.00 34.91 14 GLY D O 1
ATOM 2784 N N . THR D 1 17 ? 22.582 44.661 34.851 1.00 34.43 15 THR D N 1
ATOM 2785 C CA . THR D 1 17 ? 22.830 45.603 33.763 1.00 34.53 15 THR D CA 1
ATOM 2786 C C . THR D 1 17 ? 23.470 44.986 32.500 1.00 34.42 15 THR D C 1
ATOM 2787 O O . THR D 1 17 ? 23.683 45.688 31.507 1.00 34.44 15 THR D O 1
ATOM 2791 N N . ALA D 1 18 ? 23.755 43.687 32.533 1.00 34.18 16 ALA D N 1
ATOM 2792 C CA . ALA D 1 18 ? 24.453 43.031 31.423 1.00 34.36 16 ALA D CA 1
ATOM 2793 C C . ALA D 1 18 ? 23.662 43.121 30.123 1.00 34.99 16 ALA D C 1
ATOM 2794 O O . ALA D 1 18 ? 24.240 43.392 29.083 1.00 34.71 16 ALA D O 1
ATOM 2796 N N . LYS D 1 19 ? 22.347 42.901 30.191 1.00 36.10 17 LYS D N 1
ATOM 2797 C CA . LYS D 1 19 ? 21.495 42.908 29.001 1.00 37.80 17 LYS D CA 1
ATOM 2798 C C . LYS D 1 19 ? 21.682 44.184 28.198 1.00 38.17 17 LYS D C 1
ATOM 2799 O O . LYS D 1 19 ? 21.885 44.142 26.972 1.00 38.22 17 LYS D O 1
ATOM 2805 N N . ASP D 1 20 ? 21.631 45.311 28.907 1.00 38.52 18 ASP D N 1
ATOM 2806 C CA . ASP D 1 20 ? 21.744 46.636 28.311 1.00 39.24 18 ASP D CA 1
ATOM 2807 C C . ASP D 1 20 ? 23.058 46.815 27.553 1.00 38.36 18 ASP D C 1
ATOM 2808 O O . ASP D 1 20 ? 23.063 47.334 26.429 1.00 38.85 18 ASP D O 1
ATOM 2813 N N . ILE D 1 21 ? 24.156 46.363 28.154 1.00 36.80 19 ILE D N 1
ATOM 2814 C CA . ILE D 1 21 ? 25.479 46.504 27.544 1.00 35.51 19 ILE D CA 1
ATOM 2815 C C . ILE D 1 21 ? 25.688 45.551 26.347 1.00 34.48 19 ILE D C 1
ATOM 2816 O O . ILE D 1 21 ? 26.236 45.959 25.323 1.00 34.02 19 ILE D O 1
ATOM 2821 N N . ILE D 1 22 ? 25.210 44.313 26.467 1.00 32.78 20 ILE D N 1
ATOM 2822 C CA . ILE D 1 22 ? 25.351 43.309 25.399 1.00 31.62 20 ILE D CA 1
ATOM 2823 C C . ILE D 1 22 ? 24.690 43.766 24.081 1.00 31.33 20 ILE D C 1
ATOM 2824 O O . ILE D 1 22 ? 25.243 43.573 22.986 1.00 30.07 20 ILE D O 1
ATOM 2829 N N . GLU D 1 23 ? 23.521 44.392 24.189 1.00 30.96 21 GLU D N 1
ATOM 2830 C CA . GLU D 1 23 ? 22.777 44.807 23.003 1.00 31.71 21 GLU D CA 1
ATOM 2831 C C . GLU D 1 23 ? 23.480 45.867 22.150 1.00 30.08 21 GLU D C 1
ATOM 2832 O O . GLU D 1 23 ? 23.174 46.026 20.967 1.00 29.25 21 GLU D O 1
ATOM 2838 N N . ARG D 1 24 ? 24.453 46.553 22.739 1.00 28.62 22 ARG D N 1
ATOM 2839 C CA . ARG D 1 24 ? 25.225 47.555 22.016 1.00 28.26 22 ARG D CA 1
ATOM 2840 C C . ARG D 1 24 ? 26.166 46.928 20.962 1.00 27.31 22 ARG D C 1
ATOM 2841 O O . ARG D 1 24 ? 26.598 47.602 20.021 1.00 26.14 22 ARG D O 1
ATOM 2849 N N . PHE D 1 25 ? 26.483 45.644 21.134 1.00 25.84 23 PHE D N 1
ATOM 2850 C CA . PHE D 1 25 ? 27.491 44.987 20.281 1.00 25.42 23 PHE D CA 1
ATOM 2851 C C . PHE D 1 25 ? 26.964 44.586 18.911 1.00 25.48 23 PHE D C 1
ATOM 2852 O O . PHE D 1 25 ? 27.727 44.160 18.037 1.00 25.05 23 PHE D O 1
ATOM 2860 N N . TYR D 1 26 ? 25.666 44.767 18.711 1.00 25.21 24 TYR D N 1
ATOM 2861 C CA . TYR D 1 26 ? 25.050 44.528 17.423 1.00 26.06 24 TYR D CA 1
ATOM 2862 C C . TYR D 1 26 ? 25.496 45.549 16.377 1.00 25.36 24 TYR D C 1
ATOM 2863 O O . TYR D 1 26 ? 25.431 45.272 15.178 1.00 26.00 24 TYR D O 1
ATOM 2872 N N . THR D 1 27 ? 25.965 46.707 16.841 1.00 23.86 25 THR D N 1
ATOM 2873 C CA . THR D 1 27 ? 26.385 47.798 15.970 1.00 22.33 25 THR D CA 1
ATOM 2874 C C . THR D 1 27 ? 27.885 47.809 15.804 1.00 22.08 25 THR D C 1
ATOM 2875 O O . THR D 1 27 ? 28.618 47.970 16.788 1.00 21.23 25 THR D O 1
ATOM 2879 N N . ARG D 1 28 ? 28.337 47.667 14.555 1.00 20.62 26 ARG D N 1
ATOM 2880 C CA . ARG D 1 28 ? 29.758 47.706 14.255 1.00 20.14 26 ARG D CA 1
ATOM 2881 C C . ARG D 1 28 ? 30.293 49.122 14.260 1.00 19.97 26 ARG D C 1
ATOM 2882 O O . ARG D 1 28 ? 29.582 50.077 13.897 1.00 20.37 26 ARG D O 1
ATOM 2890 N N . HIS D 1 29 ? 31.564 49.249 14.629 1.00 19.27 27 HIS D N 1
ATOM 2891 C CA . HIS D 1 29 ? 32.278 50.526 14.556 1.00 19.72 27 HIS D CA 1
ATOM 2892 C C . HIS D 1 29 ? 33.577 50.477 13.748 1.00 19.60 27 HIS D C 1
ATOM 2893 O O . HIS D 1 29 ? 34.411 51.389 13.847 1.00 20.92 27 HIS D O 1
ATOM 2900 N N . GLY D 1 30 ? 33.738 49.442 12.926 1.00 18.35 28 GLY D N 1
ATOM 2901 C CA . GLY D 1 30 ? 34.880 49.349 12.020 1.00 18.16 28 GLY D CA 1
ATOM 2902 C C . GLY D 1 30 ? 35.874 48.227 12.264 1.00 17.84 28 GLY D C 1
ATOM 2903 O O . GLY D 1 30 ? 36.782 48.022 11.457 1.00 16.69 28 GLY D O 1
ATOM 2904 N N . ILE D 1 31 ? 35.711 47.494 13.365 1.00 17.59 29 ILE D N 1
ATOM 2905 C CA . ILE D 1 31 ? 36.620 46.377 13.666 1.00 16.82 29 ILE D CA 1
ATOM 2906 C C . ILE D 1 31 ? 36.615 45.362 12.508 1.00 17.23 29 ILE D C 1
ATOM 2907 O O . ILE D 1 31 ? 37.643 44.766 12.195 1.00 17.27 29 ILE D O 1
ATOM 2912 N N . GLU D 1 32 ? 35.472 45.214 11.838 1.00 17.83 30 GLU D N 1
ATOM 2913 C CA . GLU D 1 32 ? 35.360 44.294 10.709 1.00 17.86 30 GLU D CA 1
ATOM 2914 C C . GLU D 1 32 ? 36.294 44.675 9.545 1.00 18.42 30 GLU D C 1
ATOM 2915 O O . GLU D 1 32 ? 36.595 43.829 8.697 1.00 18.82 30 GLU D O 1
ATOM 2921 N N . THR D 1 33 ? 36.727 45.936 9.488 1.00 18.07 31 THR D N 1
ATOM 2922 C CA . THR D 1 33 ? 37.582 46.399 8.389 1.00 18.57 31 THR D CA 1
ATOM 2923 C C . THR D 1 33 ? 39.042 46.007 8.562 1.00 19.61 31 THR D C 1
ATOM 2924 O O . THR D 1 33 ? 39.872 46.265 7.664 1.00 20.24 31 THR D O 1
ATOM 2928 N N . LEU D 1 34 ? 39.379 45.444 9.717 1.00 19.25 32 LEU D N 1
ATOM 2929 C CA . LEU D 1 34 ? 40.766 45.061 9.971 1.00 20.81 32 LEU D CA 1
ATOM 2930 C C . LEU D 1 34 ? 41.062 43.676 9.395 1.00 20.31 32 LEU D C 1
ATOM 2931 O O . LEU D 1 34 ? 40.411 42.682 9.735 1.00 19.14 32 LEU D O 1
ATOM 2936 N N . GLU D 1 35 ? 42.041 43.611 8.497 1.00 20.80 33 GLU D N 1
ATOM 2937 C CA . GLU D 1 35 ? 42.421 42.346 7.883 1.00 22.48 33 GLU D CA 1
ATOM 2938 C C . GLU D 1 35 ? 42.696 41.275 8.963 1.00 21.74 33 GLU D C 1
ATOM 2939 O O . GLU D 1 35 ? 42.289 40.123 8.825 1.00 22.72 33 GLU D O 1
ATOM 2945 N N . GLY D 1 36 ? 43.315 41.690 10.061 1.00 21.43 34 GLY D N 1
ATOM 2946 C CA . GLY D 1 36 ? 43.729 40.764 11.125 1.00 21.03 34 GLY D CA 1
ATOM 2947 C C . GLY D 1 36 ? 42.620 40.282 12.049 1.00 20.52 34 GLY D C 1
ATOM 2948 O O . GLY D 1 36 ? 42.825 39.343 12.829 1.00 20.75 34 GLY D O 1
ATOM 2949 N N . PHE D 1 37 ? 41.453 40.915 11.973 1.00 18.84 35 PHE D N 1
ATOM 2950 C CA . PHE D 1 37 ? 40.302 40.548 12.820 1.00 17.59 35 PHE D CA 1
ATOM 2951 C C . PHE D 1 37 ? 39.513 39.387 12.260 1.00 17.47 35 PHE D C 1
ATOM 2952 O O . PHE D 1 37 ? 39.095 39.428 11.097 1.00 18.07 35 PHE D O 1
ATOM 2960 N N . ASP D 1 38 ? 39.272 38.361 13.091 1.00 16.53 36 ASP D N 1
ATOM 2961 C CA . ASP D 1 38 ? 38.583 37.156 12.653 1.00 17.10 36 ASP D CA 1
ATOM 2962 C C . ASP D 1 38 ? 37.183 37.017 13.229 1.00 17.09 36 ASP D C 1
ATOM 2963 O O . ASP D 1 38 ? 36.323 36.389 12.608 1.00 15.97 36 ASP D O 1
ATOM 2968 N N . GLY D 1 39 ? 36.939 37.574 14.415 1.00 16.13 37 GLY D N 1
ATOM 2969 C CA . GLY D 1 39 ? 35.619 37.369 15.015 1.00 16.00 37 GLY D CA 1
ATOM 2970 C C . GLY D 1 39 ? 35.557 37.745 16.482 1.00 16.54 37 GLY D C 1
ATOM 2971 O O . GLY D 1 39 ? 36.582 38.056 17.116 1.00 15.49 37 GLY D O 1
ATOM 2972 N N . MET D 1 40 ? 34.345 37.703 17.019 1.00 16.66 38 MET D N 1
ATOM 2973 C CA . MET D 1 40 ? 34.111 38.123 18.394 1.00 17.99 38 MET D CA 1
ATOM 2974 C C . MET D 1 40 ? 32.918 37.377 19.007 1.00 17.17 38 MET D C 1
ATOM 2975 O O . MET D 1 40 ? 31.955 36.996 18.305 1.00 16.05 38 MET D O 1
ATOM 2980 N N . PHE D 1 41 ? 32.995 37.183 20.326 1.00 17.70 39 PHE D N 1
ATOM 2981 C CA . PHE D 1 41 ? 31.898 36.637 21.129 1.00 18.50 39 PHE D CA 1
ATOM 2982 C C . PHE D 1 41 ? 31.717 37.583 22.308 1.00 19.06 39 PHE D C 1
ATOM 2983 O O . PHE D 1 41 ? 32.706 38.098 22.839 1.00 19.35 39 PHE D O 1
ATOM 2991 N N . VAL D 1 42 ? 30.471 37.798 22.719 1.00 18.24 40 VAL D N 1
ATOM 2992 C CA . VAL D 1 42 ? 30.191 38.563 23.935 1.00 19.11 40 VAL D CA 1
ATOM 2993 C C . VAL D 1 42 ? 29.382 37.638 24.843 1.00 19.19 40 VAL D C 1
ATOM 2994 O O . VAL D 1 42 ? 28.308 37.199 24.459 1.00 18.79 40 VAL D O 1
ATOM 2998 N N . THR D 1 43 ? 29.904 37.362 26.039 1.00 19.19 41 THR D N 1
ATOM 2999 C CA . THR D 1 43 ? 29.342 36.316 26.901 1.00 20.44 41 THR D CA 1
ATOM 3000 C C . THR D 1 43 ? 28.916 36.931 28.227 1.00 20.97 41 THR D C 1
ATOM 3001 O O . THR D 1 43 ? 29.417 37.990 28.588 1.00 20.87 41 THR D O 1
ATOM 3005 N N . GLN D 1 44 ? 27.992 36.267 28.922 1.00 21.66 42 GLN D N 1
ATOM 3006 C CA . GLN D 1 44 ? 27.709 36.593 30.319 1.00 22.91 42 GLN D CA 1
ATOM 3007 C C . GLN D 1 44 ? 27.918 35.366 31.189 1.00 22.67 42 GLN D C 1
ATOM 3008 O O . GLN D 1 44 ? 27.325 34.325 30.946 1.00 22.17 42 GLN D O 1
ATOM 3014 N N . THR D 1 45 ? 28.775 35.482 32.197 1.00 23.65 43 THR D N 1
ATOM 3015 C CA . THR D 1 45 ? 29.076 34.355 33.064 1.00 25.29 43 THR D CA 1
ATOM 3016 C C . THR D 1 45 ? 27.866 33.954 33.893 1.00 26.80 43 THR D C 1
ATOM 3017 O O . THR D 1 45 ? 27.191 34.807 34.485 1.00 26.85 43 THR D O 1
ATOM 3021 N N . LEU D 1 46 ? 27.588 32.654 33.924 1.00 28.63 44 LEU D N 1
ATOM 3022 C CA . LEU D 1 46 ? 26.439 32.130 34.662 1.00 31.61 44 LEU D CA 1
ATOM 3023 C C . LEU D 1 46 ? 26.762 31.921 36.152 1.00 33.74 44 LEU D C 1
ATOM 3024 O O . LEU D 1 46 ? 27.886 31.578 36.496 1.00 34.45 44 LEU D O 1
ATOM 3029 N N . GLU D 1 47 ? 25.764 32.144 37.013 1.00 36.37 45 GLU D N 1
ATOM 3030 C CA . GLU D 1 47 ? 25.865 31.933 38.473 1.00 39.21 45 GLU D CA 1
ATOM 3031 C C . GLU D 1 47 ? 26.785 32.924 39.191 1.00 40.11 45 GLU D C 1
ATOM 3032 O O . GLU D 1 47 ? 27.593 32.549 40.051 1.00 40.91 45 GLU D O 1
ATOM 3038 N N . GLN D 1 48 ? 26.650 34.199 38.848 1.00 41.03 46 GLN D N 1
ATOM 3039 C CA . GLN D 1 48 ? 27.500 35.229 39.424 1.00 42.10 46 GLN D CA 1
ATOM 3040 C C . GLN D 1 48 ? 26.809 35.887 40.620 1.00 42.60 46 GLN D C 1
ATOM 3041 O O . GLN D 1 48 ? 25.581 36.056 40.614 1.00 43.34 46 GLN D O 1
ATOM 3047 N N . GLU D 1 49 ? 27.600 36.251 41.634 1.00 42.56 47 GLU D N 1
ATOM 3048 C CA . GLU D 1 49 ? 27.068 36.663 42.945 1.00 42.63 47 GLU D CA 1
ATOM 3049 C C . GLU D 1 49 ? 26.786 38.171 43.054 1.00 41.44 47 GLU D C 1
ATOM 3050 O O . GLU D 1 49 ? 25.648 38.609 42.902 1.00 41.58 47 GLU D O 1
ATOM 3056 N N . ASP D 1 50 ? 27.827 38.955 43.318 1.00 40.07 48 ASP D N 1
ATOM 3057 C CA . ASP D 1 50 ? 27.679 40.379 43.617 1.00 38.72 48 ASP D CA 1
ATOM 3058 C C . ASP D 1 50 ? 27.416 41.222 42.375 1.00 37.39 48 ASP D C 1
ATOM 3059 O O . ASP D 1 50 ? 26.683 42.214 42.433 1.00 36.68 48 ASP D O 1
ATOM 3064 N N . PHE D 1 51 ? 28.021 40.813 41.256 1.00 35.43 49 PHE D N 1
ATOM 3065 C CA . PHE D 1 51 ? 28.010 41.596 40.029 1.00 33.84 49 PHE D CA 1
ATOM 3066 C C . PHE D 1 51 ? 27.666 40.710 38.819 1.00 32.51 49 PHE D C 1
ATOM 3067 O O . PHE D 1 51 ? 27.731 39.484 38.909 1.00 32.46 49 PHE D O 1
ATOM 3075 N N . ASP D 1 52 ? 27.271 41.332 37.709 1.00 30.64 50 ASP D N 1
ATOM 3076 C CA . ASP D 1 52 ? 27.220 40.642 36.418 1.00 29.50 50 ASP D CA 1
ATOM 3077 C C . ASP D 1 52 ? 28.635 40.614 35.873 1.00 28.42 50 ASP D C 1
ATOM 3078 O O . ASP D 1 52 ? 29.445 41.486 36.185 1.00 28.21 50 ASP D O 1
ATOM 3083 N N . GLU D 1 53 ? 28.944 39.611 35.054 1.00 26.97 51 GLU D N 1
ATOM 3084 C CA . GLU D 1 53 ? 30.253 39.564 34.428 1.00 25.85 51 GLU D CA 1
ATOM 3085 C C . GLU D 1 53 ? 30.042 39.366 32.938 1.00 23.86 51 GLU D C 1
ATOM 3086 O O . GLU D 1 53 ? 29.334 38.447 32.537 1.00 23.43 51 GLU D O 1
ATOM 3092 N N . VAL D 1 54 ? 30.603 40.270 32.144 1.00 23.17 52 VAL D N 1
ATOM 3093 C CA . VAL D 1 54 ? 30.482 40.202 30.685 1.00 22.64 52 VAL D CA 1
ATOM 3094 C C . VAL D 1 54 ? 31.892 40.125 30.123 1.00 22.71 52 VAL D C 1
ATOM 3095 O O . VAL D 1 54 ? 32.776 40.891 30.528 1.00 23.36 52 VAL D O 1
ATOM 3099 N N . LYS D 1 55 ? 32.121 39.178 29.214 1.00 21.68 53 LYS D N 1
ATOM 3100 C CA . LYS D 1 55 ? 33.424 39.091 28.583 1.00 20.73 53 LYS D CA 1
ATOM 3101 C C . LYS D 1 55 ? 33.251 39.362 27.112 1.00 19.92 53 LYS D C 1
ATOM 3102 O O . LYS D 1 55 ? 32.324 38.839 26.501 1.00 19.87 53 LYS D O 1
ATOM 3108 N N . ILE D 1 56 ? 34.145 40.171 26.560 1.00 18.70 54 ILE D N 1
ATOM 3109 C CA . ILE D 1 56 ? 34.209 40.368 25.119 1.00 18.60 54 ILE D CA 1
ATOM 3110 C C . ILE D 1 56 ? 35.428 39.610 24.631 1.00 18.35 54 ILE D C 1
ATOM 3111 O O . ILE D 1 56 ? 36.564 39.970 24.958 1.00 18.43 54 ILE D O 1
ATOM 3116 N N . LEU D 1 57 ? 35.204 38.553 23.864 1.00 18.03 55 LEU D N 1
ATOM 3117 C CA . LEU D 1 57 ? 36.320 37.764 23.323 1.00 18.59 55 LEU D CA 1
ATOM 3118 C C . LEU D 1 57 ? 36.561 38.127 21.859 1.00 18.53 55 LEU D C 1
ATOM 3119 O O . LEU D 1 57 ? 35.621 38.110 21.056 1.00 19.29 55 LEU D O 1
ATOM 3124 N N . THR D 1 58 ? 37.799 38.468 21.513 1.00 17.09 56 THR D N 1
ATOM 3125 C CA . THR D 1 58 ? 38.114 38.815 20.123 1.00 17.14 56 THR D CA 1
ATOM 3126 C C . THR D 1 58 ? 39.220 37.909 19.597 1.00 17.55 56 THR D C 1
ATOM 3127 O O . THR D 1 58 ? 40.170 37.607 20.316 1.00 16.13 56 THR D O 1
ATOM 3131 N N . VAL D 1 59 ? 39.071 37.478 18.350 1.00 17.03 57 VAL D N 1
ATOM 3132 C CA . VAL D 1 59 ? 39.959 36.488 17.754 1.00 17.73 57 VAL D CA 1
ATOM 3133 C C . VAL D 1 59 ? 40.622 37.112 16.551 1.00 17.82 57 VAL D C 1
ATOM 3134 O O . VAL D 1 59 ? 39.951 37.778 15.723 1.00 17.86 57 VAL D O 1
ATOM 3138 N N . TRP D 1 60 ? 41.945 36.913 16.464 1.00 17.69 58 TRP D N 1
ATOM 3139 C CA . TRP D 1 60 ? 42.789 37.661 15.544 1.00 17.72 58 TRP D CA 1
ATOM 3140 C C . TRP D 1 60 ? 43.786 36.727 14.877 1.00 19.06 58 TRP D C 1
ATOM 3141 O O . TRP D 1 60 ? 44.099 35.638 15.402 1.00 18.23 58 TRP D O 1
ATOM 3152 N N . LYS D 1 61 ? 44.308 37.184 13.744 1.00 19.30 59 LYS D N 1
ATOM 3153 C CA . LYS D 1 61 ? 45.344 36.445 13.013 1.00 21.00 59 LYS D CA 1
ATOM 3154 C C . LYS D 1 61 ? 46.705 36.527 13.712 1.00 21.42 59 LYS D C 1
ATOM 3155 O O . LYS D 1 61 ? 47.556 35.683 13.442 1.00 21.55 59 LYS D O 1
ATOM 3161 N N . SER D 1 62 ? 46.885 37.525 14.587 1.00 22.11 60 SER D N 1
ATOM 3162 C CA . SER D 1 62 ? 48.139 37.813 15.303 1.00 24.03 60 SER D CA 1
ATOM 3163 C C . SER D 1 62 ? 47.966 38.796 16.461 1.00 24.68 60 SER D C 1
ATOM 3164 O O . SER D 1 62 ? 47.001 39.572 16.497 1.00 24.84 60 SER D O 1
ATOM 3167 N N . LYS D 1 63 ? 48.921 38.789 17.395 1.00 25.47 61 LYS D N 1
ATOM 3168 C CA . LYS D 1 63 ? 48.967 39.781 18.461 1.00 26.88 61 LYS D CA 1
ATOM 3169 C C . LYS D 1 63 ? 49.068 41.198 17.900 1.00 27.67 61 LYS D C 1
ATOM 3170 O O . LYS D 1 63 ? 48.400 42.110 18.409 1.00 27.60 61 LYS D O 1
ATOM 3176 N N . GLN D 1 64 ? 49.909 41.366 16.868 1.00 28.53 62 GLN D N 1
ATOM 3177 C CA . GLN D 1 64 ? 50.118 42.660 16.193 1.00 29.56 62 GLN D CA 1
ATOM 3178 C C . GLN D 1 64 ? 48.809 43.277 15.666 1.00 29.64 62 GLN D C 1
ATOM 3179 O O . GLN D 1 64 ? 48.539 44.468 15.894 1.00 30.60 62 GLN D O 1
ATOM 3185 N N . ALA D 1 65 ? 47.999 42.470 14.987 1.00 28.99 63 ALA D N 1
ATOM 3186 C CA . ALA D 1 65 ? 46.675 42.894 14.526 1.00 28.41 63 ALA D CA 1
ATOM 3187 C C . ALA D 1 65 ? 45.812 43.475 15.650 1.00 28.22 63 ALA D C 1
ATOM 3188 O O . ALA D 1 65 ? 45.190 44.522 15.471 1.00 28.03 63 ALA D O 1
ATOM 3190 N N . PHE D 1 66 ? 45.788 42.813 16.809 1.00 27.72 64 PHE D N 1
ATOM 3191 C CA . PHE D 1 66 ? 45.081 43.323 17.990 1.00 27.30 64 PHE D CA 1
ATOM 3192 C C . PHE D 1 66 ? 45.656 44.580 18.645 1.00 28.36 64 PHE D C 1
ATOM 3193 O O . PHE D 1 66 ? 44.914 45.522 18.933 1.00 27.14 64 PHE D O 1
ATOM 3201 N N . THR D 1 67 ? 46.958 44.581 18.951 1.00 29.87 65 THR D N 1
ATOM 3202 C CA . THR D 1 67 ? 47.495 45.654 19.796 1.00 30.61 65 THR D CA 1
ATOM 3203 C C . THR D 1 67 ? 47.467 46.966 19.023 1.00 31.49 65 THR D C 1
ATOM 3204 O O . THR D 1 67 ? 47.452 48.046 19.625 1.00 32.12 65 THR D O 1
ATOM 3208 N N . ASP D 1 68 ? 47.450 46.857 17.693 1.00 31.52 66 ASP D N 1
ATOM 3209 C CA . ASP D 1 68 ? 47.265 47.999 16.816 1.00 31.88 66 ASP D CA 1
ATOM 3210 C C . ASP D 1 68 ? 45.836 48.510 16.920 1.00 31.64 66 ASP D C 1
ATOM 3211 O O . ASP D 1 68 ? 45.626 49.703 17.191 1.00 32.00 66 ASP D O 1
ATOM 3216 N N . TRP D 1 69 ? 44.861 47.624 16.675 1.00 29.88 67 TRP D N 1
ATOM 3217 C CA . TRP D 1 69 ? 43.444 47.983 16.848 1.00 28.14 67 TRP D CA 1
ATOM 3218 C C . TRP D 1 69 ? 43.247 48.760 18.136 1.00 28.33 67 TRP D C 1
ATOM 3219 O O . TRP D 1 69 ? 42.574 49.795 18.126 1.00 27.63 67 TRP D O 1
ATOM 3230 N N . LEU D 1 70 ? 43.845 48.288 19.236 1.00 28.30 68 LEU D N 1
ATOM 3231 C CA . LEU D 1 70 ? 43.770 48.984 20.523 1.00 28.92 68 LEU D CA 1
ATOM 3232 C C . LEU D 1 70 ? 44.015 50.488 20.437 1.00 28.98 68 LEU D C 1
ATOM 3233 O O . LEU D 1 70 ? 43.396 51.265 21.153 1.00 28.67 68 LEU D O 1
ATOM 3238 N N . LYS D 1 71 ? 44.940 50.875 19.566 1.00 30.20 69 LYS D N 1
ATOM 3239 C CA . LYS D 1 71 ? 45.400 52.257 19.477 1.00 31.14 69 LYS D CA 1
ATOM 3240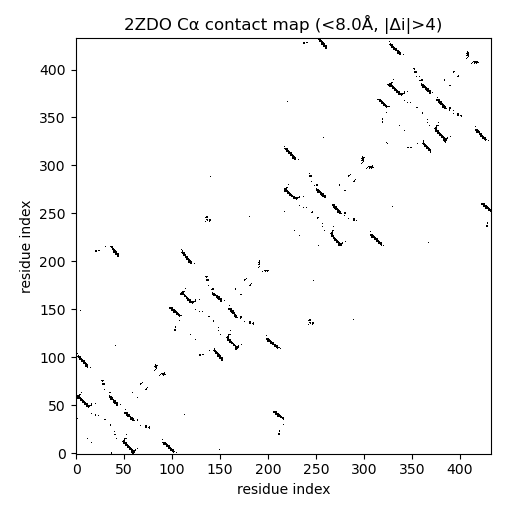 C C . LYS D 1 71 ? 44.849 52.988 18.244 1.00 31.30 69 LYS D C 1
ATOM 3241 O O . LYS D 1 71 ? 45.250 54.125 17.950 1.00 32.32 69 LYS D O 1
ATOM 3247 N N . SER D 1 72 ? 43.909 52.350 17.544 1.00 30.24 70 SER D N 1
ATOM 3248 C CA . SER D 1 72 ? 43.342 52.902 16.312 1.00 29.04 70 SER D CA 1
ATOM 3249 C C . SER D 1 72 ? 42.162 53.852 16.567 1.00 28.43 70 SER D C 1
ATOM 3250 O O . SER D 1 72 ? 41.583 53.865 17.660 1.00 28.03 70 SER D O 1
ATOM 3253 N N . ASP D 1 73 ? 41.803 54.631 15.541 1.00 27.51 71 ASP D N 1
ATOM 3254 C CA . ASP D 1 73 ? 40.601 55.465 15.575 1.00 26.95 71 ASP D CA 1
ATOM 3255 C C . ASP D 1 73 ? 39.345 54.611 15.573 1.00 26.07 71 ASP D C 1
ATOM 3256 O O . ASP D 1 73 ? 38.279 55.026 16.049 1.00 26.34 71 ASP D O 1
ATOM 3261 N N . VAL D 1 74 ? 39.477 53.406 15.027 1.00 25.14 72 VAL D N 1
ATOM 3262 C CA . VAL D 1 74 ? 38.394 52.434 14.988 1.00 24.84 72 VAL D CA 1
ATOM 3263 C C . VAL D 1 74 ? 38.018 52.018 16.426 1.00 23.91 72 VAL D C 1
ATOM 3264 O O . VAL D 1 74 ? 36.841 52.000 16.811 1.00 23.25 72 VAL D O 1
ATOM 3268 N N . PHE D 1 75 ? 39.029 51.732 17.232 1.00 23.50 73 PHE D N 1
ATOM 3269 C CA . PHE D 1 75 ? 38.815 51.448 18.645 1.00 23.38 73 PHE D CA 1
ATOM 3270 C C . PHE D 1 75 ? 38.142 52.635 19.354 1.00 23.45 73 PHE D C 1
ATOM 3271 O O . PHE D 1 75 ? 37.225 52.442 20.145 1.00 22.65 73 PHE D O 1
ATOM 3279 N N . LYS D 1 76 ? 38.624 53.844 19.071 1.00 23.79 74 LYS D N 1
ATOM 3280 C CA . LYS D 1 76 ? 38.075 55.068 19.678 1.00 24.80 74 LYS D CA 1
ATOM 3281 C C . LYS D 1 76 ? 36.609 55.287 19.331 1.00 24.65 74 LYS D C 1
ATOM 3282 O O . LYS D 1 76 ? 35.827 55.677 20.193 1.00 24.46 74 LYS D O 1
ATOM 3288 N N . ALA D 1 77 ? 36.230 55.000 18.083 1.00 24.84 75 ALA D N 1
ATOM 3289 C CA . ALA D 1 77 ? 34.838 55.123 17.652 1.00 24.61 75 ALA D CA 1
ATOM 3290 C C . ALA D 1 77 ? 33.938 54.217 18.481 1.00 25.16 75 ALA D C 1
ATOM 3291 O O . ALA D 1 77 ? 32.807 54.602 18.846 1.00 24.88 75 ALA D O 1
ATOM 3293 N N . ALA D 1 78 ? 34.427 53.007 18.758 1.00 24.05 76 ALA D N 1
ATOM 3294 C CA . ALA D 1 78 ? 33.644 52.052 19.529 1.00 25.24 76 ALA D CA 1
ATOM 3295 C C . ALA D 1 78 ? 33.476 52.513 20.980 1.00 25.92 76 ALA D C 1
ATOM 3296 O O . ALA D 1 78 ? 32.406 52.333 21.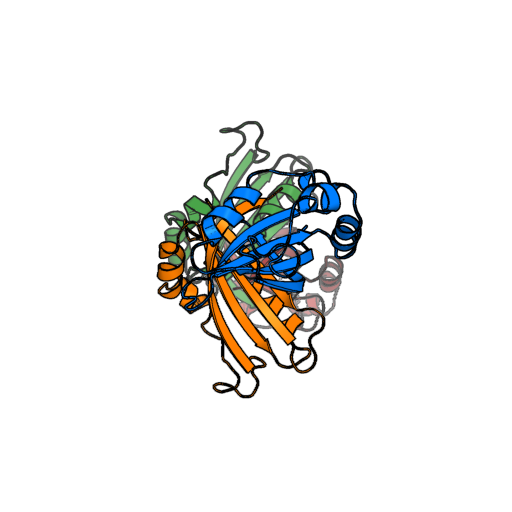567 1.00 26.02 76 ALA D O 1
ATOM 3298 N N . HIS D 1 79 ? 34.536 53.097 21.539 1.00 27.13 77 HIS D N 1
ATOM 3299 C CA . HIS D 1 79 ? 34.625 53.337 22.987 1.00 28.84 77 HIS D CA 1
ATOM 3300 C C . HIS D 1 79 ? 34.434 54.809 23.325 1.00 31.18 77 HIS D C 1
ATOM 3301 O O . HIS D 1 79 ? 34.714 55.234 24.444 1.00 31.13 77 HIS D O 1
ATOM 3308 N N . LYS D 1 80 ? 33.911 55.556 22.352 1.00 34.00 78 LYS D N 1
ATOM 3309 C CA . LYS D 1 80 ? 33.765 57.016 22.429 1.00 37.47 78 LYS D CA 1
ATOM 3310 C C . LYS D 1 80 ? 32.926 57.433 23.627 1.00 38.81 78 LYS D C 1
ATOM 3311 O O . LYS D 1 80 ? 33.345 58.283 24.421 1.00 39.71 78 LYS D O 1
ATOM 3317 N N . HIS D 1 81 ? 31.748 56.828 23.748 1.00 41.00 79 HIS D N 1
ATOM 3318 C CA . HIS D 1 81 ? 30.797 57.185 24.804 1.00 43.03 79 HIS D CA 1
ATOM 3319 C C . HIS D 1 81 ? 30.799 56.236 26.002 1.00 43.81 79 HIS D C 1
ATOM 3320 O O . HIS D 1 81 ? 29.930 56.342 26.872 1.00 44.21 79 HIS D O 1
ATOM 3327 N N . VAL D 1 82 ? 31.771 55.323 26.066 1.00 44.68 80 VAL D N 1
ATOM 3328 C CA . VAL D 1 82 ? 31.830 54.393 27.198 1.00 45.44 80 VAL D CA 1
ATOM 3329 C C . VAL D 1 82 ? 32.678 54.947 28.341 1.00 46.29 80 VAL D C 1
ATOM 3330 O O . VAL D 1 82 ? 33.804 55.413 28.138 1.00 46.28 80 VAL D O 1
ATOM 3334 N N . ARG D 1 83 ? 32.101 54.913 29.538 1.00 47.21 81 ARG D N 1
ATOM 3335 C CA . ARG D 1 83 ? 32.769 55.381 30.741 1.00 48.49 81 ARG D CA 1
ATOM 3336 C C . ARG D 1 83 ? 32.717 54.330 31.845 1.00 49.02 81 ARG D C 1
ATOM 3337 O O . ARG D 1 83 ? 31.788 53.527 31.901 1.00 48.92 81 ARG D O 1
ATOM 3345 N N . SER D 1 84 ? 33.735 54.335 32.700 1.00 50.04 82 SER D N 1
ATOM 3346 C CA . SER D 1 84 ? 33.728 53.543 33.926 1.00 51.15 82 SER D CA 1
ATOM 3347 C C . SER D 1 84 ? 33.074 54.391 35.017 1.00 51.54 82 SER D C 1
ATOM 3348 O O . SER D 1 84 ? 32.865 55.594 34.833 1.00 51.34 82 SER D O 1
ATOM 3351 N N . LYS D 1 85 ? 32.754 53.760 36.145 1.00 52.27 83 LYS D N 1
ATOM 3352 C CA . LYS D 1 85 ? 32.075 54.442 37.255 1.00 52.92 83 LYS D CA 1
ATOM 3353 C C . LYS D 1 85 ? 32.875 55.614 37.835 1.00 53.28 83 LYS D C 1
ATOM 3354 O O . LYS D 1 85 ? 32.287 56.604 38.273 1.00 53.30 83 LYS D O 1
ATOM 3360 N N . ASN D 1 86 ? 34.205 55.490 37.825 1.00 53.89 84 ASN D N 1
ATOM 3361 C CA . ASN D 1 86 ? 35.123 56.537 38.286 1.00 54.37 84 ASN D CA 1
ATOM 3362 C C . ASN D 1 86 ? 34.968 57.860 37.530 1.00 54.39 84 ASN D C 1
ATOM 3363 O O . ASN D 1 86 ? 35.071 58.942 38.122 1.00 54.62 84 ASN D O 1
ATOM 3368 N N . GLU D 1 87 ? 34.713 57.758 36.225 1.00 54.14 85 GLU D N 1
ATOM 3369 C CA . GLU D 1 87 ? 34.631 58.913 35.323 1.00 53.87 85 GLU D CA 1
ATOM 3370 C C . GLU D 1 87 ? 33.200 59.405 35.161 1.00 53.18 85 GLU D C 1
ATOM 3371 O O . GLU D 1 87 ? 32.978 60.586 34.897 1.00 53.31 85 GLU D O 1
ATOM 3377 N N . ASP D 1 88 ? 32.245 58.486 35.301 1.00 52.33 86 ASP D N 1
ATOM 3378 C CA . ASP D 1 88 ? 30.818 58.794 35.306 1.00 51.73 86 ASP D CA 1
ATOM 3379 C C . ASP D 1 88 ? 30.127 57.852 36.294 1.00 50.92 86 ASP D C 1
ATOM 3380 O O . ASP D 1 88 ? 30.105 56.645 36.090 1.00 50.96 86 ASP D O 1
ATOM 3385 N N . GLU D 1 89 ? 29.560 58.420 37.358 1.00 49.98 87 GLU D N 1
ATOM 3386 C CA . GLU D 1 89 ? 28.966 57.652 38.460 1.00 48.87 87 GLU D CA 1
ATOM 3387 C C . GLU D 1 89 ? 27.747 56.829 38.025 1.00 47.34 87 GLU D C 1
ATOM 3388 O O . GLU D 1 89 ? 27.396 55.839 38.669 1.00 47.14 87 GLU D O 1
ATOM 3394 N N . SER D 1 90 ? 27.107 57.241 36.933 1.00 45.32 88 SER D N 1
ATOM 3395 C CA . SER D 1 90 ? 25.933 56.538 36.417 1.00 43.81 88 SER D CA 1
ATOM 3396 C C . SER D 1 90 ? 26.308 55.274 35.628 1.00 42.50 88 SER D C 1
ATOM 3397 O O . SER D 1 90 ? 25.449 54.430 35.359 1.00 42.49 88 SER D O 1
ATOM 3400 N N . SER D 1 91 ? 27.582 55.155 35.261 1.00 40.80 89 SER D N 1
ATOM 3401 C CA . SER D 1 91 ? 28.077 53.993 34.510 1.00 39.27 89 SER D CA 1
ATOM 3402 C C . SER D 1 91 ? 27.976 52.706 35.330 1.00 38.25 89 SER D C 1
ATOM 3403 O O . SER D 1 91 ? 28.355 52.693 36.511 1.00 37.44 89 SER D O 1
ATOM 3406 N N . PRO D 1 92 ? 27.469 51.618 34.704 1.00 37.15 90 PRO D N 1
ATOM 3407 C CA . PRO D 1 92 ? 27.365 50.322 35.380 1.00 36.31 90 PRO D CA 1
ATOM 3408 C C . PRO D 1 92 ? 28.681 49.535 35.456 1.00 35.30 90 PRO D C 1
ATOM 3409 O O . PRO D 1 92 ? 28.714 48.452 36.043 1.00 34.53 90 PRO D O 1
ATOM 3413 N N . ILE D 1 93 ? 29.748 50.084 34.886 1.00 34.75 91 ILE D N 1
ATOM 3414 C CA . ILE D 1 93 ? 31.017 49.366 34.780 1.00 34.64 91 ILE D CA 1
ATOM 3415 C C . ILE D 1 93 ? 31.880 49.524 36.042 1.00 34.05 91 ILE D C 1
ATOM 3416 O O . ILE D 1 93 ? 32.399 50.593 36.341 1.00 34.19 91 ILE D O 1
ATOM 3421 N N . ILE D 1 94 ? 32.006 48.418 36.769 1.00 33.24 92 ILE D N 1
ATOM 3422 C CA . ILE D 1 94 ? 32.633 48.367 38.089 1.00 32.55 92 ILE D CA 1
ATOM 3423 C C . ILE D 1 94 ? 34.138 48.158 38.003 1.00 32.10 92 ILE D C 1
ATOM 3424 O O . ILE D 1 94 ? 34.905 48.718 38.802 1.00 32.48 92 ILE D O 1
ATOM 3429 N N . ASN D 1 95 ? 34.563 47.341 37.040 1.00 30.41 93 ASN D N 1
ATOM 3430 C CA . ASN D 1 95 ? 35.962 46.978 36.891 1.00 29.46 93 ASN D CA 1
ATOM 3431 C C . ASN D 1 95 ? 36.164 46.403 35.493 1.00 28.59 93 ASN D C 1
ATOM 3432 O O . ASN D 1 95 ? 35.209 45.955 34.874 1.00 27.34 93 ASN D O 1
ATOM 3437 N N . ASN D 1 96 ? 37.402 46.435 35.011 1.00 28.20 94 ASN D N 1
ATOM 3438 C CA . ASN D 1 96 ? 37.771 45.767 33.762 1.00 28.20 94 ASN D CA 1
ATOM 3439 C C . ASN D 1 96 ? 39.174 45.186 33.834 1.00 28.05 94 ASN D C 1
ATOM 3440 O O . ASN D 1 96 ? 40.069 45.757 34.479 1.00 27.37 94 ASN D O 1
ATOM 3445 N N . LYS D 1 97 ? 39.358 44.048 33.169 1.00 27.16 95 LYS D N 1
ATOM 3446 C CA . LYS D 1 97 ? 40.649 43.385 33.061 1.00 27.41 95 LYS D CA 1
ATOM 3447 C C . LYS D 1 97 ? 40.821 42.948 31.608 1.00 26.60 95 LYS D C 1
ATOM 3448 O O . LYS D 1 97 ? 39.851 42.537 30.975 1.00 25.66 95 LYS D O 1
ATOM 3454 N N . VAL D 1 98 ? 42.039 43.046 31.084 1.00 25.27 96 VAL D N 1
ATOM 3455 C CA . VAL D 1 98 ? 42.320 42.561 29.730 1.00 24.64 96 VAL D CA 1
ATOM 3456 C C . VAL D 1 98 ? 43.248 41.358 29.856 1.00 24.57 96 VAL D C 1
ATOM 3457 O O . VAL D 1 98 ? 44.277 41.437 30.549 1.00 23.32 96 VAL D O 1
ATOM 3461 N N . ILE D 1 99 ? 42.859 40.235 29.237 1.00 23.44 97 ILE D N 1
ATOM 3462 C CA . ILE D 1 99 ? 43.649 38.989 29.263 1.00 22.74 97 ILE D CA 1
ATOM 3463 C C . ILE D 1 99 ? 43.870 38.577 27.807 1.00 22.47 97 ILE D C 1
ATOM 3464 O O . ILE D 1 99 ? 42.966 38.714 26.976 1.00 21.53 97 ILE D O 1
ATOM 3469 N N . THR D 1 100 ? 45.081 38.136 27.478 1.00 21.92 98 THR D N 1
ATOM 3470 C CA . THR D 1 100 ? 45.377 37.719 26.116 1.00 21.40 98 THR D CA 1
ATOM 3471 C C . THR D 1 100 ? 45.912 36.288 26.062 1.00 20.87 98 THR D C 1
ATOM 3472 O O . THR D 1 100 ? 46.439 35.766 27.053 1.00 19.57 98 THR D O 1
ATOM 3476 N N . TYR D 1 101 ? 45.781 35.668 24.884 1.00 19.86 99 TYR D N 1
ATOM 3477 C CA . TYR D 1 101 ? 46.007 34.233 24.719 1.00 19.50 99 TYR D CA 1
ATOM 3478 C C . TYR D 1 101 ? 46.582 33.928 23.349 1.00 19.62 99 TYR D C 1
ATOM 3479 O O . TYR D 1 101 ? 46.215 34.574 22.363 1.00 19.41 99 TYR D O 1
ATOM 3488 N N . ASP D 1 102 ? 47.454 32.927 23.264 1.00 19.56 100 ASP D N 1
ATOM 3489 C CA . ASP D 1 102 ? 47.695 32.269 21.981 1.00 20.02 100 ASP D CA 1
ATOM 3490 C C . ASP D 1 102 ? 46.566 31.262 21.729 1.00 19.30 100 ASP D C 1
ATOM 3491 O O . ASP D 1 102 ? 46.148 30.532 22.628 1.00 20.25 100 ASP D O 1
ATOM 3496 N N . ILE D 1 103 ? 46.035 31.231 20.520 1.00 17.76 101 ILE D N 1
ATOM 3497 C CA . ILE D 1 103 ? 45.119 30.160 20.176 1.00 17.17 101 ILE D CA 1
ATOM 3498 C C . ILE D 1 103 ? 45.937 29.032 19.578 1.00 18.07 101 ILE D C 1
ATOM 3499 O O . ILE D 1 103 ? 46.570 29.192 18.524 1.00 18.48 101 ILE D O 1
ATOM 3504 N N . GLY D 1 104 ? 45.939 27.900 20.265 1.00 18.17 102 GLY D N 1
ATOM 3505 C CA . GLY D 1 104 ? 46.731 26.756 19.816 1.00 19.13 102 GLY D CA 1
ATOM 3506 C C . GLY D 1 104 ? 45.967 25.828 18.904 1.00 19.41 102 GLY D C 1
ATOM 3507 O O . GLY D 1 104 ? 46.568 25.077 18.133 1.00 19.53 102 GLY D O 1
ATOM 3508 N N . TYR D 1 105 ? 44.644 25.844 19.019 1.00 19.14 103 TYR D N 1
ATOM 3509 C CA . TYR D 1 105 ? 43.783 25.063 18.161 1.00 19.63 103 TYR D CA 1
ATOM 3510 C C . TYR D 1 105 ? 42.425 25.745 18.044 1.00 19.91 103 TYR D C 1
ATOM 3511 O O . TYR D 1 105 ? 41.885 26.252 19.034 1.00 18.96 103 TYR D O 1
ATOM 3520 N N . SER D 1 106 ? 41.854 25.734 16.844 1.00 20.15 104 SER D N 1
ATOM 3521 C CA . SER D 1 106 ? 40.479 26.155 16.691 1.00 20.82 104 SER D CA 1
ATOM 3522 C C . SER D 1 106 ? 39.749 25.286 15.666 1.00 21.37 104 SER D C 1
ATOM 3523 O O . SER D 1 106 ? 40.350 24.781 14.699 1.00 21.28 104 SER D O 1
ATOM 3526 N N . TYR D 1 107 ? 38.454 25.107 15.894 1.00 20.97 105 TYR D N 1
ATOM 3527 C CA . TYR D 1 107 ? 37.606 24.420 14.934 1.00 21.98 105 TYR D CA 1
ATOM 3528 C C . TYR D 1 107 ? 36.210 24.983 15.015 1.00 22.07 105 TYR D C 1
ATOM 3529 O O . TYR D 1 107 ? 35.594 24.961 16.073 1.00 20.87 105 TYR D O 1
ATOM 3538 N N . MET D 1 108 ? 35.720 25.527 13.901 1.00 23.22 106 MET D N 1
ATOM 3539 C CA . MET D 1 108 ? 34.334 25.988 13.840 1.00 25.31 106 MET D CA 1
ATOM 3540 C C . MET D 1 108 ? 33.563 25.083 12.881 1.00 26.34 106 MET D C 1
ATOM 3541 O O . MET D 1 108 ? 33.950 24.904 11.722 1.00 26.48 106 MET D O 1
ATOM 3546 N N . LYS D 1 109 ? 32.503 24.475 13.394 1.00 27.30 107 LYS D N 1
ATOM 3547 C CA . LYS D 1 109 ? 31.817 23.382 12.716 1.00 29.33 107 LYS D CA 1
ATOM 3548 C C . LYS D 1 109 ? 30.690 23.959 11.873 1.00 29.86 107 LYS D C 1
ATOM 3549 O O . LYS D 1 109 ? 30.873 24.995 11.213 1.00 31.09 107 LYS D O 1
#

B-factor: mean 27.3, std 8.86, range [12.17, 73.72]

Foldseek 3Di:
DFFKKKKKKWWFAPPCLVVVVVLVVDAQCLVVQPFWDDWDWDWDPPDDGTIIIMIMTTTNDPVSVVCCCPDPSVCSSCVPPDACVGPVVGRGDDIDMDMDTDPDDDDD/DFWKKKKKKWWFQAPCLVVVVVLVVDAQCLVVQPFWDDWDWDWDPPDDGTIIIMIMTTTNDPVSVVVCCVDPSVCRSCVPPDACVGPVPGGGDDIDMDMDTDPDDDDD/DFFKKKKKKWWFQPPCLVVVVVLVVDAQCLVVQPFWDDWDWDWDPPDDGTIIIMIMTTTNDPVSVVCCCPDPSVCRSCVPPDACVGPVVGRTPDIDMDMDTDPDDDDD/DAFWKKKKKKWWFAPPCLVVVVVLVVDAQCLVVQPFWDDWDWDWDPPDDGTIIIMIMTTTNDPVSPVVCVVDVSVCSSCVPPDACVVPVVHRTPDIDMDMDTDPDDDDD